Protein AF-A0A497PRN7-F1 (afdb_monomer)

Structure (mmCIF, N/CA/C/O backbone):
data_AF-A0A497PRN7-F1
#
_entry.id   AF-A0A497PRN7-F1
#
loop_
_atom_site.group_PDB
_atom_site.id
_atom_site.type_symbol
_atom_site.label_atom_id
_atom_site.label_alt_id
_atom_site.label_comp_id
_atom_site.label_asym_id
_atom_site.label_entity_id
_atom_site.label_seq_id
_atom_site.pdbx_PDB_ins_code
_atom_site.Cartn_x
_atom_site.Cartn_y
_atom_site.Cartn_z
_atom_site.occupancy
_atom_site.B_iso_or_equiv
_atom_site.auth_seq_id
_atom_site.auth_comp_id
_atom_site.auth_asym_id
_atom_site.auth_atom_id
_atom_site.pdbx_PDB_model_num
ATOM 1 N N . MET A 1 1 ? 11.409 3.702 -20.706 1.00 66.12 1 MET A N 1
ATOM 2 C CA . MET A 1 1 ? 11.401 3.560 -19.246 1.00 66.12 1 MET A CA 1
ATOM 3 C C . MET A 1 1 ? 10.081 2.932 -18.835 1.00 66.12 1 MET A C 1
ATOM 5 O O . MET A 1 1 ? 9.056 3.374 -19.342 1.00 66.12 1 MET A O 1
ATOM 9 N N . GLU A 1 2 ? 10.091 1.896 -18.004 1.00 70.25 2 GLU A N 1
ATOM 10 C CA . GLU A 1 2 ? 8.896 1.136 -17.590 1.00 70.25 2 GLU A CA 1
ATOM 11 C C . GLU A 1 2 ? 8.458 1.446 -16.143 1.00 70.25 2 GLU A C 1
ATOM 13 O O . GLU A 1 2 ? 9.199 2.059 -15.374 1.00 70.25 2 GLU A O 1
ATOM 18 N N . ILE A 1 3 ? 7.242 1.024 -15.744 1.00 69.50 3 ILE A N 1
ATOM 19 C CA . ILE A 1 3 ? 6.656 1.331 -14.411 1.00 69.50 3 ILE A CA 1
ATOM 20 C C . ILE A 1 3 ? 7.559 0.814 -13.298 1.00 69.50 3 ILE A C 1
ATOM 22 O O . ILE A 1 3 ? 7.756 1.498 -12.292 1.00 69.50 3 ILE A O 1
ATOM 26 N N . TYR A 1 4 ? 8.140 -0.367 -13.500 1.00 70.12 4 TYR A N 1
ATOM 27 C CA . TYR A 1 4 ? 9.040 -0.979 -12.535 1.00 70.12 4 TYR A CA 1
ATOM 28 C C . TYR A 1 4 ? 10.311 -0.140 -12.316 1.00 70.12 4 TYR A C 1
ATOM 30 O O . TYR A 1 4 ? 10.825 -0.102 -11.203 1.00 70.12 4 TYR A O 1
ATOM 38 N N . GLU A 1 5 ? 10.794 0.577 -13.334 1.00 75.50 5 GLU A N 1
ATOM 39 C CA . GLU A 1 5 ? 12.035 1.358 -13.267 1.00 75.50 5 GLU A CA 1
ATOM 40 C C . GLU A 1 5 ? 11.844 2.597 -12.402 1.00 75.50 5 GLU A C 1
ATOM 42 O O . GLU A 1 5 ? 12.655 2.883 -11.526 1.00 75.50 5 GLU A O 1
ATOM 47 N N . ILE A 1 6 ? 10.714 3.285 -12.569 1.00 77.44 6 ILE A N 1
ATOM 48 C CA . ILE A 1 6 ? 10.357 4.436 -11.733 1.00 77.44 6 ILE A CA 1
ATOM 49 C C . ILE A 1 6 ? 10.020 3.987 -10.314 1.00 77.44 6 ILE A C 1
ATOM 51 O O . ILE A 1 6 ? 10.379 4.658 -9.343 1.00 77.44 6 ILE A O 1
ATOM 55 N N . ALA A 1 7 ? 9.389 2.819 -10.172 1.00 78.19 7 ALA A N 1
ATOM 56 C CA . ALA A 1 7 ? 9.110 2.241 -8.868 1.00 78.19 7 ALA A CA 1
ATOM 57 C C . ALA A 1 7 ? 10.390 2.014 -8.045 1.00 78.19 7 ALA A C 1
ATOM 59 O O . ALA A 1 7 ? 10.318 2.159 -6.827 1.00 78.19 7 ALA A O 1
ATOM 60 N N . GLN A 1 8 ? 11.557 1.762 -8.660 1.00 83.12 8 GLN A N 1
ATOM 61 C CA . GLN A 1 8 ? 12.834 1.640 -7.935 1.00 83.12 8 GLN A CA 1
ATOM 62 C C . GLN A 1 8 ? 13.155 2.901 -7.115 1.00 83.12 8 GLN A C 1
ATOM 64 O O . GLN A 1 8 ? 13.509 2.803 -5.943 1.00 83.12 8 GLN A O 1
ATOM 69 N N . PHE A 1 9 ? 12.918 4.107 -7.645 1.00 88.19 9 PHE A N 1
ATOM 70 C CA . PHE A 1 9 ? 13.129 5.337 -6.869 1.00 88.19 9 PHE A CA 1
ATOM 71 C C . PHE A 1 9 ? 12.308 5.355 -5.571 1.00 88.19 9 PHE A C 1
ATOM 73 O O . PHE A 1 9 ? 12.808 5.706 -4.496 1.00 88.19 9 PHE A O 1
ATOM 80 N N . PHE A 1 10 ? 11.039 4.954 -5.659 1.00 88.31 10 PHE A N 1
ATOM 81 C CA . PHE A 1 10 ? 10.112 4.953 -4.531 1.00 88.31 10 PHE A CA 1
ATOM 82 C C . PHE A 1 10 ? 10.339 3.779 -3.576 1.00 88.31 10 PHE A C 1
ATOM 84 O O . PHE A 1 10 ? 10.230 3.964 -2.363 1.00 88.31 10 PHE A O 1
ATOM 91 N N . ILE A 1 11 ? 10.693 2.599 -4.092 1.00 89.31 11 ILE A N 1
ATOM 92 C CA . ILE A 1 11 ? 11.119 1.440 -3.297 1.00 89.31 11 ILE A CA 1
ATOM 93 C C . ILE A 1 11 ? 12.365 1.814 -2.496 1.00 89.31 11 ILE A C 1
ATOM 95 O O . ILE A 1 11 ? 12.399 1.593 -1.283 1.00 89.31 11 ILE A O 1
ATOM 99 N N . GLY A 1 12 ? 13.354 2.435 -3.139 1.00 90.56 12 GLY A N 1
ATOM 100 C CA . GLY A 1 12 ? 14.595 2.839 -2.497 1.00 90.56 12 GLY A CA 1
ATOM 101 C C . GLY A 1 12 ? 14.390 3.926 -1.444 1.00 90.56 12 GLY A C 1
ATOM 102 O O . GLY A 1 12 ? 14.762 3.752 -0.281 1.00 90.56 12 GLY A O 1
ATOM 103 N N . SER A 1 13 ? 13.689 5.002 -1.808 1.00 92.19 13 SER A N 1
ATOM 104 C CA . SER A 1 13 ? 13.347 6.096 -0.887 1.00 92.19 13 SER A CA 1
ATOM 105 C C . SER A 1 13 ? 12.505 5.606 0.296 1.00 92.19 13 SER A C 1
ATOM 107 O O . SER A 1 13 ? 12.788 5.928 1.452 1.00 92.19 13 SER A O 1
ATOM 109 N N . GLY A 1 14 ? 11.495 4.774 0.028 1.00 91.62 14 GLY A N 1
ATOM 110 C CA . GLY A 1 14 ? 10.657 4.164 1.055 1.00 91.62 14 GLY A CA 1
ATOM 111 C C . GLY A 1 14 ? 11.455 3.259 1.990 1.00 91.62 14 GLY A C 1
ATOM 112 O O . GLY A 1 14 ? 11.243 3.299 3.202 1.00 91.62 14 GLY A O 1
ATOM 113 N N . SER A 1 15 ? 12.399 2.477 1.456 1.00 93.38 15 SER A N 1
ATOM 114 C CA . SER A 1 15 ? 13.261 1.583 2.243 1.00 93.38 15 SER A CA 1
ATOM 115 C C . SER A 1 15 ? 14.167 2.361 3.195 1.00 93.38 15 SER A C 1
ATOM 117 O O . SER A 1 15 ? 14.303 1.976 4.354 1.00 93.38 15 SER A O 1
ATOM 119 N N . ILE A 1 16 ? 14.699 3.512 2.771 1.00 94.56 16 ILE A N 1
ATOM 120 C CA . ILE A 1 16 ? 15.481 4.405 3.642 1.00 94.56 16 ILE A CA 1
ATOM 121 C C . ILE A 1 16 ? 14.610 4.968 4.777 1.00 94.56 16 ILE A C 1
ATOM 123 O O . ILE A 1 16 ? 15.021 4.974 5.941 1.00 94.56 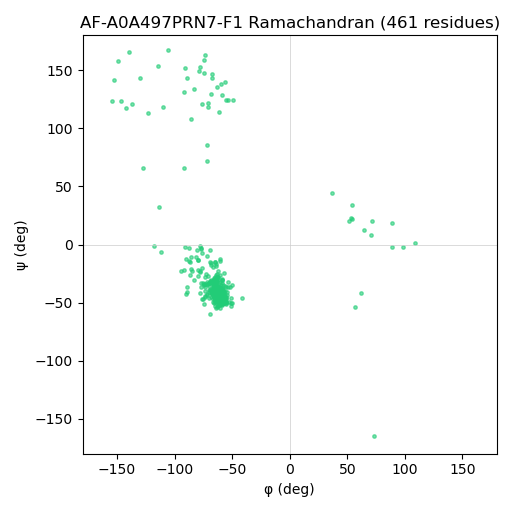16 ILE A O 1
ATOM 127 N N . VAL A 1 17 ? 13.377 5.397 4.481 1.00 93.62 17 VAL A N 1
ATOM 128 C CA . VAL A 1 17 ? 12.432 5.864 5.514 1.00 93.62 17 VAL A CA 1
ATOM 129 C C . VAL A 1 17 ? 12.082 4.735 6.492 1.00 93.62 17 VAL A C 1
ATOM 131 O O . VAL A 1 17 ? 12.090 4.940 7.710 1.00 93.62 17 VAL A O 1
ATOM 134 N N . ALA A 1 18 ? 11.824 3.530 5.982 1.00 93.56 18 ALA A N 1
ATOM 135 C CA . ALA A 1 18 ? 11.559 2.343 6.786 1.00 93.56 18 ALA A CA 1
ATOM 136 C C . ALA A 1 18 ? 12.753 1.976 7.682 1.00 93.56 18 ALA A C 1
ATOM 138 O O . ALA A 1 18 ? 12.570 1.724 8.875 1.00 93.56 18 ALA A O 1
ATOM 139 N N . ALA A 1 19 ? 13.979 2.039 7.156 1.00 94.81 19 ALA A N 1
ATOM 140 C CA . ALA A 1 19 ? 15.208 1.858 7.922 1.00 94.81 19 ALA A CA 1
ATOM 141 C C . ALA A 1 19 ? 15.319 2.885 9.059 1.00 94.81 19 ALA A C 1
ATOM 143 O O . ALA A 1 19 ? 15.624 2.524 10.199 1.00 94.81 19 ALA A O 1
ATOM 144 N N . GLY A 1 20 ? 14.982 4.149 8.787 1.00 94.06 20 GLY A N 1
ATOM 145 C CA . GLY A 1 20 ? 14.893 5.202 9.798 1.00 94.06 20 GLY A CA 1
ATOM 146 C C . GLY A 1 20 ? 13.906 4.867 10.922 1.00 94.06 20 GLY A C 1
ATOM 147 O O . GLY A 1 20 ? 14.239 5.026 12.099 1.00 94.06 20 GLY A O 1
ATOM 148 N N . ALA A 1 21 ? 12.724 4.339 10.588 1.00 93.38 21 ALA A N 1
ATOM 149 C CA . ALA A 1 21 ? 11.728 3.909 11.572 1.00 93.38 21 ALA A CA 1
ATOM 150 C C . ALA A 1 21 ? 12.233 2.740 12.442 1.00 93.38 21 ALA A C 1
ATOM 152 O O . ALA A 1 21 ? 12.117 2.791 13.672 1.00 93.38 21 ALA A O 1
ATOM 153 N N . VAL A 1 22 ? 12.861 1.727 11.831 1.00 92.88 22 VAL A N 1
ATOM 154 C CA . VAL A 1 22 ? 13.469 0.585 12.540 1.00 92.88 22 VAL A CA 1
ATOM 155 C C . VAL A 1 22 ? 14.599 1.045 13.466 1.00 92.88 22 VAL A C 1
ATOM 157 O O . VAL A 1 22 ? 14.653 0.642 14.633 1.00 92.88 22 VAL A O 1
ATOM 160 N N . ALA A 1 23 ? 15.486 1.920 12.985 1.00 92.25 23 ALA A N 1
ATOM 161 C CA . ALA A 1 23 ? 16.598 2.455 13.763 1.00 92.25 23 ALA A CA 1
ATOM 162 C C . ALA A 1 23 ? 16.109 3.324 14.931 1.00 92.25 23 ALA A C 1
ATOM 164 O O . ALA A 1 23 ? 16.588 3.172 16.058 1.00 92.25 23 ALA A O 1
ATOM 165 N N . ALA A 1 24 ? 15.128 4.201 14.696 1.00 91.69 24 ALA A N 1
ATOM 166 C CA . AL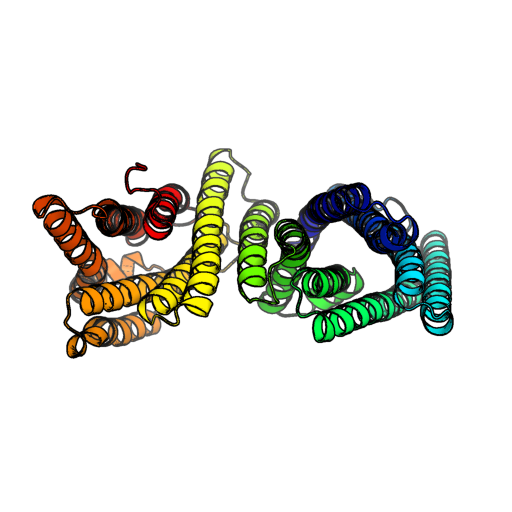A A 1 24 ? 14.541 5.048 15.730 1.00 91.69 24 ALA A CA 1
ATOM 167 C C . ALA A 1 24 ? 13.861 4.214 16.824 1.00 91.69 24 ALA A C 1
ATOM 169 O O . ALA A 1 24 ? 14.088 4.459 18.012 1.00 91.69 24 ALA A O 1
ATOM 170 N N . TYR A 1 25 ? 13.079 3.200 16.441 1.00 90.75 25 TYR A N 1
ATOM 171 C CA . TYR A 1 25 ? 12.475 2.256 17.381 1.00 90.75 25 TYR A CA 1
ATOM 172 C C . TYR A 1 25 ? 13.541 1.528 18.210 1.00 90.75 25 TYR A C 1
ATOM 174 O O . TYR A 1 25 ? 13.484 1.538 19.443 1.00 90.75 25 TYR A O 1
ATOM 182 N N . SER A 1 26 ? 14.542 0.953 17.538 1.00 89.31 26 SER A N 1
ATOM 183 C CA . SER A 1 26 ? 15.612 0.180 18.174 1.00 89.31 26 SER A CA 1
ATOM 184 C C . SER A 1 26 ? 16.419 1.024 19.159 1.00 89.31 26 SER A C 1
ATOM 186 O O . SER A 1 26 ? 16.645 0.592 20.286 1.00 89.31 26 SER A O 1
ATOM 188 N N . ARG A 1 27 ? 16.792 2.258 18.791 1.00 87.62 27 ARG A N 1
ATOM 189 C CA . ARG A 1 27 ? 17.525 3.183 19.675 1.00 87.62 27 ARG A CA 1
ATOM 190 C C . ARG A 1 27 ? 16.698 3.589 20.891 1.00 87.62 27 ARG A C 1
ATOM 192 O O . ARG A 1 27 ? 17.206 3.542 22.008 1.00 87.62 27 ARG A O 1
ATOM 199 N N . ARG A 1 28 ? 15.422 3.945 20.695 1.00 87.88 28 ARG A N 1
ATOM 200 C CA . ARG A 1 28 ? 14.522 4.331 21.797 1.00 87.88 28 ARG A CA 1
ATOM 201 C C . ARG A 1 28 ? 14.326 3.187 22.789 1.00 87.88 28 ARG A C 1
ATOM 203 O O . ARG A 1 28 ? 14.408 3.406 23.993 1.00 87.88 28 ARG A O 1
ATOM 210 N N . ARG A 1 29 ? 14.098 1.965 22.297 1.00 83.44 29 ARG A N 1
ATOM 211 C CA . ARG A 1 29 ? 13.945 0.786 23.159 1.00 83.44 29 ARG A CA 1
ATOM 212 C C . ARG A 1 29 ? 15.247 0.401 23.853 1.00 83.44 29 ARG A C 1
ATOM 214 O O . ARG A 1 29 ? 15.212 0.138 25.047 1.00 83.44 29 ARG A O 1
ATOM 221 N N . ALA A 1 30 ? 16.378 0.445 23.155 1.00 81.31 30 ALA A N 1
ATOM 222 C CA . ALA A 1 30 ? 17.687 0.172 23.742 1.00 81.31 30 ALA A CA 1
ATOM 223 C C . ALA A 1 30 ? 18.052 1.160 24.866 1.00 81.31 30 ALA A C 1
ATOM 225 O O . ALA A 1 30 ? 18.600 0.745 25.886 1.00 81.31 30 ALA A O 1
ATOM 226 N N . ALA A 1 31 ? 17.728 2.448 24.704 1.00 81.62 31 ALA A N 1
ATOM 227 C CA . ALA A 1 31 ? 17.963 3.472 25.724 1.00 81.62 31 ALA A CA 1
ATOM 228 C C . ALA A 1 31 ? 17.098 3.273 26.981 1.00 81.62 31 ALA A C 1
ATOM 230 O O . ALA A 1 31 ? 17.547 3.561 28.084 1.00 81.62 31 ALA A O 1
ATOM 231 N N . GLY A 1 32 ? 15.880 2.744 26.821 1.00 79.69 32 GLY A N 1
ATOM 232 C CA . GLY A 1 32 ? 14.963 2.458 27.930 1.00 79.69 32 GLY A CA 1
ATOM 233 C C . GLY A 1 32 ? 15.276 1.183 28.721 1.00 79.69 32 GLY A C 1
ATOM 234 O O . GLY A 1 32 ? 14.556 0.874 29.665 1.00 79.69 32 GLY A O 1
ATOM 235 N N . VAL A 1 33 ? 16.311 0.426 28.343 1.00 82.75 33 VAL A N 1
ATOM 236 C CA . VAL A 1 33 ? 16.701 -0.830 28.997 1.00 82.75 33 VAL A CA 1
ATOM 237 C C . VAL A 1 33 ? 18.017 -0.626 29.746 1.00 82.75 33 VAL A C 1
ATOM 239 O O . VAL A 1 33 ? 19.037 -0.299 29.135 1.00 82.75 33 VAL A O 1
ATOM 242 N N . ALA A 1 34 ? 17.992 -0.812 31.070 1.00 76.81 34 ALA A N 1
ATOM 243 C CA . ALA A 1 34 ? 19.158 -0.642 31.942 1.00 76.81 34 ALA A CA 1
ATOM 244 C C . ALA A 1 34 ? 20.181 -1.781 31.794 1.00 76.81 34 ALA A C 1
ATOM 246 O O . ALA A 1 34 ? 21.382 -1.524 31.810 1.00 76.81 34 ALA A O 1
ATOM 247 N N . ASP A 1 35 ? 19.705 -3.011 31.587 1.00 81.75 35 ASP A N 1
ATOM 248 C CA . ASP A 1 35 ? 20.542 -4.200 31.436 1.00 81.75 35 ASP A CA 1
ATOM 249 C C . ASP A 1 35 ? 21.300 -4.197 30.085 1.00 81.75 35 ASP A C 1
ATOM 251 O O . ASP A 1 35 ? 20.673 -4.217 29.013 1.00 81.75 35 ASP A O 1
ATOM 255 N N . PRO A 1 36 ? 22.648 -4.187 30.098 1.00 77.56 36 PRO A N 1
ATOM 256 C CA . PRO A 1 36 ? 23.466 -4.239 28.891 1.00 77.56 36 PRO A CA 1
ATOM 257 C C . PRO A 1 36 ? 23.226 -5.478 28.020 1.00 77.56 36 PRO A C 1
ATOM 259 O O . PRO A 1 36 ? 23.384 -5.389 26.801 1.00 77.56 36 PRO A O 1
ATOM 262 N N . GLU A 1 37 ? 22.858 -6.623 28.596 1.00 75.00 37 GLU A N 1
ATOM 263 C CA . GLU A 1 37 ? 22.603 -7.852 27.840 1.00 75.00 37 GLU A CA 1
ATOM 264 C C . GLU A 1 37 ? 21.290 -7.773 27.070 1.00 75.00 37 GLU A C 1
ATOM 266 O O . GLU A 1 37 ? 21.256 -8.039 25.866 1.00 75.00 37 GLU A O 1
ATOM 271 N N . LEU A 1 38 ? 20.231 -7.281 27.712 1.00 70.75 38 LEU A N 1
ATOM 272 C CA . LEU A 1 38 ? 18.954 -7.019 27.048 1.00 70.75 38 LEU A CA 1
ATOM 273 C C . LEU A 1 38 ? 19.078 -5.904 26.000 1.00 70.75 38 LEU A C 1
ATOM 275 O O . LEU A 1 38 ? 18.422 -5.946 24.958 1.00 70.75 38 LEU A O 1
ATOM 279 N N . ARG A 1 39 ? 19.982 -4.938 26.204 1.00 77.44 39 ARG A N 1
ATOM 280 C CA . ARG A 1 39 ? 20.285 -3.902 25.207 1.00 77.44 39 ARG A CA 1
ATOM 281 C C . ARG A 1 39 ? 20.939 -4.477 23.942 1.00 77.44 39 ARG A C 1
ATOM 283 O O . ARG A 1 39 ? 20.691 -3.969 22.845 1.00 77.44 39 ARG A O 1
ATOM 290 N N . LYS A 1 40 ? 21.742 -5.546 24.054 1.00 80.00 40 LYS A N 1
ATOM 291 C CA . LYS A 1 40 ? 22.360 -6.222 22.893 1.00 80.00 40 LYS A CA 1
ATOM 292 C C . LYS A 1 40 ? 21.315 -6.833 21.952 1.00 80.00 40 LYS A C 1
ATOM 294 O O . LYS A 1 40 ? 21.587 -6.910 20.755 1.00 80.00 40 LYS A O 1
ATOM 299 N N . ALA A 1 41 ? 20.119 -7.169 22.442 1.00 79.44 41 ALA A N 1
ATOM 300 C CA . ALA A 1 41 ? 19.035 -7.739 21.638 1.00 79.44 41 ALA A CA 1
ATOM 301 C C . ALA A 1 41 ? 18.502 -6.799 20.535 1.00 79.44 41 ALA A C 1
ATOM 303 O O . ALA A 1 41 ? 17.872 -7.265 19.591 1.00 79.44 41 ALA A O 1
ATOM 304 N N . PHE A 1 42 ? 18.782 -5.489 20.601 1.00 84.81 42 PHE A N 1
ATOM 305 C CA . PHE A 1 42 ? 18.385 -4.523 19.562 1.00 84.81 42 PHE A CA 1
ATOM 306 C C . PHE A 1 42 ? 19.430 -4.336 18.454 1.00 84.81 42 PHE A C 1
ATOM 308 O O . PHE A 1 42 ? 19.123 -3.754 17.415 1.00 84.81 42 PHE A O 1
ATOM 315 N N . ARG A 1 43 ? 20.662 -4.828 18.642 1.00 86.25 43 ARG A N 1
ATOM 316 C CA . ARG A 1 43 ? 21.736 -4.713 17.640 1.00 86.25 43 ARG A CA 1
ATOM 317 C C . ARG A 1 43 ? 21.390 -5.364 16.289 1.00 86.25 43 ARG A C 1
ATOM 319 O O . ARG A 1 43 ? 21.670 -4.719 15.281 1.00 86.25 43 ARG A O 1
ATOM 326 N N . PRO A 1 44 ? 20.740 -6.548 16.228 1.00 89.06 44 PRO A N 1
ATOM 327 C CA . PRO A 1 44 ? 20.344 -7.148 14.953 1.00 89.06 44 PRO A CA 1
ATOM 328 C C . PRO A 1 44 ? 19.384 -6.257 14.158 1.00 89.06 44 PRO A C 1
ATOM 330 O O . PRO A 1 44 ? 19.523 -6.140 12.949 1.00 89.06 44 PRO A O 1
ATOM 333 N N . LEU A 1 45 ? 18.457 -5.564 14.830 1.00 90.50 45 LEU A N 1
ATOM 334 C CA . LEU A 1 45 ? 17.522 -4.643 14.174 1.00 90.50 45 LEU A CA 1
ATOM 335 C C . LEU A 1 45 ? 18.213 -3.380 13.643 1.00 90.50 45 LEU A C 1
ATOM 337 O O . LEU A 1 45 ? 17.815 -2.850 12.610 1.00 90.50 45 LEU A O 1
ATOM 341 N N . ILE A 1 46 ? 19.260 -2.901 14.322 1.00 92.44 46 ILE A N 1
ATOM 342 C CA . ILE A 1 46 ? 20.066 -1.776 13.827 1.00 92.44 46 ILE A CA 1
ATOM 343 C C . ILE A 1 46 ? 20.851 -2.194 12.582 1.00 92.44 46 ILE A C 1
ATOM 345 O O . ILE A 1 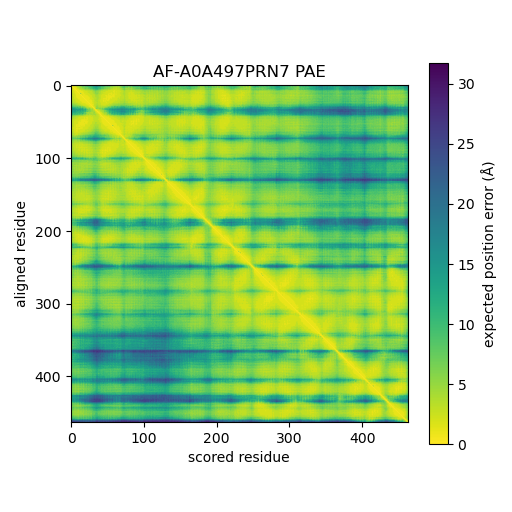46 ? 20.846 -1.462 11.600 1.00 92.44 46 ILE A O 1
ATOM 349 N N . LEU A 1 47 ? 21.486 -3.369 12.595 1.00 93.06 47 LEU A N 1
ATOM 350 C CA . LEU A 1 47 ? 22.180 -3.897 11.416 1.00 93.06 47 LEU A CA 1
ATOM 351 C C . LEU A 1 47 ? 21.211 -4.188 10.264 1.00 93.06 47 LEU A C 1
ATOM 353 O O . LEU A 1 47 ? 21.534 -3.890 9.121 1.00 93.06 47 LEU A O 1
ATOM 357 N N . PHE A 1 48 ? 20.000 -4.663 10.561 1.00 93.50 48 PHE A N 1
ATOM 358 C CA . PHE A 1 48 ? 18.940 -4.793 9.563 1.00 93.50 48 PHE A CA 1
ATOM 359 C C . PHE A 1 48 ? 18.569 -3.435 8.944 1.00 93.50 48 PHE A C 1
ATOM 361 O O . PHE A 1 48 ? 18.419 -3.330 7.733 1.00 93.50 48 PHE A O 1
ATOM 368 N N . ALA A 1 49 ? 18.464 -2.369 9.745 1.00 94.31 49 ALA A N 1
ATOM 369 C CA . ALA A 1 49 ? 18.219 -1.027 9.214 1.00 94.31 49 ALA A CA 1
ATOM 370 C C . ALA A 1 49 ? 19.365 -0.540 8.306 1.00 94.31 49 ALA A C 1
ATOM 372 O O . ALA A 1 49 ? 19.114 0.140 7.312 1.00 94.31 49 ALA A O 1
ATOM 373 N N . VAL A 1 50 ? 20.616 -0.904 8.612 1.00 95.62 50 VAL A N 1
ATOM 374 C CA . VAL A 1 50 ? 21.762 -0.630 7.728 1.00 95.62 50 VAL A CA 1
ATOM 375 C C . VAL A 1 50 ? 21.627 -1.406 6.417 1.00 95.62 50 VAL A C 1
ATOM 377 O O . VAL A 1 50 ? 21.696 -0.782 5.366 1.00 95.62 50 VAL A O 1
ATOM 380 N N . ALA A 1 51 ? 21.359 -2.715 6.468 1.00 94.12 51 ALA A N 1
ATOM 381 C CA . ALA A 1 51 ? 21.077 -3.546 5.291 1.00 94.12 51 ALA A CA 1
ATOM 382 C C . ALA A 1 51 ? 19.985 -2.927 4.396 1.00 94.12 51 ALA A C 1
ATOM 384 O O . ALA A 1 51 ? 20.221 -2.671 3.219 1.00 94.12 51 ALA A O 1
ATOM 385 N N . LEU A 1 52 ? 18.851 -2.538 4.984 1.00 94.19 52 LEU A N 1
ATOM 386 C CA . LEU A 1 52 ? 17.745 -1.912 4.255 1.00 94.19 52 LEU A CA 1
ATOM 387 C C . LEU A 1 52 ? 18.110 -0.534 3.662 1.00 94.19 52 LEU A C 1
ATOM 389 O O . LEU A 1 52 ? 17.563 -0.126 2.639 1.00 94.19 52 LEU A O 1
ATOM 393 N N . THR A 1 53 ? 19.048 0.189 4.283 1.00 95.75 53 THR A N 1
ATOM 394 C CA . THR A 1 53 ? 19.593 1.441 3.727 1.00 95.75 53 THR A CA 1
ATOM 395 C C . THR A 1 53 ? 20.4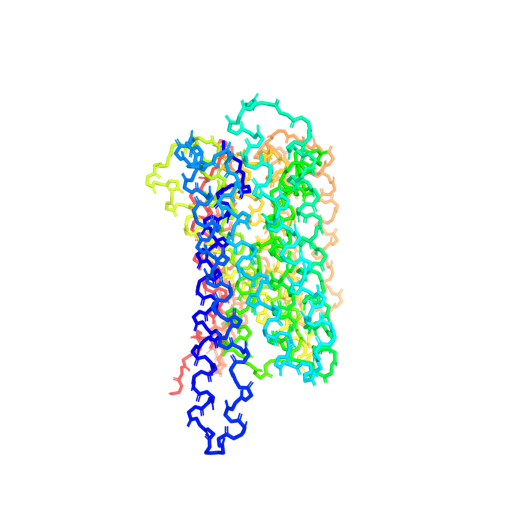89 1.159 2.523 1.00 95.75 53 THR A C 1
ATOM 397 O O . THR A 1 53 ? 20.379 1.857 1.521 1.00 95.75 53 THR A O 1
ATOM 400 N N . VAL A 1 54 ? 21.344 0.132 2.600 1.00 95.12 54 VAL A N 1
ATOM 401 C CA . VAL A 1 54 ? 22.206 -0.315 1.492 1.00 95.12 54 VAL A CA 1
ATOM 402 C C . VAL A 1 54 ? 21.344 -0.707 0.289 1.00 95.12 54 VAL A C 1
ATOM 404 O O . VAL A 1 54 ? 21.572 -0.192 -0.805 1.00 95.12 54 VAL A O 1
ATOM 407 N N . PHE A 1 55 ? 20.291 -1.499 0.507 1.00 93.19 55 PHE A N 1
ATOM 408 C CA . PHE A 1 55 ? 19.280 -1.798 -0.511 1.00 93.19 55 PHE A CA 1
ATOM 409 C C . PHE A 1 55 ? 18.649 -0.537 -1.101 1.00 93.19 55 PHE A C 1
ATOM 411 O O . PHE A 1 55 ? 18.569 -0.377 -2.319 1.00 93.19 55 PHE A O 1
ATOM 418 N N . GLY A 1 56 ? 18.206 0.376 -0.231 1.00 92.62 56 GLY A N 1
ATOM 419 C CA . GLY A 1 56 ? 17.513 1.583 -0.655 1.00 92.62 56 GLY A CA 1
ATOM 420 C C . GLY A 1 56 ? 18.376 2.493 -1.527 1.00 92.62 56 GLY A C 1
ATOM 421 O O . GLY A 1 56 ? 17.903 3.004 -2.541 1.00 92.62 56 GLY A O 1
ATOM 422 N N . VAL A 1 57 ? 19.656 2.642 -1.175 1.00 93.31 57 VAL A N 1
ATOM 423 C CA . VAL A 1 57 ? 20.641 3.364 -1.991 1.00 93.31 57 VAL A CA 1
ATOM 424 C C . VAL A 1 57 ? 20.862 2.652 -3.322 1.00 93.31 57 VAL A C 1
ATOM 426 O O . VAL A 1 57 ? 20.809 3.314 -4.354 1.00 93.31 57 VAL A O 1
ATOM 429 N N . GLY A 1 58 ? 21.037 1.327 -3.320 1.00 90.88 58 GLY A N 1
ATOM 430 C CA . GLY A 1 58 ? 21.183 0.544 -4.548 1.00 90.88 58 GLY A CA 1
ATOM 431 C C . GLY A 1 58 ? 20.017 0.745 -5.514 1.00 90.88 58 GLY A C 1
ATOM 432 O O . GLY A 1 58 ? 20.234 1.045 -6.681 1.00 90.88 58 GLY A O 1
ATOM 433 N N . SER A 1 59 ? 18.782 0.682 -5.015 1.00 89.75 59 SER A N 1
ATOM 434 C CA . SER A 1 59 ? 17.561 0.880 -5.805 1.00 89.75 59 SER A CA 1
ATOM 435 C C . SER A 1 59 ? 17.456 2.299 -6.398 1.00 89.75 59 SER A C 1
ATOM 437 O O . SER A 1 59 ? 17.123 2.459 -7.573 1.00 89.75 59 SER A O 1
ATOM 439 N N . ILE A 1 60 ? 17.829 3.340 -5.638 1.00 91.19 60 ILE A N 1
ATOM 440 C CA . ILE A 1 60 ? 17.899 4.721 -6.157 1.00 91.19 60 ILE A CA 1
ATOM 441 C C . ILE A 1 60 ? 18.989 4.855 -7.225 1.00 91.19 60 ILE A C 1
ATOM 443 O O . ILE A 1 60 ? 18.767 5.505 -8.243 1.00 91.19 60 ILE A O 1
ATOM 447 N N . VAL A 1 61 ? 20.158 4.248 -7.010 1.00 89.56 61 VAL A N 1
ATOM 448 C CA . VAL A 1 61 ? 21.259 4.263 -7.981 1.00 89.56 61 VAL A CA 1
ATOM 449 C C . VAL A 1 61 ? 20.828 3.621 -9.297 1.00 89.56 61 VAL A C 1
ATOM 451 O O . VAL A 1 61 ? 21.002 4.232 -10.346 1.00 89.56 61 VAL A O 1
ATOM 454 N N . THR A 1 62 ? 20.169 2.464 -9.250 1.00 86.62 62 THR A N 1
ATOM 455 C CA . THR A 1 62 ? 19.631 1.797 -10.445 1.00 86.62 62 THR A CA 1
ATOM 456 C C . THR A 1 62 ? 18.616 2.658 -11.176 1.00 86.62 62 THR A C 1
ATOM 458 O O . THR A 1 62 ? 18.661 2.759 -12.399 1.00 86.62 62 THR A O 1
ATOM 461 N N . PHE A 1 63 ? 17.726 3.336 -10.448 1.00 86.56 63 PHE A N 1
ATOM 462 C CA . PHE A 1 63 ? 16.824 4.304 -11.065 1.00 86.56 63 PHE A CA 1
ATOM 463 C C . PHE A 1 63 ? 17.589 5.420 -11.799 1.00 86.56 63 PHE A C 1
ATOM 465 O O . PHE A 1 63 ? 17.212 5.777 -12.912 1.00 86.56 63 PHE A O 1
ATOM 472 N N . LEU A 1 64 ? 18.670 5.954 -11.220 1.00 88.06 64 LEU A N 1
ATOM 473 C CA . LEU A 1 64 ? 19.486 6.994 -11.860 1.00 88.06 64 LEU A CA 1
ATOM 474 C C . LEU A 1 64 ? 20.233 6.482 -13.102 1.00 88.06 64 LEU A C 1
ATOM 476 O O . LEU A 1 64 ? 20.301 7.203 -14.099 1.00 88.06 64 LEU A O 1
ATOM 480 N N . GLU A 1 65 ? 20.761 5.256 -13.080 1.00 86.06 65 GLU A N 1
ATOM 481 C CA . GLU A 1 65 ? 21.378 4.613 -14.253 1.00 86.06 65 GLU A CA 1
ATOM 482 C C . GLU A 1 65 ? 20.362 4.465 -15.394 1.00 86.06 65 GLU A C 1
ATOM 484 O O . GLU A 1 65 ? 20.617 4.895 -16.522 1.00 86.06 65 GLU A O 1
ATOM 489 N N . LEU A 1 66 ? 19.171 3.944 -15.084 1.00 83.56 66 LEU A N 1
ATOM 490 C CA . LEU A 1 66 ? 18.084 3.767 -16.050 1.00 83.56 66 LEU A CA 1
ATOM 491 C C . LEU A 1 66 ? 17.539 5.105 -16.566 1.00 83.56 66 LEU A C 1
ATOM 493 O O . LEU A 1 66 ? 17.232 5.233 -17.750 1.00 83.56 66 LEU A O 1
ATOM 497 N N . TRP A 1 67 ? 17.458 6.130 -15.713 1.00 82.69 67 TRP A N 1
ATOM 498 C CA . TRP A 1 67 ? 17.009 7.463 -16.117 1.00 82.69 67 TRP A CA 1
ATOM 499 C C . TRP A 1 67 ? 18.016 8.179 -17.004 1.00 82.69 67 TRP A C 1
ATOM 501 O O . TRP A 1 67 ? 17.653 8.712 -18.052 1.00 82.69 67 TRP A O 1
ATOM 511 N N . THR A 1 68 ? 19.292 8.160 -16.637 1.00 85.25 68 THR A N 1
ATOM 512 C CA . THR A 1 68 ? 20.331 8.749 -17.488 1.00 85.25 68 THR A CA 1
ATOM 513 C C . THR A 1 68 ? 20.562 7.946 -18.766 1.00 85.25 68 THR A C 1
ATOM 515 O O . THR A 1 68 ? 21.152 8.474 -19.706 1.00 85.25 68 THR A O 1
ATOM 518 N N . ASN A 1 69 ? 20.069 6.702 -18.823 1.00 84.19 69 ASN A N 1
ATOM 519 C CA . ASN A 1 69 ? 20.345 5.738 -19.883 1.00 84.19 69 ASN A CA 1
ATOM 520 C C . ASN A 1 69 ? 21.860 5.531 -20.081 1.00 84.19 69 ASN A C 1
ATOM 522 O O . ASN A 1 69 ? 22.343 5.326 -21.196 1.00 84.19 69 ASN A O 1
ATOM 526 N N . VAL A 1 70 ? 22.615 5.616 -18.981 1.00 84.00 70 VAL A N 1
ATOM 527 C CA . VAL A 1 70 ? 24.060 5.398 -18.943 1.00 84.00 70 VAL A CA 1
ATOM 528 C C . VAL A 1 70 ? 24.343 4.284 -17.936 1.00 84.00 70 VAL A C 1
ATOM 530 O O . VAL A 1 70 ? 24.156 4.507 -16.739 1.00 84.00 70 VAL A O 1
ATOM 533 N N . PRO A 1 71 ? 24.822 3.107 -18.375 1.00 81.88 71 PRO A N 1
ATOM 534 C CA . PRO A 1 71 ? 25.271 2.080 -17.446 1.00 81.88 71 PRO A CA 1
ATOM 535 C C . PRO A 1 71 ? 26.573 2.558 -16.801 1.00 81.88 71 PRO A C 1
ATOM 537 O O . PRO A 1 71 ? 27.545 2.843 -17.507 1.00 81.88 71 PRO A O 1
ATOM 540 N N . TRP A 1 72 ? 26.620 2.676 -15.472 1.00 80.94 72 TRP A N 1
ATOM 541 C CA . TRP A 1 72 ? 27.823 3.198 -14.815 1.00 80.94 72 TRP A CA 1
ATOM 542 C C . TRP A 1 72 ? 28.931 2.150 -14.732 1.00 80.94 72 TRP A C 1
ATOM 544 O O . TRP A 1 72 ? 30.107 2.513 -14.666 1.00 80.94 72 TRP A O 1
ATOM 554 N N . PHE A 1 73 ? 28.594 0.856 -14.786 1.00 77.88 73 PHE A N 1
ATOM 555 C CA . PHE A 1 73 ? 29.594 -0.205 -14.858 1.00 77.88 73 PHE A CA 1
ATOM 556 C C . PHE A 1 73 ? 29.073 -1.483 -15.506 1.00 77.88 73 PHE A C 1
ATOM 558 O O . PHE A 1 73 ? 28.168 -2.091 -14.960 1.00 77.88 73 PHE A O 1
ATOM 565 N N . ALA A 1 74 ? 29.729 -1.953 -16.574 1.00 73.00 74 ALA A N 1
ATOM 566 C CA . ALA A 1 74 ? 29.468 -3.206 -17.302 1.00 73.00 74 ALA A CA 1
ATOM 567 C C . ALA A 1 74 ? 28.032 -3.388 -17.853 1.00 73.00 74 ALA A C 1
ATOM 569 O O . ALA A 1 74 ? 27.889 -3.617 -19.048 1.00 73.00 74 ALA A O 1
ATOM 570 N N . ASP A 1 75 ? 26.994 -3.270 -17.024 1.00 77.25 75 ASP A N 1
ATOM 571 C CA . ASP A 1 75 ? 25.571 -3.386 -17.338 1.00 77.25 75 ASP A CA 1
ATOM 572 C C . ASP A 1 75 ? 24.724 -2.491 -16.396 1.00 77.25 75 ASP A C 1
ATOM 574 O O . ASP A 1 75 ? 25.155 -2.174 -15.288 1.00 77.25 75 ASP A O 1
ATOM 578 N N . PHE A 1 76 ? 23.501 -2.128 -16.799 1.00 73.06 76 PHE A N 1
ATOM 579 C CA . PHE A 1 76 ? 22.570 -1.235 -16.075 1.00 73.06 76 PHE A CA 1
ATOM 580 C C . PHE A 1 76 ? 22.147 -1.719 -14.682 1.00 73.06 76 PHE A C 1
ATOM 582 O O . PHE A 1 76 ? 21.562 -0.968 -13.908 1.00 73.06 76 PHE A O 1
ATOM 589 N N . TYR A 1 77 ? 22.406 -2.985 -14.368 1.00 76.50 77 TYR A N 1
ATOM 590 C CA . TYR A 1 77 ? 22.023 -3.602 -13.104 1.00 76.50 77 TYR A CA 1
ATOM 591 C C . TYR A 1 77 ? 23.223 -4.080 -12.287 1.00 76.50 77 TYR A C 1
ATOM 593 O O . TYR A 1 77 ? 23.050 -4.587 -11.181 1.00 76.50 77 TYR A O 1
ATOM 601 N N . TYR A 1 78 ? 24.450 -3.919 -12.790 1.00 81.44 78 TYR A N 1
ATOM 602 C CA . TYR A 1 78 ? 25.638 -4.410 -12.096 1.00 81.44 78 TYR A CA 1
ATOM 603 C C . TYR A 1 78 ? 25.800 -3.757 -10.719 1.00 81.44 78 TYR A C 1
ATOM 605 O O . TYR A 1 78 ? 26.023 -4.442 -9.719 1.00 81.44 78 TYR A O 1
ATOM 613 N N . VAL A 1 79 ? 25.650 -2.430 -10.654 1.00 82.88 79 VAL A N 1
ATOM 614 C CA . VAL A 1 79 ? 25.779 -1.675 -9.402 1.00 82.88 79 VAL A CA 1
ATOM 615 C C . VAL A 1 79 ? 24.686 -2.088 -8.415 1.00 82.88 79 VAL A C 1
ATOM 617 O O . VAL A 1 79 ? 24.978 -2.290 -7.237 1.00 82.88 79 VAL A O 1
ATOM 620 N N . TYR A 1 80 ? 23.462 -2.320 -8.897 1.00 84.44 80 TYR A N 1
ATOM 621 C CA . TYR A 1 80 ? 22.363 -2.851 -8.086 1.00 84.44 80 TYR A CA 1
ATOM 622 C C . TYR A 1 80 ? 22.728 -4.168 -7.394 1.00 84.44 80 TYR A C 1
ATOM 624 O O . TYR A 1 80 ? 22.579 -4.296 -6.178 1.00 84.44 80 TYR A O 1
ATOM 632 N N . TYR A 1 81 ? 23.259 -5.134 -8.153 1.00 84.50 81 TYR A N 1
ATOM 633 C CA . TYR A 1 81 ? 23.649 -6.433 -7.607 1.00 84.50 81 TYR A CA 1
ATOM 634 C C . TYR A 1 81 ? 24.759 -6.311 -6.560 1.00 84.50 81 TYR A C 1
ATOM 636 O O . TYR A 1 81 ? 24.708 -7.000 -5.545 1.00 84.50 81 TYR A O 1
ATOM 644 N N . MET A 1 82 ? 25.717 -5.396 -6.740 1.00 87.94 82 MET A N 1
ATOM 645 C CA . MET A 1 82 ? 26.745 -5.131 -5.724 1.00 87.94 82 MET A CA 1
ATOM 646 C C . MET A 1 82 ? 26.134 -4.647 -4.401 1.00 87.94 82 MET A C 1
ATOM 648 O O . MET A 1 82 ? 26.568 -5.079 -3.331 1.00 87.94 82 MET A O 1
ATOM 652 N N . PHE A 1 83 ? 25.115 -3.781 -4.457 1.00 91.38 83 PHE A N 1
ATOM 653 C CA . PHE A 1 83 ? 24.388 -3.336 -3.265 1.00 91.38 83 PHE A CA 1
ATOM 654 C C . PHE A 1 83 ? 23.585 -4.470 -2.617 1.00 91.38 83 PHE A C 1
ATOM 656 O O . PHE A 1 83 ? 23.625 -4.593 -1.394 1.00 91.38 83 PHE A O 1
ATOM 663 N N . ILE A 1 84 ? 22.918 -5.323 -3.402 1.00 88.31 84 ILE A N 1
ATOM 664 C CA . ILE A 1 84 ? 22.199 -6.490 -2.861 1.00 88.31 84 ILE A CA 1
ATOM 665 C C . ILE A 1 84 ? 23.157 -7.454 -2.174 1.00 88.31 84 ILE A C 1
ATOM 667 O O . ILE A 1 84 ? 22.882 -7.889 -1.066 1.00 88.31 84 ILE A O 1
ATOM 671 N N . ILE A 1 85 ? 24.306 -7.754 -2.777 1.00 89.56 85 ILE A N 1
ATOM 672 C CA . ILE A 1 85 ? 25.293 -8.653 -2.168 1.00 89.56 85 ILE A CA 1
ATOM 673 C C . ILE A 1 85 ? 25.816 -8.056 -0.860 1.00 89.56 85 ILE A C 1
ATOM 675 O O . ILE A 1 85 ? 25.911 -8.743 0.155 1.00 89.56 85 ILE A O 1
ATOM 679 N N . ALA A 1 86 ? 26.128 -6.757 -0.845 1.00 92.44 86 ALA A N 1
ATOM 680 C CA . ALA A 1 86 ? 26.525 -6.078 0.385 1.00 92.44 86 ALA A CA 1
ATOM 681 C C . ALA A 1 86 ? 25.424 -6.163 1.458 1.00 92.44 86 ALA A C 1
ATOM 683 O O . ALA A 1 86 ? 25.717 -6.431 2.626 1.00 92.44 86 ALA A O 1
ATOM 684 N N . GLU A 1 87 ? 24.160 -5.987 1.071 1.00 93.00 87 GLU A N 1
ATOM 685 C CA . GLU A 1 87 ? 23.014 -6.193 1.950 1.00 93.00 87 GLU A CA 1
ATOM 686 C C . GLU A 1 87 ? 22.933 -7.637 2.465 1.00 93.00 87 GLU A C 1
ATOM 688 O O . GLU A 1 87 ? 22.827 -7.833 3.677 1.00 93.00 87 GLU A O 1
ATOM 693 N N . THR A 1 88 ? 22.988 -8.653 1.602 1.00 89.69 88 THR A N 1
ATOM 694 C CA . THR A 1 88 ? 22.806 -10.053 2.005 1.00 89.69 88 THR A CA 1
ATOM 695 C C . THR A 1 88 ? 23.938 -10.542 2.896 1.00 89.69 88 THR A C 1
ATOM 697 O O . THR A 1 88 ? 23.690 -11.277 3.859 1.00 89.69 88 THR A O 1
ATOM 700 N N . LEU A 1 89 ? 25.159 -10.039 2.697 1.00 91.88 89 LEU A N 1
ATOM 701 C CA . LEU A 1 89 ? 26.263 -10.231 3.636 1.00 91.88 89 LEU A CA 1
ATOM 702 C C . LEU A 1 89 ? 25.952 -9.615 5.010 1.00 91.88 89 LEU A C 1
ATOM 704 O O . LEU A 1 89 ? 26.159 -10.278 6.028 1.00 91.88 89 LEU A O 1
ATOM 708 N N . ILE A 1 90 ? 25.388 -8.404 5.082 1.00 93.38 90 ILE A N 1
ATOM 709 C CA . ILE A 1 90 ? 24.948 -7.805 6.358 1.00 93.38 90 ILE A CA 1
ATOM 710 C C . ILE A 1 90 ? 23.805 -8.624 6.983 1.00 93.38 90 ILE A C 1
ATOM 712 O O . ILE A 1 90 ? 23.828 -8.893 8.187 1.00 93.38 90 ILE A O 1
ATOM 716 N N . LEU A 1 91 ? 22.827 -9.071 6.190 1.00 91.81 91 LEU A N 1
ATOM 717 C CA . LEU A 1 91 ? 21.708 -9.895 6.657 1.00 91.81 91 LEU A CA 1
ATOM 718 C C . LEU A 1 91 ? 22.170 -11.262 7.177 1.00 91.81 91 LEU A C 1
ATOM 720 O O . LEU A 1 91 ? 21.589 -11.764 8.139 1.00 91.81 91 LEU A O 1
ATOM 724 N N . SER A 1 92 ? 23.244 -11.836 6.628 1.00 89.38 92 SER A N 1
ATOM 725 C CA . SER A 1 92 ? 23.856 -13.052 7.177 1.00 89.38 92 SER A CA 1
ATOM 726 C C . SER A 1 92 ? 24.375 -12.822 8.606 1.00 89.38 92 SER A C 1
ATOM 728 O O . SER A 1 92 ? 24.112 -13.621 9.509 1.00 89.38 92 SER A O 1
ATOM 730 N N . VAL A 1 93 ? 25.003 -11.668 8.871 1.00 89.88 93 VAL A N 1
ATOM 731 C CA . VAL A 1 93 ? 25.436 -11.281 10.222 1.00 89.88 93 VAL A CA 1
ATOM 732 C C . VAL A 1 93 ? 24.223 -11.096 11.130 1.00 89.88 93 VAL A C 1
ATOM 734 O O . VAL A 1 93 ? 24.211 -11.622 12.242 1.00 89.88 93 VAL A O 1
ATOM 737 N N . VAL A 1 94 ? 23.169 -10.426 10.656 1.00 89.94 94 VAL A N 1
ATOM 738 C CA . VAL A 1 94 ? 21.906 -10.274 11.401 1.00 89.94 94 VAL A CA 1
ATOM 739 C C . VAL A 1 94 ? 21.321 -11.639 11.778 1.00 89.94 94 VAL A C 1
ATOM 741 O O . VAL A 1 94 ? 20.997 -11.858 12.948 1.00 89.94 94 VAL A O 1
ATOM 744 N N . ALA A 1 95 ? 21.238 -12.573 10.828 1.00 86.31 95 ALA A N 1
ATOM 745 C CA . ALA A 1 95 ? 20.723 -13.921 11.052 1.00 86.31 95 ALA A CA 1
ATOM 746 C C . ALA A 1 95 ? 21.536 -14.666 12.123 1.00 86.31 95 ALA A C 1
ATOM 748 O O . ALA A 1 95 ? 20.947 -15.276 13.017 1.00 86.31 95 ALA A O 1
ATOM 749 N N . SER A 1 96 ? 22.871 -14.540 12.111 1.00 86.81 96 SER A N 1
ATOM 750 C CA . SER A 1 96 ? 23.736 -15.139 13.142 1.00 86.81 96 SER A CA 1
ATOM 751 C C . SER A 1 96 ? 23.427 -14.646 14.549 1.00 86.81 96 SER A C 1
ATOM 753 O O . SER A 1 96 ? 23.353 -15.437 15.492 1.00 86.81 96 SER A O 1
ATOM 755 N N . MET A 1 97 ? 23.166 -13.347 14.686 1.00 87.25 97 MET A N 1
ATOM 756 C CA . MET A 1 97 ? 22.880 -12.743 15.980 1.00 87.25 97 MET A CA 1
ATOM 757 C C . MET A 1 97 ? 21.499 -13.145 16.502 1.00 87.25 97 MET A C 1
ATOM 759 O O . MET A 1 97 ? 21.315 -13.259 17.713 1.00 87.25 97 MET A O 1
ATOM 763 N N . ILE A 1 98 ? 20.536 -13.353 15.600 1.00 86.06 98 ILE A N 1
ATOM 764 C CA . ILE A 1 98 ? 19.175 -13.777 15.938 1.00 86.06 98 ILE A CA 1
ATOM 765 C C . ILE A 1 98 ? 19.147 -15.261 16.319 1.00 86.06 98 ILE A C 1
ATOM 767 O O . ILE A 1 98 ? 18.621 -15.610 17.373 1.00 86.06 98 ILE A O 1
ATOM 771 N N . MET A 1 99 ? 19.718 -16.131 15.482 1.00 83.75 99 MET A N 1
ATOM 772 C CA . MET A 1 99 ? 19.627 -17.585 15.655 1.00 83.75 99 MET A CA 1
ATOM 773 C C . MET A 1 99 ? 20.544 -18.131 16.751 1.00 83.75 99 MET A C 1
ATOM 775 O O . MET A 1 99 ? 20.316 -19.241 17.225 1.00 83.75 99 MET A O 1
ATOM 779 N N . LYS A 1 100 ? 21.589 -17.385 17.145 1.00 83.25 100 LYS A N 1
ATOM 780 C CA . LYS A 1 100 ? 22.634 -17.842 18.085 1.00 83.25 100 LYS A CA 1
ATOM 781 C C . LYS A 1 100 ? 23.307 -19.161 17.659 1.00 83.25 100 LYS A C 1
ATOM 783 O O . LYS A 1 100 ? 23.882 -19.865 18.484 1.00 83.25 100 LYS A O 1
ATOM 788 N N . GLN A 1 101 ? 23.237 -19.487 16.371 1.00 82.12 101 GLN A N 1
ATOM 789 C CA . GLN A 1 101 ? 23.861 -20.642 15.736 1.00 82.12 101 GLN A CA 1
ATOM 790 C C . GLN A 1 101 ? 24.615 -20.161 14.501 1.00 82.12 101 GLN A C 1
ATOM 792 O O . GLN A 1 101 ? 24.149 -19.264 13.802 1.00 82.12 101 GLN A O 1
ATOM 797 N N . TYR A 1 102 ? 25.770 -20.766 14.228 1.00 79.75 102 TYR A N 1
ATOM 798 C CA . TYR A 1 102 ? 26.663 -20.302 13.165 1.00 79.75 102 TYR A CA 1
ATOM 799 C C . TYR A 1 102 ? 26.462 -21.022 11.826 1.00 79.75 102 TYR A C 1
ATOM 801 O O . TYR A 1 102 ? 26.790 -20.454 10.794 1.00 79.75 102 TYR A O 1
ATOM 809 N N . SER A 1 103 ? 25.896 -22.233 11.809 1.00 83.50 103 SER A N 1
ATOM 810 C CA . SER A 1 103 ? 25.811 -23.069 10.599 1.00 83.50 103 SER A CA 1
ATOM 811 C C . SER A 1 103 ? 25.020 -22.410 9.465 1.00 83.50 103 SER A C 1
ATOM 813 O O . SER A 1 103 ? 25.545 -22.239 8.369 1.00 83.50 103 SER A O 1
ATOM 815 N N . PHE A 1 104 ? 23.784 -21.989 9.728 1.00 83.19 104 PHE A N 1
ATOM 816 C CA . PHE A 1 104 ? 22.926 -21.352 8.724 1.00 83.19 104 PHE A CA 1
ATOM 817 C C . PHE A 1 104 ? 23.474 -19.994 8.222 1.00 83.19 104 PHE A C 1
ATOM 819 O O . PHE A 1 104 ? 23.601 -19.822 7.009 1.00 83.19 104 PHE A O 1
ATOM 826 N N . PRO A 1 105 ? 23.899 -19.058 9.094 1.00 84.44 105 PRO A N 1
ATOM 827 C CA . PRO A 1 105 ? 24.527 -17.807 8.660 1.00 84.44 105 PRO A CA 1
ATOM 828 C C . PRO A 1 105 ? 25.831 -17.981 7.881 1.00 84.44 105 PRO A C 1
ATOM 830 O O . PRO A 1 105 ? 26.076 -17.220 6.952 1.00 84.44 105 PRO A O 1
ATOM 833 N N . ILE A 1 106 ? 26.668 -18.966 8.236 1.00 87.75 106 ILE A N 1
ATOM 834 C CA . ILE A 1 106 ? 27.901 -19.258 7.489 1.00 87.75 106 ILE A CA 1
ATOM 835 C C . ILE A 1 106 ? 27.554 -19.701 6.068 1.00 87.75 106 ILE A C 1
ATOM 837 O O . ILE A 1 106 ? 28.167 -19.217 5.120 1.00 87.75 106 ILE A O 1
ATOM 841 N N . VAL A 1 107 ? 26.555 -20.574 5.902 1.00 88.56 107 VAL A N 1
ATOM 842 C CA . VAL A 1 107 ? 26.087 -20.990 4.571 1.00 88.56 107 VAL A CA 1
ATOM 843 C C . VAL A 1 107 ? 25.586 -19.784 3.778 1.00 88.56 107 VAL A C 1
ATOM 845 O O . VAL A 1 107 ? 25.999 -19.604 2.635 1.00 88.56 107 VAL A O 1
ATOM 848 N N . MET A 1 108 ? 24.777 -18.915 4.391 1.00 89.19 108 MET A N 1
ATOM 849 C CA . MET A 1 108 ? 24.322 -17.682 3.743 1.00 89.19 108 MET A CA 1
ATOM 850 C C . MET A 1 108 ? 25.482 -16.773 3.319 1.00 89.19 108 MET A C 1
ATOM 852 O O . MET A 1 108 ? 25.491 -16.261 2.204 1.00 89.19 108 MET A O 1
ATOM 856 N N . PHE A 1 109 ? 26.471 -16.590 4.194 1.00 89.38 109 PHE A N 1
ATOM 857 C CA . PHE A 1 109 ? 27.651 -15.775 3.919 1.00 89.38 109 PHE A CA 1
ATOM 858 C C . PHE A 1 109 ? 28.469 -16.342 2.751 1.00 89.38 109 PHE A C 1
ATOM 860 O O . PHE A 1 109 ? 28.832 -15.606 1.836 1.00 89.38 109 PHE A O 1
ATOM 867 N N . LEU A 1 110 ? 28.710 -17.658 2.736 1.00 91.50 110 LEU A N 1
ATOM 868 C CA . LEU A 1 110 ? 29.407 -18.337 1.640 1.00 91.50 110 LEU A CA 1
ATOM 869 C C . LEU A 1 110 ? 28.642 -18.221 0.319 1.00 91.50 110 LEU A C 1
ATOM 871 O O . LEU A 1 110 ? 29.249 -17.951 -0.712 1.00 91.50 110 LEU A O 1
ATOM 875 N N . MET A 1 111 ? 27.319 -18.377 0.344 1.00 91.56 111 MET A N 1
ATOM 876 C CA . MET A 1 111 ? 26.473 -18.179 -0.834 1.00 91.56 111 MET A CA 1
ATOM 877 C C . MET A 1 111 ? 26.540 -16.735 -1.349 1.00 91.56 111 MET A C 1
ATOM 879 O O . MET A 1 111 ? 26.675 -16.541 -2.554 1.00 91.56 111 MET A O 1
ATOM 883 N N . GLY A 1 112 ? 26.539 -15.734 -0.461 1.00 89.94 112 GLY A N 1
ATOM 884 C CA . GLY A 1 112 ? 26.737 -14.328 -0.837 1.00 89.94 112 GLY A CA 1
ATOM 885 C C . GLY A 1 112 ? 28.104 -14.080 -1.486 1.00 89.94 112 GLY A C 1
ATOM 886 O O . GLY A 1 112 ? 28.197 -13.390 -2.500 1.00 89.94 112 GLY A O 1
ATOM 887 N N . LEU A 1 113 ? 29.170 -14.713 -0.981 1.00 91.88 113 LEU A N 1
ATOM 888 C CA . LEU A 1 113 ? 30.496 -14.655 -1.613 1.00 91.88 113 LEU A CA 1
ATOM 889 C C . LEU A 1 113 ? 30.527 -15.331 -2.989 1.00 91.88 113 LEU A C 1
ATOM 891 O O . LEU A 1 113 ? 31.146 -14.800 -3.909 1.00 91.88 113 LEU A O 1
ATOM 895 N N . VAL A 1 114 ? 29.861 -16.479 -3.148 1.00 91.75 114 VAL A N 1
ATOM 896 C CA . VAL A 1 114 ? 29.731 -17.158 -4.448 1.00 91.75 114 VAL A CA 1
ATOM 897 C C . VAL A 1 114 ? 28.977 -16.272 -5.438 1.00 91.75 114 VAL A C 1
ATOM 899 O O . VAL A 1 114 ? 29.434 -16.106 -6.566 1.00 91.75 114 VAL A O 1
ATOM 902 N N . SER A 1 115 ? 27.872 -15.656 -5.012 1.00 90.12 115 SER A N 1
ATOM 903 C CA . SER A 1 115 ? 27.113 -14.692 -5.817 1.00 90.12 115 SER A CA 1
ATOM 904 C C . SER A 1 115 ? 27.994 -13.520 -6.264 1.00 90.12 115 SER A C 1
ATOM 906 O O . SER A 1 115 ? 28.079 -13.232 -7.457 1.00 90.12 115 SER A O 1
ATOM 908 N N . GLY A 1 116 ? 28.757 -12.925 -5.338 1.00 89.44 116 GLY A N 1
ATOM 909 C CA . GLY A 1 116 ? 29.719 -11.863 -5.647 1.00 89.44 116 GLY A CA 1
ATOM 910 C C . GLY A 1 116 ? 30.829 -12.283 -6.597 1.00 89.44 116 GLY A C 1
ATOM 911 O O . GLY A 1 116 ? 31.150 -11.542 -7.524 1.00 89.44 116 GLY A O 1
ATOM 912 N N . TYR A 1 117 ? 31.381 -13.483 -6.432 1.00 91.38 117 TYR A N 1
ATOM 913 C CA . TYR A 1 117 ? 32.365 -14.012 -7.370 1.00 91.38 117 TYR A CA 1
ATOM 914 C C . TYR A 1 117 ? 31.780 -14.138 -8.783 1.00 91.38 117 TYR A C 1
ATOM 916 O O . TYR A 1 117 ? 32.393 -13.665 -9.740 1.00 91.38 117 TYR A O 1
ATOM 924 N N . LEU A 1 118 ? 30.585 -14.720 -8.919 1.00 88.75 118 LEU A N 1
ATOM 925 C CA . LEU A 1 118 ? 29.913 -14.876 -10.211 1.00 88.75 118 LEU A CA 1
ATOM 926 C C . LEU A 1 118 ? 29.605 -13.527 -10.863 1.00 88.75 118 LEU A C 1
ATOM 928 O O . LEU A 1 118 ? 29.855 -13.364 -12.057 1.00 88.75 118 LEU A O 1
ATOM 932 N N . LEU A 1 119 ? 29.137 -12.549 -10.084 1.00 87.25 119 LEU A N 1
ATOM 933 C CA . LEU A 1 119 ? 28.860 -11.200 -10.569 1.00 87.25 119 LEU A CA 1
ATOM 934 C C . LEU A 1 119 ? 30.125 -10.518 -11.102 1.00 87.25 119 LEU A C 1
ATOM 936 O O . LEU A 1 119 ? 30.122 -9.978 -12.207 1.00 87.25 119 LEU A O 1
ATOM 940 N N . VAL A 1 120 ? 31.229 -10.585 -10.353 1.00 87.56 120 VAL A N 1
ATOM 941 C CA . VAL A 1 120 ? 32.515 -10.014 -10.776 1.00 87.56 120 VAL A CA 1
ATOM 942 C C . VAL A 1 120 ? 33.010 -10.680 -12.063 1.00 87.56 120 VAL A C 1
ATOM 944 O O . VAL A 1 120 ? 33.438 -9.987 -12.988 1.00 87.56 120 VAL A O 1
ATOM 947 N N . GLN A 1 121 ? 32.904 -12.010 -12.170 1.00 87.25 121 GLN A N 1
ATOM 948 C CA . GLN A 1 121 ? 33.242 -12.726 -13.407 1.00 87.25 121 GLN A CA 1
ATOM 949 C C . GLN A 1 121 ? 32.351 -12.294 -14.579 1.00 87.25 121 GLN A C 1
ATOM 951 O O . GLN A 1 121 ? 32.857 -12.073 -15.680 1.00 87.25 121 GLN A O 1
ATOM 956 N N . ALA A 1 122 ? 31.046 -12.121 -14.351 1.00 84.38 122 ALA A N 1
ATOM 957 C CA . ALA A 1 122 ? 30.120 -11.616 -15.360 1.00 84.38 122 ALA A CA 1
ATOM 958 C C . ALA A 1 122 ? 30.540 -10.222 -15.852 1.00 84.38 122 ALA A C 1
ATOM 960 O O . ALA A 1 122 ? 30.656 -10.009 -17.058 1.00 84.38 122 ALA A O 1
ATOM 961 N N . GLY A 1 123 ? 30.865 -9.307 -14.933 1.00 83.06 123 GLY A N 1
ATOM 962 C CA . GLY A 1 123 ? 31.332 -7.956 -15.252 1.00 83.06 123 GLY A CA 1
ATOM 963 C C . GLY A 1 123 ? 32.594 -7.948 -16.117 1.00 83.06 123 GLY A C 1
ATOM 964 O O . GLY A 1 123 ? 32.629 -7.280 -17.152 1.00 83.06 123 GLY A O 1
ATOM 965 N N . PHE A 1 124 ? 33.608 -8.747 -15.763 1.00 85.50 124 PHE A N 1
ATOM 966 C CA . PHE A 1 124 ? 34.819 -8.881 -16.581 1.00 85.50 124 PHE A CA 1
ATOM 967 C C . PHE A 1 124 ? 34.526 -9.413 -17.987 1.00 85.50 124 PHE A C 1
ATOM 969 O O . PHE A 1 124 ? 35.095 -8.917 -18.963 1.00 85.50 124 PHE A O 1
ATOM 976 N N . LEU A 1 125 ? 33.641 -10.407 -18.107 1.00 84.12 125 LEU A N 1
ATOM 977 C CA . LEU A 1 125 ? 33.247 -10.957 -19.402 1.00 84.12 125 LEU A CA 1
ATOM 978 C C . LEU A 1 125 ? 32.508 -9.925 -20.260 1.00 84.12 125 LEU A C 1
ATOM 980 O O . LEU A 1 125 ? 32.787 -9.844 -21.455 1.00 84.12 125 LEU A O 1
ATOM 984 N N . VAL A 1 126 ? 31.624 -9.112 -19.676 1.00 83.75 126 VAL A N 1
ATOM 985 C CA . VAL A 1 126 ? 30.935 -8.034 -20.405 1.00 83.75 126 VAL A CA 1
ATOM 986 C C . VAL A 1 126 ? 31.920 -6.964 -20.867 1.00 83.75 126 VAL A C 1
ATOM 988 O O . VAL A 1 126 ? 31.911 -6.603 -22.041 1.00 83.75 126 VAL A O 1
ATOM 991 N N . ILE A 1 127 ? 32.830 -6.511 -20.001 1.00 82.75 127 ILE A N 1
ATOM 992 C CA . ILE A 1 127 ? 33.845 -5.509 -20.372 1.00 82.75 127 ILE A CA 1
ATOM 993 C C . ILE A 1 127 ? 34.732 -6.027 -21.512 1.00 82.75 127 ILE A C 1
ATOM 995 O O . ILE A 1 127 ? 35.044 -5.288 -22.447 1.00 82.75 127 ILE A O 1
ATOM 999 N N . ARG A 1 128 ? 35.132 -7.304 -21.457 1.00 83.00 128 ARG A N 1
ATOM 1000 C CA . ARG A 1 128 ? 36.057 -7.900 -22.429 1.00 83.00 128 ARG A CA 1
ATOM 1001 C C . ARG A 1 128 ? 35.397 -8.266 -23.757 1.00 83.00 128 ARG A C 1
ATOM 1003 O O . ARG A 1 128 ? 36.008 -8.058 -24.801 1.00 83.00 128 ARG A O 1
ATOM 1010 N N . TYR A 1 129 ? 34.196 -8.838 -23.726 1.00 78.69 129 TYR A N 1
ATOM 1011 C CA . TYR A 1 129 ? 33.562 -9.438 -24.906 1.00 78.69 129 TYR A CA 1
ATOM 1012 C C . TYR A 1 129 ? 32.327 -8.682 -25.403 1.00 78.69 129 TYR A C 1
ATOM 1014 O O . TYR A 1 129 ? 31.827 -9.004 -26.476 1.00 78.69 129 TYR A O 1
ATOM 1022 N N . ARG A 1 130 ? 31.858 -7.661 -24.671 1.00 66.56 130 ARG A N 1
ATOM 1023 C CA . ARG A 1 130 ? 30.654 -6.839 -24.920 1.00 66.56 130 ARG A CA 1
ATOM 1024 C C . ARG A 1 130 ? 29.325 -7.603 -24.905 1.00 66.56 130 ARG A C 1
ATOM 1026 O O . ARG A 1 130 ? 28.371 -7.114 -24.317 1.00 66.56 130 ARG A O 1
ATOM 1033 N N . VAL A 1 131 ? 29.256 -8.800 -25.490 1.00 67.56 131 VAL A N 1
ATOM 1034 C CA . VAL A 1 131 ? 28.099 -9.704 -25.461 1.00 67.56 131 VAL A CA 1
ATOM 1035 C C . VAL A 1 131 ? 28.598 -11.130 -25.227 1.00 67.56 131 VAL A C 1
ATOM 1037 O O . VAL A 1 131 ? 29.400 -11.653 -25.995 1.00 67.56 131 VAL A O 1
ATOM 1040 N N . SER A 1 132 ? 28.139 -11.768 -24.148 1.00 74.94 132 SER A N 1
ATOM 1041 C CA . SER A 1 132 ? 28.517 -13.139 -23.797 1.00 74.94 132 SER A CA 1
ATOM 1042 C C . SER A 1 132 ? 27.348 -13.858 -23.129 1.00 74.94 132 SER A C 1
ATOM 1044 O O . SER A 1 132 ? 26.855 -13.418 -22.090 1.00 74.94 132 SER A O 1
ATOM 1046 N N . SER A 1 133 ? 26.936 -14.994 -23.697 1.00 79.69 133 SER A N 1
ATOM 1047 C CA . SER A 1 133 ? 25.944 -15.891 -23.088 1.00 79.69 133 SER A CA 1
ATOM 1048 C C . SER A 1 133 ? 26.412 -16.416 -21.727 1.00 79.69 133 SER A C 1
ATOM 1050 O O . SER A 1 133 ? 25.610 -16.572 -20.810 1.00 79.69 133 SER A O 1
ATOM 1052 N N . THR A 1 134 ? 27.722 -16.606 -21.555 1.00 82.94 134 THR A N 1
ATOM 1053 C CA . THR A 1 134 ? 28.334 -16.976 -20.273 1.00 82.94 134 THR A CA 1
ATOM 1054 C C . THR A 1 134 ? 28.172 -15.877 -19.223 1.00 82.94 134 THR A C 1
ATOM 1056 O O . THR A 1 134 ? 27.863 -16.174 -18.073 1.00 82.94 134 THR A O 1
ATOM 1059 N N . ALA A 1 135 ? 28.333 -14.604 -19.603 1.00 80.56 135 ALA A N 1
ATOM 1060 C CA . ALA A 1 135 ? 28.118 -13.490 -18.679 1.00 80.56 135 ALA A CA 1
ATOM 1061 C C . ALA A 1 135 ? 26.651 -13.398 -18.235 1.00 80.56 135 ALA A C 1
ATOM 1063 O O . ALA A 1 135 ? 26.378 -13.266 -17.044 1.00 80.56 135 ALA A O 1
ATOM 1064 N N . GLN A 1 136 ? 25.707 -13.545 -19.172 1.00 80.81 136 GLN A N 1
ATOM 1065 C CA . GLN A 1 136 ? 24.272 -13.587 -18.865 1.00 80.81 136 GLN A CA 1
ATOM 1066 C C . GLN A 1 136 ? 23.922 -14.748 -17.926 1.00 80.81 136 GLN A C 1
ATOM 1068 O O . GLN A 1 136 ? 23.178 -14.557 -16.966 1.00 80.81 136 GLN A O 1
ATOM 1073 N N . PHE A 1 137 ? 24.503 -15.930 -18.153 1.00 84.50 137 PHE A N 1
ATOM 1074 C CA . PHE A 1 137 ? 24.343 -17.073 -17.257 1.00 84.50 137 PHE A CA 1
ATOM 1075 C C . PHE A 1 137 ? 24.831 -16.759 -15.834 1.00 84.50 137 PHE A C 1
ATOM 1077 O O . PHE A 1 137 ? 24.127 -17.058 -14.872 1.00 84.50 137 PHE A O 1
ATOM 1084 N N . TYR A 1 138 ? 25.991 -16.112 -15.679 1.00 86.00 138 TYR A N 1
ATOM 1085 C CA . TYR A 1 138 ? 26.506 -15.731 -14.360 1.00 86.00 138 TYR A CA 1
ATOM 1086 C C . TYR A 1 138 ? 25.637 -14.685 -13.650 1.00 86.00 138 TYR A C 1
ATOM 1088 O O . TYR A 1 138 ? 25.387 -14.840 -12.454 1.00 86.00 138 TYR A O 1
ATOM 1096 N N . PHE A 1 139 ? 25.107 -13.683 -14.362 1.00 81.62 139 PHE A N 1
ATOM 1097 C CA . PHE A 1 139 ? 24.133 -12.741 -13.790 1.00 81.62 139 PHE A CA 1
ATOM 1098 C C . PHE A 1 139 ? 22.848 -13.444 -13.333 1.00 81.62 139 PHE A C 1
ATOM 1100 O O . PHE A 1 139 ? 22.373 -13.216 -12.217 1.00 81.62 139 PHE A O 1
ATOM 1107 N N . ALA A 1 140 ? 22.295 -14.329 -14.166 1.00 81.88 140 ALA A N 1
ATOM 1108 C CA . ALA A 1 140 ? 21.080 -15.069 -13.839 1.00 81.88 140 ALA A CA 1
ATOM 1109 C C . ALA A 1 140 ? 21.292 -16.011 -12.644 1.00 81.88 140 ALA A C 1
ATOM 1111 O O . ALA A 1 140 ? 20.463 -16.061 -11.736 1.00 81.88 140 ALA A O 1
ATOM 1112 N N . PHE A 1 141 ? 22.425 -16.715 -12.601 1.00 85.62 141 PHE A N 1
ATOM 1113 C CA . PHE A 1 141 ? 22.749 -17.608 -11.494 1.00 85.62 141 PHE A CA 1
ATOM 1114 C C . PHE A 1 141 ? 22.962 -16.839 -10.185 1.00 85.62 141 PHE A C 1
ATOM 1116 O O . PHE A 1 141 ? 22.408 -17.231 -9.162 1.00 85.62 141 PHE A O 1
ATOM 1123 N N . SER A 1 142 ? 23.696 -15.720 -10.211 1.00 84.94 142 SER A N 1
ATOM 1124 C CA . SER A 1 142 ? 23.843 -14.830 -9.047 1.00 84.94 142 SER A CA 1
ATOM 1125 C C . SER A 1 142 ? 22.476 -14.357 -8.535 1.00 84.94 142 SER A C 1
ATOM 1127 O O . SER A 1 142 ? 22.193 -14.470 -7.346 1.00 84.94 142 SER A O 1
ATOM 1129 N N . SER A 1 143 ? 21.567 -13.965 -9.431 1.00 83.69 143 SER A N 1
ATOM 1130 C CA . SER A 1 143 ? 20.202 -13.559 -9.064 1.00 83.69 143 SER A CA 1
ATOM 1131 C C . SER A 1 143 ? 19.394 -14.670 -8.386 1.00 83.69 143 SER A C 1
ATOM 1133 O O . SER A 1 143 ? 18.649 -14.405 -7.445 1.00 83.69 143 SER A O 1
ATOM 1135 N N . ILE A 1 144 ? 19.537 -15.921 -8.840 1.00 87.25 144 ILE A N 1
ATOM 1136 C CA . ILE A 1 144 ? 18.899 -17.085 -8.204 1.00 87.25 144 ILE A CA 1
ATOM 1137 C C . ILE A 1 144 ? 19.471 -17.308 -6.800 1.00 87.25 144 ILE A C 1
ATOM 1139 O O . ILE A 1 144 ? 18.715 -17.593 -5.870 1.00 87.25 144 ILE A O 1
ATOM 1143 N N . VAL A 1 145 ? 20.787 -17.153 -6.627 1.00 88.88 145 VAL A N 1
ATOM 1144 C CA . VAL A 1 145 ? 21.429 -17.242 -5.309 1.00 88.88 145 VAL A CA 1
ATOM 1145 C C . VAL A 1 145 ? 20.885 -16.160 -4.371 1.00 88.88 145 VAL A C 1
ATOM 1147 O O . VAL A 1 145 ? 20.480 -16.491 -3.257 1.00 88.88 145 VAL A O 1
ATOM 1150 N N . GLU A 1 146 ? 20.781 -14.905 -4.822 1.00 87.12 146 GLU A N 1
ATOM 1151 C CA . GLU A 1 146 ? 20.190 -13.819 -4.022 1.00 87.12 146 GLU A CA 1
ATOM 1152 C C . GLU A 1 146 ? 18.716 -14.075 -3.685 1.00 87.12 146 GLU A C 1
ATOM 1154 O O . GLU A 1 146 ? 18.298 -13.869 -2.546 1.00 87.12 146 GLU A O 1
ATOM 1159 N N . LEU A 1 147 ? 17.927 -14.597 -4.629 1.00 89.44 147 LEU A N 1
ATOM 1160 C CA . LEU A 1 147 ? 16.535 -14.982 -4.382 1.00 89.44 147 LEU A CA 1
ATOM 1161 C C . LEU A 1 147 ? 16.435 -16.020 -3.258 1.00 89.44 147 LEU A C 1
ATOM 1163 O O . LEU A 1 147 ? 15.592 -15.887 -2.369 1.00 89.44 147 LEU A O 1
ATOM 1167 N N . ILE A 1 148 ? 17.301 -17.038 -3.269 1.00 89.81 148 ILE A N 1
ATOM 1168 C CA . ILE A 1 148 ? 17.344 -18.062 -2.218 1.00 89.81 148 ILE A CA 1
ATOM 1169 C C . ILE A 1 148 ? 17.752 -17.439 -0.877 1.00 89.81 148 ILE A C 1
ATOM 1171 O O . ILE A 1 148 ? 17.143 -17.753 0.148 1.00 89.81 148 ILE A O 1
ATOM 1175 N N . LEU A 1 149 ? 18.746 -16.546 -0.864 1.00 89.44 149 LEU A N 1
ATOM 1176 C CA . LEU A 1 149 ? 19.215 -15.874 0.350 1.00 89.44 149 LEU A CA 1
ATOM 1177 C C . LEU A 1 149 ? 18.128 -14.998 0.977 1.00 89.44 149 LEU A C 1
ATOM 1179 O O . LEU A 1 149 ? 17.784 -15.189 2.145 1.00 89.44 149 LEU A O 1
ATOM 1183 N N . LEU A 1 150 ? 17.541 -14.089 0.198 1.00 90.38 150 LEU A N 1
ATOM 1184 C CA . LEU A 1 150 ? 16.451 -13.221 0.642 1.00 90.38 150 LEU A CA 1
ATOM 1185 C C . LEU A 1 150 ? 15.223 -14.040 1.058 1.00 90.38 150 LEU A C 1
ATOM 1187 O O . LEU A 1 150 ? 14.614 -13.758 2.090 1.00 90.38 150 LEU A O 1
ATOM 1191 N N . GLY A 1 151 ? 14.899 -15.106 0.320 1.00 90.56 151 GLY A N 1
ATOM 1192 C CA . GLY A 1 151 ? 13.821 -16.033 0.668 1.00 90.56 151 GLY A CA 1
ATOM 1193 C C . GLY A 1 151 ? 14.069 -16.739 2.001 1.00 90.56 151 GLY A C 1
ATOM 1194 O O . GLY A 1 151 ? 13.162 -16.863 2.823 1.00 90.56 151 GLY A O 1
ATOM 1195 N N . SER A 1 152 ? 15.314 -17.126 2.271 1.00 90.19 152 SER A N 1
ATOM 1196 C CA . SER A 1 152 ? 15.711 -17.746 3.538 1.00 90.19 152 SER A CA 1
ATOM 1197 C C . SER A 1 152 ? 15.585 -16.771 4.718 1.00 90.19 152 SER A C 1
ATOM 1199 O O . SER A 1 152 ? 15.092 -17.149 5.783 1.00 90.19 152 SER A O 1
ATOM 1201 N N . VAL A 1 153 ? 15.943 -15.494 4.529 1.00 90.44 153 VAL A N 1
ATOM 1202 C CA . VAL A 1 153 ? 15.724 -14.435 5.535 1.00 90.44 153 VAL A CA 1
ATOM 1203 C C . VAL A 1 153 ? 14.233 -14.165 5.740 1.00 90.44 153 VAL A C 1
ATOM 1205 O O . VAL A 1 153 ? 13.782 -14.006 6.877 1.00 90.44 153 VAL A O 1
ATOM 1208 N N . ALA A 1 154 ? 13.443 -14.162 4.662 1.00 91.50 154 ALA A N 1
ATOM 1209 C CA . ALA A 1 154 ? 11.993 -14.028 4.743 1.00 91.50 154 ALA A CA 1
ATOM 1210 C C . ALA A 1 154 ? 11.392 -15.146 5.608 1.00 91.50 154 ALA A C 1
ATOM 1212 O O . ALA A 1 154 ? 10.634 -14.862 6.536 1.00 91.50 154 ALA A O 1
ATOM 1213 N N . LEU A 1 155 ? 11.785 -16.402 5.366 1.00 91.44 155 LEU A N 1
ATOM 1214 C CA . LEU A 1 155 ? 11.347 -17.563 6.146 1.00 91.44 155 LEU A CA 1
ATOM 1215 C C . LEU A 1 155 ? 11.743 -17.457 7.622 1.00 91.44 155 LEU A C 1
ATOM 1217 O O . LEU A 1 155 ? 10.916 -17.749 8.486 1.00 91.44 155 LEU A O 1
ATOM 1221 N N . LEU A 1 156 ? 12.955 -16.978 7.928 1.00 90.12 156 LEU A N 1
ATOM 1222 C CA . LEU A 1 156 ? 13.382 -16.720 9.307 1.00 90.12 156 LEU A CA 1
ATOM 1223 C C . LEU A 1 156 ? 12.444 -15.721 10.004 1.00 90.12 156 LEU A C 1
ATOM 1225 O O . LEU A 1 156 ? 11.988 -15.966 11.121 1.00 90.12 156 LEU A O 1
ATOM 1229 N N . PHE A 1 157 ? 12.104 -14.608 9.351 1.00 91.19 157 PHE A N 1
ATOM 1230 C CA . PHE A 1 157 ? 11.185 -13.625 9.928 1.00 91.19 157 PHE A CA 1
ATOM 1231 C C . PHE A 1 157 ? 9.737 -14.118 10.004 1.00 91.19 157 PHE A C 1
ATOM 1233 O O . PHE A 1 157 ? 9.043 -13.776 10.963 1.00 91.19 157 PHE A O 1
ATOM 1240 N N . VAL A 1 158 ? 9.284 -14.949 9.058 1.00 91.62 158 VAL A N 1
ATOM 1241 C CA . VAL A 1 158 ? 7.980 -15.632 9.137 1.00 91.62 158 VAL A CA 1
ATOM 1242 C C . VAL A 1 158 ? 7.943 -16.577 10.333 1.00 91.62 158 VAL A C 1
ATOM 1244 O O . VAL A 1 158 ? 6.968 -16.558 11.082 1.00 91.62 158 VAL A O 1
ATOM 1247 N N . TYR A 1 159 ? 9.007 -17.346 10.562 1.00 90.75 159 TYR A N 1
ATOM 1248 C CA . TYR A 1 159 ? 9.133 -18.219 11.726 1.00 90.75 159 TYR A CA 1
ATOM 1249 C C . TYR A 1 159 ? 9.057 -17.414 13.034 1.00 90.75 159 TYR A C 1
ATOM 1251 O O . TYR A 1 159 ? 8.232 -17.698 13.900 1.00 90.75 159 TYR A O 1
ATOM 1259 N N . ILE A 1 160 ? 9.799 -16.306 13.139 1.00 87.62 160 ILE A N 1
ATOM 1260 C CA . ILE A 1 160 ? 9.709 -15.402 14.301 1.00 87.62 160 ILE A CA 1
ATOM 1261 C C . ILE A 1 160 ? 8.300 -14.801 14.429 1.00 87.62 160 ILE A C 1
ATOM 1263 O O . ILE A 1 160 ? 7.796 -14.607 15.538 1.00 87.62 160 ILE A O 1
ATOM 1267 N N . ALA A 1 161 ? 7.640 -14.467 13.319 1.00 88.00 161 ALA A N 1
ATOM 1268 C CA . ALA A 1 161 ? 6.278 -13.938 13.329 1.00 88.00 161 ALA A CA 1
ATOM 1269 C C . ALA A 1 161 ? 5.248 -14.986 13.780 1.00 88.00 161 ALA A C 1
ATOM 1271 O O . ALA A 1 161 ? 4.270 -14.622 14.436 1.00 88.00 161 ALA A O 1
ATOM 1272 N N . TYR A 1 162 ? 5.465 -16.265 13.465 1.00 89.12 162 TYR A N 1
ATOM 1273 C CA . TYR A 1 162 ? 4.631 -17.372 13.929 1.00 89.12 162 TYR A CA 1
ATOM 1274 C C . TYR A 1 162 ? 4.644 -17.473 15.460 1.00 89.12 162 TYR A C 1
ATOM 1276 O O . TYR A 1 162 ? 3.573 -17.545 16.071 1.00 89.12 162 TYR A O 1
ATOM 1284 N N . ASP A 1 163 ? 5.824 -17.353 16.073 1.00 86.75 163 ASP A N 1
ATOM 1285 C CA . ASP A 1 163 ? 5.985 -17.412 17.530 1.00 86.75 163 ASP A CA 1
ATOM 1286 C C . ASP A 1 163 ? 5.509 -16.127 18.223 1.00 86.75 163 ASP A C 1
ATOM 1288 O O . ASP A 1 163 ? 4.769 -16.156 19.205 1.00 86.75 163 ASP A O 1
ATOM 1292 N N . THR A 1 164 ? 5.907 -14.963 17.705 1.00 84.31 164 THR A N 1
ATOM 1293 C CA . THR A 1 164 ? 5.671 -13.674 18.380 1.00 84.31 164 THR A CA 1
ATOM 1294 C C . THR A 1 164 ? 4.308 -13.057 18.075 1.00 84.31 164 THR A C 1
ATOM 1296 O O . THR A 1 164 ? 3.847 -12.185 18.815 1.00 84.31 164 THR A O 1
ATOM 1299 N N . ARG A 1 165 ? 3.673 -13.456 16.965 1.00 85.94 165 ARG A N 1
ATOM 1300 C CA . ARG A 1 165 ? 2.428 -12.876 16.426 1.00 85.94 165 ARG A CA 1
ATOM 1301 C C . ARG A 1 165 ? 2.480 -11.353 16.227 1.00 85.94 165 ARG A C 1
ATOM 1303 O O . ARG A 1 165 ? 1.431 -10.704 16.166 1.00 85.94 165 ARG A O 1
ATOM 1310 N N . ARG A 1 166 ? 3.679 -10.770 16.087 1.00 86.56 166 ARG A N 1
ATOM 1311 C CA . ARG A 1 166 ? 3.893 -9.319 15.935 1.00 86.56 166 ARG A CA 1
ATOM 1312 C C . ARG A 1 166 ? 3.872 -8.863 14.479 1.00 86.56 166 ARG A C 1
ATOM 1314 O O . ARG A 1 166 ? 4.406 -9.533 13.596 1.00 86.56 166 ARG A O 1
ATOM 1321 N N . SER A 1 167 ? 3.305 -7.675 14.248 1.00 88.38 167 SER A N 1
ATOM 1322 C CA . SER A 1 167 ? 3.302 -7.008 12.939 1.00 88.38 167 SER A CA 1
ATOM 1323 C C . SER A 1 167 ? 4.714 -6.645 12.455 1.00 88.38 167 SER A C 1
ATOM 1325 O O . SER A 1 167 ? 4.970 -6.635 11.255 1.00 88.38 167 SER A O 1
ATOM 1327 N N . THR A 1 168 ? 5.646 -6.385 13.376 1.00 89.62 168 THR A N 1
ATOM 1328 C CA . THR A 1 168 ? 7.036 -6.041 13.053 1.00 89.62 168 THR A CA 1
ATOM 1329 C C . THR A 1 168 ? 7.727 -7.183 12.317 1.00 89.62 168 THR A C 1
ATOM 1331 O O . THR A 1 168 ? 8.201 -6.974 11.208 1.00 89.62 168 THR A O 1
ATOM 1334 N N . SER A 1 169 ? 7.706 -8.405 12.848 1.00 89.69 169 SER A N 1
ATOM 1335 C CA . SER A 1 169 ? 8.368 -9.552 12.210 1.00 89.69 169 SER A CA 1
ATOM 1336 C C . SER A 1 169 ? 7.764 -9.901 10.848 1.00 89.69 169 SER A C 1
ATOM 1338 O O . SER A 1 169 ? 8.507 -10.110 9.894 1.00 89.69 169 SER A O 1
ATOM 1340 N N . ILE A 1 170 ? 6.430 -9.876 10.709 1.00 91.12 170 ILE A N 1
ATOM 1341 C CA . ILE A 1 170 ? 5.797 -10.120 9.401 1.00 91.12 170 ILE A CA 1
ATOM 1342 C C . ILE A 1 170 ? 6.116 -9.005 8.394 1.00 91.12 170 ILE A C 1
ATOM 1344 O O . ILE A 1 170 ? 6.287 -9.289 7.214 1.00 91.12 170 ILE A O 1
ATOM 1348 N N . SER A 1 171 ? 6.252 -7.749 8.842 1.00 91.69 171 SER A N 1
ATOM 1349 C CA . SER A 1 171 ? 6.646 -6.643 7.960 1.00 91.69 171 SER A CA 1
ATOM 1350 C C . SER A 1 171 ? 8.081 -6.786 7.452 1.00 91.69 171 SER A C 1
ATOM 1352 O O . SER A 1 171 ? 8.336 -6.494 6.290 1.00 91.69 171 SER A O 1
ATOM 1354 N N . LEU A 1 172 ? 9.000 -7.293 8.286 1.00 92.62 172 LEU A N 1
ATOM 1355 C CA . LEU A 1 172 ? 10.382 -7.568 7.885 1.00 92.62 172 LEU A CA 1
ATOM 1356 C C . LEU A 1 172 ? 10.444 -8.711 6.867 1.00 92.62 172 LEU A C 1
ATOM 1358 O O . LEU A 1 172 ? 11.132 -8.585 5.858 1.00 92.62 172 LEU A O 1
ATOM 1362 N N . ALA A 1 173 ? 9.671 -9.783 7.084 1.00 91.88 173 ALA A N 1
ATOM 1363 C CA . ALA A 1 173 ? 9.529 -10.865 6.111 1.00 91.88 173 ALA A CA 1
ATOM 1364 C C . ALA A 1 173 ? 8.991 -10.356 4.767 1.00 91.88 173 ALA A C 1
ATOM 1366 O O . ALA A 1 173 ? 9.534 -10.683 3.715 1.00 91.88 173 ALA A O 1
ATOM 1367 N N . TYR A 1 174 ? 7.950 -9.521 4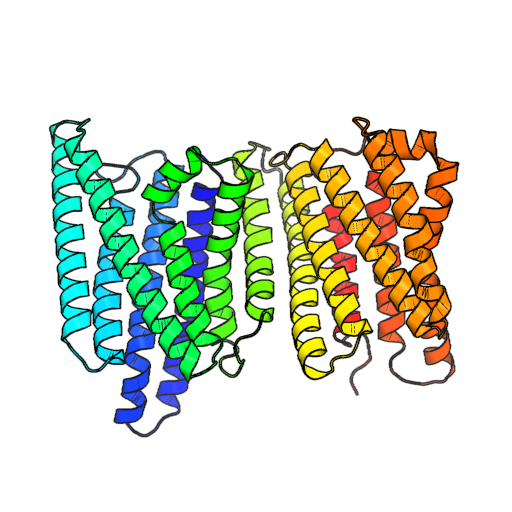.804 1.00 91.12 174 TYR A N 1
ATOM 1368 C CA . TYR A 1 174 ? 7.380 -8.917 3.603 1.00 91.12 174 TYR A CA 1
ATOM 1369 C C . TYR A 1 174 ? 8.379 -7.985 2.902 1.00 91.12 174 TYR A C 1
ATOM 1371 O O . TYR A 1 174 ? 8.446 -7.975 1.680 1.00 91.12 174 TYR A O 1
ATOM 1379 N N . GLY A 1 175 ? 9.210 -7.262 3.658 1.00 90.25 175 GLY A N 1
ATOM 1380 C CA . GLY A 1 175 ? 10.323 -6.481 3.117 1.00 90.25 175 GLY A CA 1
ATOM 1381 C C . GLY A 1 175 ? 11.267 -7.303 2.247 1.00 90.25 175 GLY A C 1
ATOM 1382 O O . GLY A 1 175 ? 11.622 -6.867 1.159 1.00 90.25 175 GLY A O 1
ATOM 1383 N N . MET A 1 176 ? 11.613 -8.519 2.675 1.00 91.69 176 MET A N 1
ATOM 1384 C CA . MET A 1 176 ? 12.447 -9.420 1.871 1.00 91.69 176 MET A CA 1
ATOM 1385 C C . MET A 1 176 ? 11.727 -9.865 0.590 1.00 91.69 176 MET A C 1
ATOM 1387 O O . MET A 1 176 ? 12.347 -9.941 -0.464 1.00 91.69 176 MET A O 1
ATOM 1391 N N . ILE A 1 177 ? 10.408 -10.092 0.644 1.00 86.50 177 ILE A N 1
ATOM 1392 C CA . ILE A 1 177 ? 9.602 -10.390 -0.553 1.00 86.50 177 ILE A CA 1
ATOM 1393 C C . ILE A 1 177 ? 9.628 -9.206 -1.529 1.00 86.50 177 ILE A C 1
ATOM 1395 O O . ILE A 1 177 ? 9.824 -9.414 -2.722 1.00 86.50 177 ILE A O 1
ATOM 1399 N N . THR A 1 178 ? 9.495 -7.970 -1.037 1.00 87.00 178 THR A N 1
ATOM 1400 C CA . THR A 1 178 ? 9.652 -6.761 -1.861 1.00 87.00 178 THR A CA 1
ATOM 1401 C C . THR A 1 178 ? 10.999 -6.737 -2.578 1.00 87.00 178 THR A C 1
ATOM 1403 O O . THR A 1 178 ? 11.042 -6.456 -3.773 1.00 87.00 178 THR A O 1
ATOM 1406 N N . GLN A 1 179 ? 12.088 -7.038 -1.869 1.00 87.56 179 GLN A N 1
ATOM 1407 C CA . GLN A 1 179 ? 13.434 -7.039 -2.445 1.00 87.56 179 GLN A CA 1
ATOM 1408 C C . GLN A 1 179 ? 13.599 -8.123 -3.508 1.00 87.56 179 GLN A C 1
ATOM 1410 O O . GLN A 1 179 ? 14.159 -7.848 -4.563 1.00 87.56 179 GLN A O 1
ATOM 1415 N N . ILE A 1 180 ? 13.042 -9.319 -3.274 1.00 85.62 180 ILE A N 1
ATOM 1416 C CA . ILE A 1 180 ? 13.013 -10.392 -4.277 1.00 85.62 180 ILE A CA 1
ATOM 1417 C C . ILE A 1 180 ? 12.311 -9.901 -5.540 1.00 85.62 180 ILE A C 1
ATOM 1419 O O . ILE A 1 180 ? 12.870 -10.036 -6.620 1.00 85.62 180 ILE A O 1
ATOM 1423 N N . VAL A 1 181 ? 11.121 -9.301 -5.411 1.00 79.75 181 VAL A N 1
ATOM 1424 C CA . VAL A 1 181 ? 10.345 -8.788 -6.555 1.00 79.75 181 VAL A CA 1
ATOM 1425 C C . VAL A 1 181 ? 11.085 -7.677 -7.309 1.00 79.75 181 VAL A C 1
ATOM 1427 O O . VAL A 1 181 ? 10.900 -7.540 -8.515 1.00 79.75 181 VAL A O 1
ATOM 1430 N N . ALA A 1 182 ? 11.941 -6.917 -6.622 1.00 74.94 182 ALA A N 1
ATOM 1431 C CA . ALA A 1 182 ? 12.755 -5.857 -7.208 1.00 74.94 182 ALA A CA 1
ATOM 1432 C C . ALA A 1 182 ? 14.030 -6.358 -7.924 1.00 74.94 182 ALA A C 1
ATOM 1434 O O . ALA A 1 182 ? 14.723 -5.540 -8.536 1.00 74.94 182 ALA A O 1
ATOM 1435 N N . LEU A 1 183 ? 14.344 -7.663 -7.875 1.00 76.44 183 LEU A N 1
ATOM 1436 C CA . LEU A 1 183 ? 15.510 -8.238 -8.555 1.00 76.44 183 LEU A CA 1
ATOM 1437 C C . LEU A 1 183 ? 15.404 -8.095 -10.090 1.00 76.44 183 LEU A C 1
ATOM 1439 O O . LEU A 1 183 ? 14.376 -8.455 -10.665 1.00 76.44 183 LEU A O 1
ATOM 1443 N N . PRO A 1 184 ? 16.478 -7.688 -10.798 1.00 65.81 184 PRO A N 1
ATOM 1444 C CA . PRO A 1 184 ? 16.448 -7.456 -12.240 1.00 65.81 184 PRO A CA 1
ATOM 1445 C C . PRO A 1 184 ? 16.140 -8.705 -13.064 1.00 65.81 184 PRO A C 1
ATOM 1447 O O . PRO A 1 184 ? 15.539 -8.596 -14.130 1.00 65.81 184 PRO A O 1
ATOM 1450 N N . LEU A 1 185 ? 16.485 -9.899 -12.566 1.00 65.88 185 LEU A N 1
ATOM 1451 C CA . LEU A 1 185 ? 16.062 -11.159 -13.182 1.00 65.88 185 LEU A CA 1
ATOM 1452 C C . LEU A 1 185 ? 14.533 -11.240 -13.295 1.00 65.88 185 LEU A C 1
ATOM 1454 O O . LEU A 1 185 ? 14.017 -11.672 -14.321 1.00 65.88 185 LEU A O 1
ATOM 1458 N N . LEU A 1 186 ? 13.795 -10.789 -12.275 1.00 62.66 186 LEU A N 1
ATOM 1459 C CA . LEU A 1 186 ? 12.340 -10.750 -12.351 1.00 62.66 186 LEU A CA 1
ATOM 1460 C C . LEU A 1 186 ? 11.842 -9.647 -13.280 1.00 62.66 186 LEU A C 1
ATOM 1462 O O . LEU A 1 186 ? 10.797 -9.862 -13.869 1.00 62.66 186 LEU A O 1
ATOM 1466 N N . ASN A 1 187 ? 12.579 -8.557 -13.516 1.00 58.03 187 ASN A N 1
ATOM 1467 C CA . ASN A 1 187 ? 12.211 -7.576 -14.550 1.00 58.03 187 ASN A CA 1
ATOM 1468 C C . ASN A 1 187 ? 12.268 -8.201 -15.960 1.00 58.03 187 ASN A C 1
ATOM 1470 O O . ASN A 1 187 ? 11.374 -7.983 -16.775 1.00 58.03 187 ASN A O 1
ATOM 1474 N N . GLN A 1 188 ? 13.264 -9.058 -16.227 1.00 61.44 188 GLN A N 1
ATOM 1475 C CA . GLN A 1 188 ? 13.369 -9.797 -17.496 1.00 61.44 188 GLN A CA 1
ATOM 1476 C C . GLN A 1 188 ? 12.263 -10.848 -17.672 1.00 61.44 188 GLN A C 1
ATOM 1478 O O . GLN A 1 188 ? 11.847 -11.117 -18.793 1.00 61.44 188 GLN A O 1
ATOM 1483 N N . VAL A 1 189 ? 11.772 -11.440 -16.579 1.00 57.31 189 VAL A N 1
ATOM 1484 C CA . VAL A 1 189 ? 10.640 -12.382 -16.616 1.00 57.31 189 VAL A CA 1
ATOM 1485 C C . VAL A 1 189 ? 9.293 -11.633 -16.609 1.00 57.31 189 VAL A C 1
ATOM 1487 O O . VAL A 1 189 ? 8.327 -12.088 -17.212 1.00 57.31 189 VAL A O 1
ATOM 1490 N N . GLN A 1 190 ? 9.214 -10.452 -15.990 1.00 55.94 190 GLN A N 1
ATOM 1491 C CA . GLN A 1 190 ? 8.025 -9.591 -15.949 1.00 55.94 190 GLN A CA 1
ATOM 1492 C C . GLN A 1 190 ? 7.632 -9.063 -17.325 1.00 55.94 190 GLN A C 1
ATOM 1494 O O . GLN A 1 190 ? 6.439 -8.951 -17.597 1.00 55.94 190 GLN A O 1
ATOM 1499 N N . SER A 1 191 ? 8.592 -8.814 -18.215 1.00 55.78 191 SER A N 1
ATOM 1500 C CA . SER A 1 191 ? 8.295 -8.464 -19.610 1.00 55.78 191 SER A CA 1
ATOM 1501 C C . SER A 1 191 ? 7.684 -9.628 -20.408 1.00 55.78 191 SER A C 1
ATOM 1503 O O . SER A 1 191 ? 7.055 -9.399 -21.439 1.00 55.78 191 SER A O 1
ATOM 1505 N N . MET A 1 192 ? 7.807 -10.873 -19.924 1.00 55.72 192 MET A N 1
ATOM 1506 C CA . MET A 1 192 ? 7.153 -12.054 -20.508 1.00 55.72 192 MET A CA 1
ATOM 1507 C C . MET A 1 192 ? 5.729 -12.277 -19.978 1.00 55.72 192 MET A C 1
ATOM 1509 O O . MET A 1 192 ? 4.975 -13.065 -20.553 1.00 55.72 192 MET A O 1
ATOM 1513 N N . PHE A 1 193 ? 5.353 -11.629 -18.873 1.00 62.78 193 PHE A N 1
ATOM 1514 C CA . PHE A 1 193 ? 4.034 -11.782 -18.272 1.00 62.78 193 PHE A CA 1
ATOM 1515 C C . PHE A 1 193 ? 3.031 -10.758 -18.812 1.00 62.78 193 PHE A C 1
ATOM 1517 O O . PHE A 1 193 ? 3.375 -9.646 -19.204 1.00 62.78 193 PHE A O 1
ATOM 1524 N N . HIS A 1 194 ? 1.747 -11.132 -18.798 1.00 66.31 194 HIS A N 1
ATOM 1525 C CA . HIS A 1 194 ? 0.653 -10.220 -19.128 1.00 66.31 194 HIS A CA 1
ATOM 1526 C C . HIS A 1 194 ? 0.702 -8.981 -18.219 1.00 66.31 194 HIS A C 1
ATOM 1528 O O . HIS A 1 194 ? 0.906 -9.119 -17.012 1.00 66.31 194 HIS A O 1
ATOM 1534 N N . PHE A 1 195 ? 0.438 -7.794 -18.777 1.00 67.25 195 PHE A N 1
ATOM 1535 C CA . PHE A 1 195 ? 0.541 -6.486 -18.108 1.00 67.25 195 PHE A CA 1
ATOM 1536 C C . PHE A 1 195 ? 0.015 -6.471 -16.656 1.00 67.25 195 PHE A C 1
ATOM 1538 O O . PHE A 1 195 ? 0.693 -5.999 -15.746 1.00 67.25 195 PHE A O 1
ATOM 1545 N N . TRP A 1 196 ? -1.165 -7.054 -16.415 1.00 64.44 196 TRP A N 1
ATOM 1546 C CA . TRP A 1 196 ? -1.796 -7.144 -15.090 1.00 64.44 196 TRP A CA 1
ATOM 1547 C C . TRP A 1 196 ? -0.973 -7.882 -14.025 1.00 64.44 196 TRP A C 1
ATOM 1549 O O . TRP A 1 196 ? -1.019 -7.515 -12.848 1.00 64.44 196 TRP A O 1
ATOM 1559 N N . LEU A 1 197 ? -0.220 -8.914 -14.408 1.00 67.88 197 LEU A N 1
ATOM 1560 C CA . LEU A 1 197 ? 0.610 -9.674 -13.476 1.00 67.88 197 LEU A CA 1
ATOM 1561 C C . LEU A 1 197 ? 1.842 -8.852 -13.068 1.00 67.88 197 LEU A C 1
ATOM 1563 O O . LEU A 1 197 ? 2.130 -8.723 -11.879 1.00 67.88 197 LEU A O 1
ATOM 1567 N N . SER A 1 198 ? 2.506 -8.222 -14.038 1.00 67.06 198 SER A N 1
ATOM 1568 C CA . SER A 1 198 ? 3.660 -7.339 -13.813 1.00 67.06 198 SER A CA 1
ATOM 1569 C C . SER A 1 198 ? 3.266 -6.113 -12.987 1.00 67.06 198 SER A C 1
ATOM 1571 O O . SER A 1 198 ? 3.932 -5.779 -12.008 1.00 67.06 198 SER A O 1
ATOM 1573 N N . PHE A 1 199 ? 2.105 -5.521 -13.281 1.00 71.00 199 PHE A N 1
ATOM 1574 C CA . PHE A 1 199 ? 1.515 -4.449 -12.480 1.00 71.00 199 PHE A CA 1
ATOM 1575 C C . PHE A 1 199 ? 1.288 -4.871 -11.018 1.00 71.00 199 PHE A C 1
ATOM 1577 O O . PHE A 1 199 ? 1.620 -4.132 -10.091 1.00 71.00 199 PHE A O 1
ATOM 1584 N N . SER A 1 200 ? 0.779 -6.086 -10.795 1.00 74.00 200 SER A N 1
ATOM 1585 C CA . SER A 1 200 ? 0.540 -6.622 -9.449 1.00 74.00 200 SER A CA 1
ATOM 1586 C C . SER A 1 200 ? 1.839 -6.830 -8.664 1.00 74.00 200 SER A C 1
ATOM 1588 O O . SER A 1 200 ? 1.880 -6.543 -7.467 1.00 74.00 200 SER A O 1
ATOM 1590 N N . PHE A 1 201 ? 2.916 -7.272 -9.320 1.00 76.62 201 PHE A N 1
ATOM 1591 C CA . PHE A 1 201 ? 4.229 -7.398 -8.684 1.00 76.62 201 PHE A CA 1
ATOM 1592 C C . PHE A 1 201 ? 4.786 -6.047 -8.233 1.00 76.62 201 PHE A C 1
ATOM 1594 O O . PHE A 1 201 ? 5.247 -5.934 -7.097 1.00 76.62 201 PHE A O 1
ATOM 1601 N N . VAL A 1 202 ? 4.665 -5.004 -9.059 1.00 78.94 202 VAL A N 1
ATOM 1602 C CA . VAL A 1 202 ? 5.087 -3.650 -8.669 1.00 78.94 202 VAL A CA 1
ATOM 1603 C C . VAL A 1 202 ? 4.296 -3.154 -7.456 1.00 78.94 202 VAL A C 1
ATOM 1605 O O . VAL A 1 202 ? 4.885 -2.620 -6.516 1.00 78.94 202 VAL A O 1
ATOM 1608 N N . VAL A 1 203 ? 2.976 -3.376 -7.426 1.00 81.75 203 VAL A N 1
ATOM 1609 C CA . VAL A 1 203 ? 2.133 -3.023 -6.268 1.00 81.75 203 VAL A CA 1
ATOM 1610 C C . VAL A 1 203 ? 2.646 -3.717 -5.003 1.00 81.75 203 VAL A C 1
ATOM 1612 O O . VAL A 1 203 ? 2.877 -3.053 -3.994 1.00 81.75 203 VAL A O 1
ATOM 1615 N N . ILE A 1 204 ? 2.867 -5.035 -5.066 1.00 83.56 204 ILE A N 1
ATOM 1616 C CA . ILE A 1 204 ? 3.371 -5.845 -3.947 1.00 83.56 204 ILE A CA 1
ATOM 1617 C C . ILE A 1 204 ? 4.729 -5.323 -3.469 1.00 83.56 204 ILE A C 1
ATOM 1619 O O . ILE A 1 204 ? 4.928 -5.129 -2.270 1.00 83.56 204 ILE A O 1
ATOM 1623 N N . ALA A 1 205 ? 5.649 -5.032 -4.391 1.00 84.31 205 ALA A N 1
ATOM 1624 C CA . ALA A 1 205 ? 6.960 -4.498 -4.044 1.00 84.31 205 ALA A CA 1
ATOM 1625 C C . ALA A 1 205 ? 6.833 -3.170 -3.280 1.00 84.31 205 ALA A C 1
ATOM 1627 O O . ALA A 1 205 ? 7.401 -3.015 -2.197 1.00 84.31 205 ALA A O 1
ATOM 1628 N N . LEU A 1 206 ? 6.011 -2.244 -3.771 1.00 87.56 206 LEU A N 1
ATOM 1629 C CA . LEU A 1 206 ? 5.826 -0.926 -3.164 1.00 87.56 206 LEU A CA 1
ATOM 1630 C C . LEU A 1 206 ? 5.212 -0.966 -1.758 1.00 87.56 206 LEU A C 1
ATOM 1632 O O . LEU A 1 206 ? 5.466 -0.067 -0.957 1.00 87.56 206 LEU A O 1
ATOM 1636 N N . MET A 1 207 ? 4.437 -1.997 -1.417 1.00 90.75 207 MET A N 1
ATOM 1637 C CA . MET A 1 207 ? 3.824 -2.112 -0.090 1.00 90.75 207 MET A CA 1
ATOM 1638 C C . MET A 1 207 ? 4.854 -2.319 1.032 1.00 90.75 207 MET A C 1
ATOM 1640 O O . MET A 1 207 ? 4.643 -1.836 2.148 1.00 90.75 207 MET A O 1
ATOM 1644 N N . GLY A 1 208 ? 5.963 -3.016 0.765 1.00 90.12 208 GLY A N 1
ATOM 1645 C CA . GLY A 1 208 ? 6.882 -3.486 1.808 1.00 90.12 208 GLY A CA 1
ATOM 1646 C C . GLY A 1 208 ? 7.486 -2.391 2.685 1.00 90.12 208 GLY A C 1
ATOM 1647 O O . GLY A 1 208 ? 7.336 -2.469 3.910 1.00 90.12 208 GLY A O 1
ATOM 1648 N N . PRO A 1 209 ? 8.098 -1.334 2.124 1.00 90.50 209 PRO A N 1
ATOM 1649 C CA . PRO A 1 209 ? 8.691 -0.278 2.936 1.00 90.50 209 PRO A CA 1
ATOM 1650 C C . PRO A 1 209 ? 7.666 0.441 3.822 1.00 90.50 209 PRO A C 1
ATOM 1652 O O . PRO A 1 209 ? 7.926 0.700 4.999 1.00 90.50 209 PRO A O 1
ATOM 1655 N N . ALA A 1 210 ? 6.461 0.692 3.300 1.00 89.62 210 ALA A N 1
ATOM 1656 C CA . ALA A 1 210 ? 5.377 1.285 4.076 1.00 89.62 210 ALA A CA 1
ATOM 1657 C C . ALA A 1 210 ? 4.937 0.366 5.226 1.00 89.62 210 ALA A C 1
ATOM 1659 O O . ALA A 1 210 ? 4.807 0.821 6.364 1.00 89.62 210 ALA A O 1
ATOM 1660 N N . MET A 1 211 ? 4.774 -0.935 4.966 1.00 92.19 211 MET A N 1
ATOM 1661 C CA . MET A 1 211 ? 4.435 -1.918 5.997 1.00 92.19 211 MET A CA 1
ATOM 1662 C C . MET A 1 211 ? 5.481 -1.953 7.118 1.00 92.19 211 MET A C 1
ATOM 1664 O O . MET A 1 211 ? 5.110 -1.942 8.292 1.00 92.19 211 MET A O 1
ATOM 1668 N N . ILE A 1 212 ? 6.777 -1.934 6.789 1.00 92.81 212 ILE A N 1
ATOM 1669 C CA . ILE A 1 212 ? 7.850 -1.878 7.794 1.00 92.81 212 ILE A CA 1
ATOM 1670 C C . ILE A 1 212 ? 7.738 -0.591 8.617 1.00 92.81 212 ILE A C 1
ATOM 1672 O O . ILE A 1 212 ? 7.670 -0.646 9.846 1.00 92.81 212 ILE A O 1
ATOM 1676 N N . ALA A 1 213 ? 7.655 0.572 7.965 1.00 90.38 213 ALA A N 1
ATOM 1677 C CA . ALA A 1 213 ? 7.566 1.851 8.665 1.00 90.38 213 ALA A CA 1
ATOM 1678 C C . ALA A 1 213 ? 6.369 1.892 9.635 1.00 90.38 213 ALA A C 1
ATOM 1680 O O . ALA A 1 213 ? 6.527 2.235 10.810 1.00 90.38 213 ALA A O 1
ATOM 1681 N N . PHE A 1 214 ? 5.182 1.469 9.189 1.00 88.25 214 PHE A N 1
ATOM 1682 C CA . PHE A 1 214 ? 3.983 1.435 10.029 1.00 88.25 214 PHE A CA 1
ATOM 1683 C C . PHE A 1 214 ? 4.085 0.436 11.184 1.00 88.25 214 PHE A C 1
ATOM 1685 O O . PHE A 1 214 ? 3.727 0.780 12.316 1.00 88.25 214 PHE A O 1
ATOM 1692 N N . ALA A 1 215 ? 4.595 -0.774 10.940 1.00 90.75 215 ALA A N 1
ATOM 1693 C CA . ALA A 1 215 ? 4.735 -1.785 11.983 1.00 90.75 215 ALA A CA 1
ATOM 1694 C C . ALA A 1 215 ? 5.672 -1.321 13.108 1.00 90.75 215 ALA A C 1
ATOM 1696 O O . ALA A 1 215 ? 5.381 -1.538 14.283 1.00 90.75 215 ALA A O 1
ATOM 1697 N N . PHE A 1 216 ? 6.757 -0.618 12.775 1.00 89.94 216 PHE A N 1
ATOM 1698 C CA . PHE A 1 216 ? 7.702 -0.094 13.766 1.00 89.94 216 PHE A CA 1
ATOM 1699 C C . PHE A 1 216 ? 7.234 1.200 14.451 1.00 89.94 216 PHE A C 1
ATOM 1701 O O . PHE A 1 216 ? 7.648 1.475 15.580 1.00 89.94 216 PHE A O 1
ATOM 1708 N N . LEU A 1 217 ? 6.313 1.956 13.841 1.00 87.25 217 LEU A N 1
ATOM 1709 C CA . LEU A 1 217 ? 5.588 3.043 14.512 1.00 87.25 217 LEU A CA 1
ATOM 1710 C C . LEU A 1 217 ? 4.525 2.520 15.496 1.00 87.25 217 LEU A C 1
ATOM 1712 O O . LEU A 1 217 ? 4.220 3.194 16.482 1.00 87.25 217 LEU A O 1
ATOM 1716 N N . ARG A 1 218 ? 3.971 1.322 15.259 1.00 84.19 218 ARG A N 1
ATOM 1717 C CA . ARG A 1 218 ? 2.984 0.650 16.128 1.00 84.19 218 ARG A CA 1
ATOM 1718 C C . ARG A 1 218 ? 3.409 -0.785 16.485 1.00 84.19 218 ARG A C 1
ATOM 1720 O O . ARG A 1 218 ? 2.710 -1.744 16.159 1.00 84.19 218 ARG A O 1
ATOM 1727 N N . PRO A 1 219 ? 4.511 -0.950 17.237 1.00 77.44 219 PRO A N 1
ATOM 1728 C CA . PRO A 1 219 ? 5.157 -2.248 17.469 1.00 77.44 219 PRO A CA 1
ATOM 1729 C C . PRO A 1 219 ? 4.326 -3.215 18.325 1.00 77.44 219 PRO A C 1
ATOM 1731 O O . PRO A 1 219 ? 4.607 -4.410 18.382 1.00 77.44 219 PRO A O 1
ATOM 1734 N N . THR A 1 220 ? 3.306 -2.715 19.024 1.00 79.50 220 THR A N 1
ATOM 1735 C CA . THR A 1 220 ? 2.389 -3.530 19.830 1.00 79.50 220 THR A CA 1
ATOM 1736 C C . THR A 1 220 ? 1.285 -4.181 19.002 1.00 79.50 220 THR A C 1
ATOM 1738 O O . THR A 1 220 ? 0.589 -5.054 19.519 1.00 79.50 220 THR A O 1
ATOM 1741 N N . GLN A 1 221 ? 1.124 -3.793 17.733 1.00 80.44 221 GLN A N 1
ATOM 1742 C CA . GLN A 1 221 ? 0.097 -4.338 16.859 1.00 80.44 221 GLN A CA 1
ATOM 1743 C C . GLN A 1 221 ? 0.396 -5.810 16.532 1.00 80.44 221 GLN A C 1
ATOM 1745 O O . GLN A 1 221 ? 1.500 -6.177 16.127 1.00 80.44 221 GLN A O 1
ATOM 1750 N N . ASN A 1 222 ? -0.600 -6.673 16.722 1.00 84.25 222 ASN A N 1
ATOM 1751 C CA . ASN A 1 222 ? -0.511 -8.064 16.283 1.00 84.25 222 ASN A CA 1
ATOM 1752 C C . ASN A 1 222 ? -0.647 -8.144 14.759 1.00 84.25 222 ASN A C 1
ATOM 1754 O O . ASN A 1 222 ? -1.152 -7.211 14.132 1.00 84.25 222 ASN A O 1
ATOM 1758 N N . VAL A 1 223 ? -0.253 -9.272 14.161 1.00 79.31 223 VAL A N 1
ATOM 1759 C CA . VAL A 1 223 ? -0.468 -9.516 12.723 1.00 79.31 223 VAL A CA 1
ATOM 1760 C C . VAL A 1 223 ? -1.933 -9.211 12.361 1.00 79.31 223 VAL A C 1
ATOM 1762 O O . VAL A 1 223 ? -2.877 -9.690 13.006 1.00 79.31 223 VAL A O 1
ATOM 1765 N N . SER A 1 224 ? -2.117 -8.319 11.387 1.00 80.12 224 SER A N 1
ATOM 1766 C CA . SER A 1 224 ? -3.410 -7.738 11.019 1.00 80.12 224 SER A CA 1
ATOM 1767 C C . SER A 1 224 ? -3.398 -7.345 9.543 1.00 80.12 224 SER A C 1
ATOM 1769 O O . SER A 1 224 ? -2.396 -6.813 9.064 1.00 80.12 224 SER A O 1
ATOM 1771 N N . LEU A 1 225 ? -4.519 -7.544 8.841 1.00 82.38 225 LEU A N 1
ATOM 1772 C CA . LEU A 1 225 ? -4.684 -7.097 7.450 1.00 82.38 225 LEU A CA 1
ATOM 1773 C C . LEU A 1 225 ? -4.649 -5.565 7.315 1.00 82.38 225 LEU A C 1
ATOM 1775 O O . LEU A 1 225 ? -4.428 -5.063 6.219 1.00 82.38 225 LEU A O 1
ATOM 1779 N N . GLU A 1 226 ? -4.782 -4.818 8.418 1.00 84.62 226 GLU A N 1
ATOM 1780 C CA . GLU A 1 226 ? -4.567 -3.361 8.437 1.00 84.62 226 GLU A CA 1
ATOM 1781 C C . GLU A 1 226 ? -3.219 -2.977 7.835 1.00 84.62 226 GLU A C 1
ATOM 1783 O O . GLU A 1 226 ? -3.119 -1.966 7.153 1.00 84.62 226 GLU A O 1
ATOM 1788 N N . LEU A 1 227 ? -2.190 -3.797 8.074 1.00 86.25 227 LEU A N 1
ATOM 1789 C CA . LEU A 1 227 ? -0.844 -3.536 7.589 1.00 86.25 227 LEU A CA 1
ATOM 1790 C C . LEU A 1 227 ? -0.792 -3.545 6.056 1.00 86.25 227 LEU A C 1
ATOM 1792 O O . LEU A 1 227 ? -0.177 -2.662 5.467 1.00 86.25 227 LEU A O 1
ATOM 1796 N N . LEU A 1 228 ? -1.496 -4.490 5.421 1.00 85.19 228 LEU A N 1
ATOM 1797 C CA . LEU A 1 228 ? -1.624 -4.543 3.964 1.00 85.19 228 LEU A CA 1
ATOM 1798 C C . LEU A 1 228 ? -2.381 -3.325 3.438 1.00 85.19 228 LEU A C 1
ATOM 1800 O O . LEU A 1 228 ? -1.970 -2.727 2.451 1.00 85.19 228 LEU A O 1
ATOM 1804 N N . GLY A 1 229 ? -3.455 -2.922 4.115 1.00 84.94 229 GLY A N 1
ATOM 1805 C CA . GLY A 1 229 ? -4.214 -1.742 3.718 1.00 84.94 229 GLY A CA 1
ATOM 1806 C C . GLY A 1 229 ? -3.383 -0.451 3.781 1.00 84.94 229 GLY A C 1
ATOM 1807 O O . GLY A 1 229 ? -3.414 0.329 2.832 1.00 84.94 229 GLY A O 1
ATOM 1808 N N . TYR A 1 230 ? -2.554 -0.271 4.819 1.00 84.25 230 TYR A N 1
ATOM 1809 C CA . TYR A 1 230 ? -1.602 0.847 4.886 1.00 84.25 230 TYR A CA 1
ATOM 1810 C C . TYR A 1 230 ? -0.495 0.754 3.823 1.00 84.25 230 TYR A C 1
ATOM 1812 O O . TYR A 1 230 ? -0.079 1.781 3.290 1.00 84.25 230 TYR A O 1
ATOM 1820 N N . GLY A 1 231 ? -0.039 -0.457 3.483 1.00 87.81 231 GLY A N 1
ATOM 1821 C CA . GLY A 1 231 ? 0.873 -0.681 2.358 1.00 87.81 231 GLY A CA 1
ATOM 1822 C C . GLY A 1 231 ? 0.260 -0.237 1.026 1.00 87.81 231 GLY A C 1
ATOM 1823 O O . GLY A 1 231 ? 0.882 0.510 0.273 1.00 87.81 231 GLY A O 1
ATOM 1824 N N . MET A 1 232 ? -0.995 -0.617 0.769 1.00 85.00 232 MET A N 1
ATOM 1825 C CA . MET A 1 232 ? -1.746 -0.205 -0.425 1.00 85.00 232 MET A CA 1
ATOM 1826 C C . MET A 1 232 ? -1.941 1.314 -0.495 1.00 85.00 232 MET A C 1
ATOM 1828 O O . MET A 1 232 ? -1.871 1.891 -1.583 1.00 85.00 232 MET A O 1
ATOM 1832 N N . SER A 1 233 ? -2.129 1.982 0.651 1.00 86.56 233 SER A N 1
ATOM 1833 C CA . SER A 1 233 ? -2.201 3.448 0.725 1.00 86.56 233 SER A CA 1
ATOM 1834 C C . SER A 1 233 ? -0.930 4.143 0.238 1.00 86.56 233 SER A C 1
ATOM 1836 O O . SER A 1 233 ? -1.012 5.279 -0.214 1.00 86.56 233 SER A O 1
ATOM 1838 N N . PHE A 1 234 ? 0.231 3.488 0.318 1.00 86.94 234 PHE A N 1
ATOM 1839 C CA . PHE A 1 234 ? 1.490 4.010 -0.215 1.00 86.94 234 PHE A CA 1
ATOM 1840 C C . PHE A 1 234 ? 1.728 3.591 -1.671 1.00 86.94 234 PHE A C 1
ATOM 1842 O O . PHE A 1 234 ? 2.112 4.425 -2.487 1.00 86.94 234 PHE A O 1
ATOM 1849 N N . ALA A 1 235 ? 1.459 2.329 -2.016 1.00 87.75 235 ALA A N 1
ATOM 1850 C CA . ALA A 1 235 ? 1.670 1.824 -3.372 1.00 87.75 235 ALA A CA 1
ATOM 1851 C C . ALA A 1 235 ? 0.810 2.563 -4.414 1.00 87.75 235 ALA A C 1
ATOM 1853 O O . ALA A 1 235 ? 1.291 2.890 -5.496 1.00 87.75 235 ALA A O 1
ATOM 1854 N N . SER A 1 236 ? -0.443 2.887 -4.077 1.00 83.06 236 SER A N 1
ATOM 1855 C CA . SER A 1 236 ? -1.389 3.471 -5.041 1.00 83.06 236 SER A CA 1
ATOM 1856 C C . SER A 1 236 ? -0.957 4.856 -5.569 1.00 83.06 236 SER A C 1
ATOM 1858 O O . SER A 1 236 ? -0.931 5.032 -6.788 1.00 83.06 236 SER A O 1
ATOM 1860 N N . PRO A 1 237 ? -0.558 5.836 -4.725 1.00 84.50 237 PRO A N 1
ATOM 1861 C CA . PRO A 1 237 ? 0.028 7.092 -5.202 1.00 84.50 237 PRO A CA 1
ATOM 1862 C C . PRO A 1 237 ? 1.266 6.906 -6.074 1.00 84.50 237 PRO A C 1
ATOM 1864 O O . PRO A 1 237 ? 1.402 7.573 -7.096 1.00 84.50 237 PRO A O 1
ATOM 1867 N N . VAL A 1 238 ? 2.164 5.996 -5.687 1.00 85.06 238 VAL A N 1
ATOM 1868 C CA . VAL A 1 238 ? 3.405 5.759 -6.431 1.00 85.06 238 VAL A CA 1
ATOM 1869 C C . VAL A 1 238 ? 3.112 5.257 -7.842 1.00 85.06 238 VAL A C 1
ATOM 1871 O O . VAL A 1 238 ? 3.754 5.709 -8.788 1.00 85.06 238 VAL A O 1
ATOM 1874 N N . LEU A 1 239 ? 2.118 4.384 -8.008 1.00 84.19 239 LEU A N 1
ATOM 1875 C CA . LEU A 1 239 ? 1.699 3.891 -9.323 1.00 84.19 239 LEU A CA 1
ATOM 1876 C C . LEU A 1 239 ? 1.143 5.010 -10.205 1.00 84.19 239 LEU A C 1
ATOM 1878 O O . LEU A 1 239 ? 1.459 5.066 -11.390 1.00 84.19 239 LEU A O 1
ATOM 1882 N N . ILE A 1 240 ? 0.367 5.927 -9.627 1.00 84.25 240 ILE A N 1
ATOM 1883 C CA . ILE A 1 240 ? -0.161 7.093 -10.346 1.00 84.25 240 ILE A CA 1
ATOM 1884 C C . ILE A 1 240 ? 0.980 7.996 -10.807 1.00 84.25 240 ILE A C 1
ATOM 1886 O O . ILE A 1 240 ? 1.040 8.344 -11.983 1.00 84.25 240 ILE A O 1
ATOM 1890 N N . PHE A 1 241 ? 1.913 8.337 -9.913 1.00 81.38 241 PHE A N 1
ATOM 1891 C CA . PHE A 1 241 ? 3.052 9.178 -10.276 1.00 81.38 241 PHE A CA 1
ATOM 1892 C C . PHE A 1 241 ? 3.947 8.505 -11.312 1.00 81.38 241 PHE A C 1
ATOM 1894 O O . PHE A 1 241 ? 4.274 9.129 -12.316 1.00 81.38 241 PHE A O 1
ATOM 1901 N N . SER A 1 242 ? 4.273 7.226 -11.122 1.00 77.81 242 SER A N 1
ATOM 1902 C CA . SER A 1 242 ? 5.052 6.448 -12.093 1.00 77.81 242 SER A CA 1
ATOM 1903 C C . SER A 1 242 ? 4.361 6.420 -13.457 1.00 77.81 242 SER A C 1
ATOM 1905 O O . SER A 1 242 ? 5.010 6.582 -14.487 1.00 77.81 242 SER A O 1
ATOM 1907 N N . GLY A 1 243 ? 3.031 6.306 -13.473 1.00 77.69 243 GLY A N 1
ATOM 1908 C CA . GLY A 1 243 ? 2.249 6.297 -14.700 1.00 77.69 243 GLY A CA 1
ATOM 1909 C C . GLY A 1 243 ? 2.286 7.605 -15.499 1.00 77.69 243 GLY A C 1
ATOM 1910 O O . GLY A 1 243 ? 2.299 7.570 -16.730 1.00 77.69 243 GLY A O 1
ATOM 1911 N N . ILE A 1 244 ? 2.365 8.756 -14.825 1.00 79.81 244 ILE A N 1
ATOM 1912 C CA . ILE A 1 244 ? 2.473 10.072 -15.487 1.00 79.81 244 ILE A CA 1
ATOM 1913 C C . ILE A 1 244 ? 3.788 10.180 -16.258 1.00 79.81 244 ILE A C 1
ATOM 1915 O O . ILE A 1 244 ? 3.806 10.667 -17.384 1.00 79.81 244 ILE A O 1
ATOM 1919 N N . PHE A 1 245 ? 4.882 9.684 -15.679 1.00 74.31 245 PHE A N 1
ATOM 1920 C CA . PHE A 1 245 ? 6.201 9.744 -16.308 1.00 74.31 245 PHE A CA 1
ATOM 1921 C C . PHE A 1 245 ? 6.315 8.845 -17.549 1.00 74.31 245 PHE A C 1
ATOM 1923 O O . PHE A 1 245 ? 7.054 9.174 -18.472 1.00 74.31 245 PHE A O 1
ATOM 1930 N N . ILE A 1 246 ? 5.588 7.725 -17.590 1.00 73.50 246 ILE A N 1
ATOM 1931 C CA . ILE A 1 246 ? 5.724 6.707 -18.651 1.00 73.50 246 ILE A CA 1
ATOM 1932 C C . ILE A 1 246 ? 4.828 6.975 -19.839 1.00 73.50 246 ILE A C 1
ATOM 1934 O O . ILE A 1 246 ? 5.226 6.749 -20.977 1.00 73.50 246 ILE A O 1
ATOM 1938 N N . THR A 1 247 ? 3.625 7.483 -19.589 1.00 72.69 247 THR A N 1
ATOM 1939 C CA . THR A 1 247 ? 2.673 7.794 -20.663 1.00 72.69 247 THR A CA 1
ATOM 1940 C C . THR A 1 247 ? 3.126 8.979 -21.512 1.00 72.69 247 THR A C 1
ATOM 1942 O O . THR A 1 247 ? 2.486 9.298 -22.508 1.00 72.69 247 THR A O 1
ATOM 1945 N N . GLY A 1 248 ? 4.231 9.641 -21.137 1.00 58.94 248 GLY A N 1
ATOM 1946 C CA . GLY A 1 248 ? 4.746 10.817 -21.833 1.00 58.94 248 GLY A CA 1
ATOM 1947 C C . GLY A 1 248 ? 3.783 11.999 -21.758 1.00 58.94 248 GLY A C 1
ATOM 1948 O O . GLY A 1 248 ? 3.959 12.977 -22.484 1.00 58.94 248 GLY A O 1
ATOM 1949 N N . THR A 1 249 ? 2.771 11.915 -20.888 1.00 65.69 249 THR A N 1
ATOM 1950 C CA . THR A 1 249 ? 1.835 13.000 -20.640 1.00 65.69 249 THR A CA 1
ATOM 1951 C C . THR A 1 249 ? 2.664 14.162 -20.098 1.00 65.69 249 THR A C 1
ATOM 1953 O O . THR A 1 249 ? 3.254 14.005 -19.025 1.00 65.69 249 THR A O 1
ATOM 1956 N N . PRO A 1 250 ? 2.785 15.297 -20.821 1.00 60.72 250 PRO A N 1
ATOM 1957 C CA . PRO A 1 250 ? 3.666 16.371 -20.396 1.00 60.72 250 PRO A CA 1
ATOM 1958 C C . PRO A 1 250 ? 3.264 16.756 -18.973 1.00 60.72 250 PRO A C 1
ATOM 1960 O O . PRO A 1 250 ? 2.075 17.020 -18.753 1.00 60.72 250 PRO A O 1
ATOM 1963 N N . PRO A 1 251 ? 4.202 16.735 -18.005 1.00 67.19 251 PRO A N 1
ATOM 1964 C CA . PRO A 1 251 ? 3.916 17.018 -16.607 1.00 67.19 251 PRO A CA 1
ATOM 1965 C C . PRO A 1 251 ? 3.638 18.513 -16.462 1.00 67.19 251 PRO A C 1
ATOM 1967 O O . PRO A 1 251 ? 4.450 19.296 -15.975 1.00 67.19 251 PRO A O 1
ATOM 1970 N N . THR A 1 252 ? 2.478 18.926 -16.956 1.00 77.56 252 THR A N 1
ATOM 1971 C CA . THR A 1 252 ? 1.938 20.249 -16.726 1.00 77.56 252 THR A CA 1
ATOM 1972 C C . THR A 1 252 ? 1.593 20.347 -15.240 1.00 77.56 252 THR A C 1
ATOM 1974 O O . THR A 1 252 ? 1.204 19.343 -14.624 1.00 77.56 252 THR A O 1
ATOM 1977 N N . PRO A 1 253 ? 1.730 21.537 -14.636 1.00 79.25 253 PRO A N 1
ATOM 1978 C CA . PRO A 1 253 ? 1.377 21.743 -13.235 1.00 79.25 253 PRO A CA 1
ATOM 1979 C C . PRO A 1 253 ? -0.029 21.232 -12.890 1.00 79.25 253 PRO A C 1
ATOM 1981 O O . PRO A 1 253 ? -0.224 20.665 -11.817 1.00 79.25 253 PRO A O 1
ATOM 1984 N N . ASP A 1 254 ? -0.977 21.349 -13.823 1.00 80.94 254 ASP A N 1
ATOM 1985 C CA . ASP A 1 254 ? -2.363 20.914 -13.649 1.00 80.94 254 ASP A CA 1
ATOM 1986 C C . ASP A 1 254 ? -2.486 19.396 -13.487 1.00 80.94 254 ASP A C 1
ATOM 1988 O O . ASP A 1 254 ? -3.166 18.924 -12.577 1.00 80.94 254 ASP A O 1
ATOM 1992 N N . ILE A 1 255 ? -1.791 18.609 -14.312 1.00 80.50 255 ILE A N 1
ATOM 1993 C CA . ILE A 1 255 ? -1.831 17.140 -14.244 1.00 80.50 255 ILE A CA 1
ATOM 1994 C C . ILE A 1 255 ? -1.184 16.648 -12.952 1.00 80.50 255 ILE A C 1
ATOM 1996 O O . ILE A 1 255 ? -1.736 15.773 -12.283 1.00 80.50 255 ILE A O 1
ATOM 2000 N N . ILE A 1 256 ? -0.059 17.252 -12.553 1.00 81.62 256 ILE A N 1
ATOM 2001 C CA . ILE A 1 256 ? 0.599 16.941 -11.277 1.00 81.62 256 ILE A CA 1
ATOM 2002 C C . ILE A 1 256 ? -0.325 17.281 -10.103 1.00 81.62 256 ILE A C 1
ATOM 2004 O O . ILE A 1 256 ? -0.443 16.485 -9.170 1.00 81.62 256 ILE A O 1
ATOM 2008 N N . LEU A 1 257 ? -0.997 18.435 -10.141 1.00 84.19 257 LEU A N 1
ATOM 2009 C CA . LEU A 1 257 ? -1.916 18.858 -9.088 1.00 84.19 257 LEU A CA 1
ATOM 2010 C C . LEU A 1 257 ? -3.123 17.919 -8.999 1.00 84.19 257 LEU A C 1
ATOM 2012 O O . LEU A 1 257 ? -3.468 17.465 -7.905 1.00 84.19 257 LEU A O 1
ATOM 2016 N N . ILE A 1 258 ? -3.741 17.591 -10.139 1.00 86.56 258 ILE A N 1
ATOM 2017 C CA . ILE A 1 258 ? -4.910 16.711 -10.174 1.00 86.56 258 ILE A CA 1
ATOM 2018 C C . ILE A 1 258 ? -4.536 15.315 -9.679 1.00 86.56 258 ILE A C 1
ATOM 2020 O O . ILE A 1 258 ? -5.225 14.758 -8.822 1.00 86.56 258 ILE A O 1
ATOM 2024 N N . ALA A 1 259 ? -3.425 14.766 -10.170 1.00 85.31 259 ALA A N 1
ATOM 2025 C CA . ALA A 1 259 ? -2.946 13.455 -9.768 1.00 85.31 259 ALA A CA 1
ATOM 2026 C C . ALA A 1 259 ? -2.512 13.412 -8.301 1.00 85.31 259 ALA A C 1
ATOM 2028 O O . ALA A 1 259 ? -2.854 12.470 -7.593 1.00 85.31 259 ALA A O 1
ATOM 2029 N N . GLY A 1 260 ? -1.808 14.436 -7.816 1.00 86.12 260 GLY A N 1
ATOM 2030 C CA . GLY A 1 260 ? -1.350 14.507 -6.432 1.00 86.12 260 GLY A CA 1
ATOM 2031 C C . GLY A 1 260 ? -2.508 14.593 -5.442 1.00 86.12 260 GLY A C 1
ATOM 2032 O O . GLY A 1 260 ? -2.555 13.831 -4.475 1.00 86.12 260 GLY A O 1
ATOM 2033 N N . ILE A 1 261 ? -3.487 15.464 -5.702 1.00 89.12 261 ILE A N 1
ATOM 2034 C CA . ILE A 1 261 ? -4.672 15.585 -4.846 1.00 89.12 261 ILE A CA 1
ATOM 2035 C C . ILE A 1 261 ? -5.573 14.345 -4.982 1.00 89.12 261 ILE A C 1
ATOM 2037 O O . ILE A 1 261 ? -6.051 13.830 -3.972 1.00 89.12 261 ILE A O 1
ATOM 2041 N N . GLY A 1 262 ? -5.770 13.810 -6.190 1.00 88.31 262 GLY A N 1
ATOM 2042 C CA . GLY A 1 262 ? -6.525 12.568 -6.396 1.00 88.31 262 GLY A CA 1
ATOM 2043 C C . GLY A 1 262 ? -5.891 11.372 -5.673 1.00 88.31 262 GLY A C 1
ATOM 2044 O O . GLY A 1 262 ? -6.576 10.620 -4.978 1.00 88.31 262 GLY A O 1
ATOM 2045 N N . ALA A 1 263 ? -4.560 11.260 -5.712 1.00 89.62 263 ALA A N 1
ATOM 2046 C CA . ALA A 1 263 ? -3.813 10.244 -4.979 1.00 89.62 263 ALA A CA 1
ATOM 2047 C C . ALA A 1 263 ? -3.995 10.375 -3.459 1.00 89.62 263 ALA A C 1
ATOM 2049 O O . ALA A 1 263 ? -4.167 9.358 -2.786 1.00 89.62 263 ALA A O 1
ATOM 2050 N N . LEU A 1 264 ? -4.053 11.600 -2.910 1.00 89.81 264 LEU A N 1
ATOM 2051 C CA . LEU A 1 264 ? -4.434 11.814 -1.505 1.00 89.81 264 LEU A CA 1
ATOM 2052 C C . LEU A 1 264 ? -5.832 11.260 -1.206 1.00 89.81 264 LEU A C 1
ATOM 2054 O O . LEU A 1 264 ? -6.032 10.662 -0.150 1.00 89.81 264 LEU A O 1
ATOM 2058 N N . GLY A 1 265 ? -6.784 11.394 -2.133 1.00 89.81 265 GLY A N 1
ATOM 2059 C CA . GLY A 1 265 ? -8.097 10.753 -2.035 1.00 89.81 265 GLY A CA 1
ATOM 2060 C C . GLY A 1 265 ? -7.998 9.235 -1.846 1.00 89.81 265 GLY A C 1
ATOM 2061 O O . GLY A 1 265 ? -8.634 8.684 -0.945 1.00 89.81 265 GLY A O 1
ATOM 2062 N N . ILE A 1 266 ? -7.132 8.566 -2.613 1.00 91.00 266 ILE A N 1
ATOM 2063 C CA . ILE A 1 266 ? -6.893 7.115 -2.508 1.00 91.00 266 ILE A CA 1
ATOM 2064 C C . ILE A 1 266 ? -6.239 6.759 -1.177 1.00 91.00 266 ILE A C 1
ATOM 2066 O O . ILE A 1 266 ? -6.671 5.805 -0.526 1.00 91.00 266 ILE A O 1
ATOM 2070 N N . VAL A 1 267 ? -5.232 7.526 -0.742 1.00 91.25 267 VAL A N 1
ATOM 2071 C CA . VAL A 1 267 ? -4.582 7.341 0.568 1.00 91.25 267 VAL A CA 1
ATOM 2072 C C . VAL A 1 267 ? -5.613 7.434 1.688 1.00 91.25 267 VAL A C 1
ATOM 2074 O O . VAL A 1 267 ? -5.659 6.577 2.569 1.00 91.25 267 VAL A O 1
ATOM 2077 N N . MET A 1 268 ? -6.487 8.438 1.635 1.00 91.12 268 MET A N 1
ATOM 2078 C CA . MET A 1 268 ? -7.530 8.637 2.636 1.00 91.12 268 MET A CA 1
ATOM 2079 C C . MET A 1 268 ? -8.566 7.510 2.605 1.00 91.12 268 MET A C 1
ATOM 2081 O O . MET A 1 268 ? -8.936 7.000 3.664 1.00 91.12 268 MET A O 1
ATOM 2085 N N . ALA A 1 269 ? -9.005 7.067 1.425 1.00 91.69 269 ALA A N 1
ATOM 2086 C CA . ALA A 1 269 ? -9.962 5.971 1.284 1.00 91.69 269 ALA A CA 1
ATOM 2087 C C . ALA A 1 269 ? -9.391 4.634 1.792 1.00 91.69 269 ALA A C 1
ATOM 2089 O O . ALA A 1 269 ? -9.969 4.007 2.680 1.00 91.69 269 ALA A O 1
ATOM 2090 N N . SER A 1 270 ? -8.214 4.233 1.308 1.00 91.12 270 SER A N 1
ATOM 2091 C CA . SER A 1 270 ? -7.530 2.995 1.720 1.00 91.12 270 SER A CA 1
ATOM 2092 C C . SER A 1 270 ? -7.104 3.013 3.197 1.00 91.12 270 SER A C 1
ATOM 2094 O O . SER A 1 270 ? -7.260 2.016 3.909 1.00 91.12 270 SER A O 1
ATOM 2096 N N . GLY A 1 271 ? -6.661 4.162 3.714 1.00 88.56 271 GLY A N 1
ATOM 2097 C CA . GLY A 1 271 ? -6.372 4.348 5.136 1.00 88.56 271 GLY A CA 1
ATOM 2098 C C . GLY A 1 271 ? -7.629 4.246 6.007 1.00 88.56 271 GLY A C 1
ATOM 2099 O O . GLY A 1 271 ? -7.598 3.633 7.076 1.00 88.56 271 GLY A O 1
ATOM 2100 N N . THR A 1 272 ? -8.762 4.780 5.535 1.00 91.50 272 THR A N 1
ATOM 2101 C CA . THR A 1 272 ? -10.067 4.648 6.210 1.00 91.50 272 THR A CA 1
ATOM 2102 C C . THR A 1 272 ? -10.538 3.197 6.223 1.00 91.50 272 THR A C 1
ATOM 2104 O O . THR A 1 272 ? -10.972 2.713 7.268 1.00 91.50 272 THR A O 1
ATOM 2107 N N . ALA A 1 273 ? -10.392 2.476 5.107 1.00 93.00 273 ALA A N 1
ATOM 2108 C CA . ALA A 1 273 ? -10.667 1.043 5.029 1.00 93.00 273 ALA A CA 1
ATOM 2109 C C . ALA A 1 273 ? -9.826 0.270 6.062 1.00 93.00 273 ALA A C 1
ATOM 2111 O O . ALA A 1 273 ? -10.370 -0.451 6.895 1.00 93.00 273 ALA A O 1
ATOM 2112 N N . SER A 1 274 ? -8.515 0.511 6.103 1.00 90.75 274 SER A N 1
ATOM 2113 C CA . SER A 1 274 ? -7.598 -0.116 7.069 1.00 90.75 274 SER A CA 1
ATOM 2114 C C . SER A 1 274 ? -8.016 0.141 8.520 1.00 90.75 274 SER A C 1
ATOM 2116 O O . SER A 1 274 ? -8.100 -0.783 9.328 1.00 90.75 274 SER A O 1
ATOM 2118 N N . TYR A 1 275 ? -8.362 1.387 8.850 1.00 89.38 275 TYR A N 1
ATOM 2119 C CA . TYR A 1 275 ? -8.873 1.752 10.172 1.00 89.38 275 TYR A CA 1
ATOM 2120 C C . TYR A 1 275 ? -10.177 1.018 10.528 1.00 89.38 275 TYR A C 1
ATOM 2122 O O . TYR A 1 275 ? -10.334 0.520 11.648 1.00 89.38 275 TYR A O 1
ATOM 2130 N N . LEU A 1 276 ? -11.111 0.931 9.577 1.00 91.50 276 LEU A N 1
ATOM 2131 C CA . LEU A 1 276 ? -12.385 0.236 9.752 1.00 91.50 276 LEU A CA 1
ATOM 2132 C C . LEU A 1 276 ? -12.197 -1.269 9.929 1.00 91.50 276 LEU A C 1
ATOM 2134 O O . LEU A 1 276 ? -12.912 -1.859 10.734 1.00 91.50 276 LEU A O 1
ATOM 2138 N N . TYR A 1 277 ? -11.215 -1.883 9.263 1.00 91.19 277 TYR A N 1
ATOM 2139 C CA . TYR A 1 277 ? -10.866 -3.282 9.506 1.00 91.19 277 TYR A CA 1
ATOM 2140 C C . TYR A 1 277 ? -10.427 -3.507 10.956 1.00 91.19 277 TYR A C 1
ATOM 2142 O O . TYR A 1 277 ? -10.936 -4.422 11.603 1.00 91.19 277 TYR A O 1
ATOM 2150 N N . GLY A 1 278 ? -9.536 -2.665 11.494 1.00 86.38 278 GLY A N 1
ATOM 2151 C CA . GLY A 1 278 ? -9.095 -2.778 12.891 1.00 86.38 278 GLY A CA 1
ATOM 2152 C C . GLY A 1 278 ? -10.268 -2.677 13.869 1.00 86.38 278 GLY A C 1
ATOM 2153 O O . GLY A 1 278 ? -10.479 -3.554 14.707 1.00 86.38 278 GLY A O 1
ATOM 2154 N N . ARG A 1 279 ? -11.128 -1.671 13.669 1.00 87.94 279 ARG A N 1
ATOM 2155 C CA . ARG A 1 279 ? -12.373 -1.482 14.435 1.00 87.94 279 ARG A CA 1
ATOM 2156 C C . ARG A 1 279 ? -13.342 -2.659 14.303 1.00 87.94 279 ARG A C 1
ATOM 2158 O O . ARG A 1 279 ? -13.952 -3.075 15.288 1.00 87.94 279 ARG A O 1
ATOM 2165 N N . TRP A 1 280 ? -13.528 -3.191 13.098 1.00 92.06 280 TRP A N 1
ATOM 2166 C CA . TRP A 1 280 ? -14.416 -4.325 12.845 1.00 92.06 280 TRP A CA 1
ATOM 2167 C C . TRP A 1 280 ? -13.878 -5.606 13.475 1.00 92.06 280 TRP A C 1
ATOM 2169 O O . TRP A 1 280 ? -14.649 -6.383 14.031 1.00 92.06 280 TRP A O 1
ATOM 2179 N N . ARG A 1 281 ? -12.561 -5.820 13.454 1.00 88.25 281 ARG A N 1
ATOM 2180 C CA . ARG A 1 281 ? -11.930 -6.968 14.107 1.00 88.25 281 ARG A CA 1
AT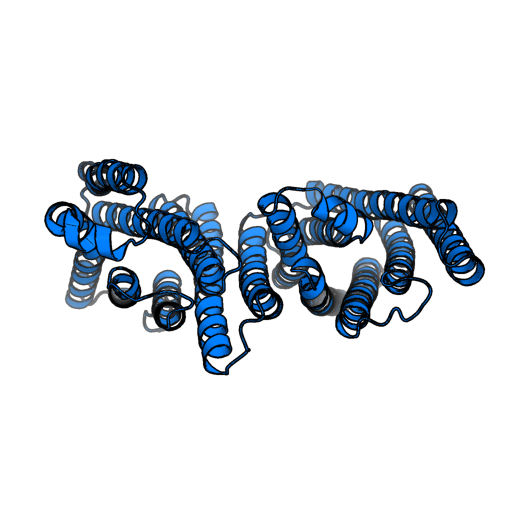OM 2181 C C . ARG A 1 281 ? -12.237 -7.001 15.604 1.00 88.25 281 ARG A C 1
ATOM 2183 O O . ARG A 1 281 ? -12.490 -8.088 16.116 1.00 88.25 281 ARG A O 1
ATOM 2190 N N . GLU A 1 282 ? -12.236 -5.846 16.264 1.00 86.62 282 GLU A N 1
ATOM 2191 C CA . GLU A 1 282 ? -12.535 -5.707 17.695 1.00 86.62 282 GLU A CA 1
ATOM 2192 C C . GLU A 1 282 ? -14.034 -5.806 17.997 1.00 86.62 282 GLU A C 1
ATOM 2194 O O . GLU A 1 282 ? -14.443 -6.517 18.908 1.00 86.62 282 GLU A O 1
ATOM 2199 N N . THR A 1 283 ? -14.866 -5.101 17.227 1.00 88.75 283 THR A N 1
ATOM 2200 C CA . THR A 1 283 ? -16.299 -4.944 17.540 1.00 88.75 283 THR A CA 1
ATOM 2201 C C . THR A 1 283 ? -17.197 -5.997 16.900 1.00 88.75 283 THR A C 1
ATOM 2203 O O . THR A 1 283 ? -18.326 -6.186 17.342 1.00 88.75 283 THR A O 1
ATOM 2206 N N . LYS A 1 284 ? -16.738 -6.637 15.817 1.00 88.75 284 LYS A N 1
ATOM 2207 C CA . LYS A 1 284 ? -17.497 -7.564 14.958 1.00 88.75 284 LYS A CA 1
ATOM 2208 C C . LYS A 1 284 ? -18.839 -7.015 14.456 1.00 88.75 284 LYS A C 1
ATOM 2210 O O . LYS A 1 284 ? -19.700 -7.768 14.010 1.00 88.75 284 LYS A O 1
ATOM 2215 N N . GLN A 1 285 ? -19.010 -5.692 14.462 1.00 86.44 285 GLN A N 1
ATOM 2216 C CA . GLN A 1 285 ? -20.236 -5.039 14.013 1.00 86.44 285 GLN A CA 1
ATOM 2217 C C . GLN A 1 285 ? -20.325 -5.030 12.484 1.00 86.44 285 GLN A C 1
ATOM 2219 O O . GLN A 1 285 ? -19.482 -4.436 11.811 1.00 86.44 285 GLN A O 1
ATOM 2224 N N . VAL A 1 286 ? -21.381 -5.639 11.936 1.00 87.31 286 VAL A N 1
ATOM 2225 C CA . VAL A 1 286 ? -21.618 -5.738 10.482 1.00 87.31 286 VAL A CA 1
ATOM 2226 C C . VAL A 1 286 ? -21.522 -4.382 9.761 1.00 87.31 286 VAL A C 1
ATOM 2228 O O . VAL A 1 286 ? -20.800 -4.323 8.769 1.00 87.31 286 VAL A O 1
ATOM 2231 N N . PRO A 1 287 ? -22.125 -3.271 10.242 1.00 85.94 287 PRO A N 1
ATOM 2232 C CA . PRO A 1 287 ? -22.016 -1.974 9.565 1.00 85.94 287 PRO A CA 1
ATOM 2233 C C . PRO A 1 287 ? -20.572 -1.479 9.411 1.00 85.94 287 PRO A C 1
ATOM 2235 O O . PRO A 1 287 ? -20.219 -0.928 8.374 1.00 85.94 287 PRO A O 1
ATOM 2238 N N . THR A 1 288 ? -19.717 -1.722 10.407 1.00 88.94 288 THR A N 1
ATOM 2239 C CA . THR A 1 288 ? -18.290 -1.369 10.355 1.00 88.94 288 THR A CA 1
ATOM 2240 C C . THR A 1 288 ? -17.555 -2.191 9.296 1.00 88.94 288 THR A C 1
ATOM 2242 O O . THR A 1 288 ? -16.738 -1.648 8.555 1.00 88.94 288 THR A O 1
ATOM 2245 N N . GLY A 1 289 ? -17.879 -3.484 9.182 1.00 90.19 289 GLY A N 1
ATOM 2246 C CA . GLY A 1 289 ? -17.344 -4.358 8.135 1.00 90.19 289 GLY A CA 1
ATOM 2247 C C . GLY A 1 289 ? -17.816 -3.962 6.732 1.00 90.19 289 GLY A C 1
ATOM 2248 O O . GLY A 1 289 ? -17.022 -3.952 5.798 1.00 90.19 289 GLY A O 1
ATOM 2249 N N . LEU A 1 290 ? -19.079 -3.556 6.579 1.00 91.69 290 LEU A N 1
ATOM 2250 C CA . LEU A 1 290 ? -19.595 -3.061 5.299 1.00 91.69 290 LEU A CA 1
ATOM 2251 C C . LEU A 1 290 ? -18.954 -1.723 4.907 1.00 91.69 290 LEU A C 1
ATOM 2253 O O . LEU A 1 290 ? -18.598 -1.547 3.747 1.00 91.69 290 LEU A O 1
ATOM 2257 N N . LEU A 1 291 ? -18.736 -0.806 5.858 1.00 92.00 291 LEU A N 1
ATOM 2258 C CA . LEU A 1 291 ? -17.992 0.431 5.595 1.00 92.00 291 LEU A CA 1
ATOM 2259 C C . LEU A 1 291 ? -16.556 0.138 5.140 1.00 92.00 291 LEU A C 1
ATOM 2261 O O . LEU A 1 291 ? -16.072 0.793 4.224 1.00 92.00 291 LEU A O 1
ATOM 2265 N N . LEU A 1 292 ? -15.877 -0.848 5.737 1.00 93.75 292 LEU A N 1
ATOM 2266 C CA . LEU A 1 292 ? -14.557 -1.287 5.266 1.00 93.75 292 LEU A CA 1
ATOM 2267 C C . LEU A 1 292 ? -14.601 -1.625 3.767 1.00 93.75 292 LEU A C 1
ATOM 2269 O O . LEU A 1 292 ? -13.775 -1.118 3.009 1.00 93.75 292 LEU A O 1
ATOM 2273 N N . VAL A 1 293 ? -15.577 -2.437 3.347 1.00 94.19 293 VAL A N 1
ATOM 2274 C CA . VAL A 1 293 ? -15.739 -2.828 1.939 1.00 94.19 293 VAL A CA 1
ATOM 2275 C C . VAL A 1 293 ? -16.009 -1.602 1.070 1.00 94.19 293 VAL A C 1
ATOM 2277 O O . VAL A 1 293 ? -15.328 -1.423 0.070 1.00 94.19 293 VAL A O 1
ATOM 2280 N N . VAL A 1 294 ? -16.907 -0.706 1.491 1.00 94.38 294 VAL A N 1
ATOM 2281 C CA . VAL A 1 294 ? -17.191 0.559 0.789 1.00 94.38 294 VAL A CA 1
ATOM 2282 C C . VAL A 1 294 ? -15.907 1.338 0.503 1.00 94.38 294 VAL A C 1
ATOM 2284 O O . VAL A 1 294 ? -15.659 1.700 -0.642 1.00 94.38 294 VAL A O 1
ATOM 2287 N N . PHE A 1 295 ? -15.073 1.593 1.515 1.00 94.19 295 PHE A N 1
ATOM 2288 C CA . PHE A 1 295 ? -13.865 2.402 1.328 1.00 94.19 295 PHE A CA 1
ATOM 2289 C C . PHE A 1 295 ? -12.780 1.686 0.526 1.00 94.19 295 PHE A C 1
ATOM 2291 O O . PHE A 1 295 ? -12.080 2.341 -0.244 1.00 94.19 295 PHE A O 1
ATOM 2298 N N . ALA A 1 296 ? -12.662 0.363 0.658 1.00 92.75 296 ALA A N 1
ATOM 2299 C CA . ALA A 1 296 ? -11.762 -0.426 -0.175 1.00 92.75 296 ALA A CA 1
ATOM 2300 C C . ALA A 1 296 ? -12.181 -0.353 -1.652 1.00 92.75 296 ALA A C 1
ATOM 2302 O O . ALA A 1 296 ? -11.359 -0.054 -2.516 1.00 92.75 296 ALA A O 1
ATOM 2303 N N . THR A 1 297 ? -13.471 -0.536 -1.937 1.00 93.50 297 THR A N 1
ATOM 2304 C CA . THR A 1 297 ? -14.014 -0.456 -3.293 1.00 93.50 297 THR A CA 1
ATOM 2305 C C . THR A 1 297 ? -13.895 0.956 -3.874 1.00 93.50 297 THR A C 1
ATOM 2307 O O . THR A 1 297 ? -13.489 1.104 -5.023 1.00 93.50 297 THR A O 1
ATOM 2310 N N . LEU A 1 298 ? -14.170 2.006 -3.088 1.00 92.19 298 LEU A N 1
ATOM 2311 C CA . LEU A 1 298 ? -13.975 3.393 -3.528 1.00 92.19 298 LEU A CA 1
ATOM 2312 C C . LEU A 1 298 ? -12.506 3.696 -3.840 1.00 92.19 298 LEU A C 1
ATOM 2314 O O . LEU A 1 298 ? -12.238 4.373 -4.828 1.00 92.19 298 LEU A O 1
ATOM 2318 N N . ALA A 1 299 ? -11.563 3.194 -3.033 1.00 91.81 299 ALA A N 1
ATOM 2319 C CA . ALA A 1 299 ? -10.133 3.370 -3.279 1.00 91.81 299 ALA A CA 1
ATOM 2320 C C . ALA A 1 299 ? -9.702 2.701 -4.594 1.00 91.81 299 ALA A C 1
ATOM 2322 O O . ALA A 1 299 ? -9.042 3.340 -5.411 1.00 91.81 299 ALA A O 1
ATOM 2323 N N . VAL A 1 300 ? -10.122 1.450 -4.822 1.00 89.94 300 VAL A N 1
ATOM 2324 C CA . VAL A 1 300 ? -9.819 0.704 -6.055 1.00 89.94 300 VAL A CA 1
ATOM 2325 C C . VAL A 1 300 ? -10.451 1.375 -7.272 1.00 89.94 300 VAL A C 1
ATOM 2327 O O . VAL A 1 300 ? -9.752 1.623 -8.249 1.00 89.94 300 VAL A O 1
ATOM 2330 N N . GLY A 1 301 ? -11.740 1.727 -7.209 1.00 89.88 301 GLY A N 1
ATOM 2331 C CA . GLY A 1 301 ? -12.430 2.404 -8.310 1.00 89.88 301 GLY A CA 1
ATOM 2332 C C . GLY A 1 301 ? -11.776 3.738 -8.669 1.00 89.88 301 GLY A C 1
ATOM 2333 O O . GLY A 1 301 ? -11.528 4.008 -9.840 1.00 89.88 301 GLY A O 1
ATOM 2334 N N . HIS A 1 302 ? -11.418 4.543 -7.664 1.00 89.62 302 HIS A N 1
ATOM 2335 C CA . HIS A 1 302 ? -10.731 5.814 -7.883 1.00 89.62 302 HIS A CA 1
ATOM 2336 C C . HIS A 1 302 ? -9.334 5.628 -8.490 1.00 89.62 302 HIS A C 1
ATOM 2338 O O . HIS A 1 302 ? -8.976 6.343 -9.420 1.00 89.62 302 HIS A O 1
ATOM 2344 N N . MET A 1 303 ? -8.570 4.640 -8.011 1.00 89.25 303 MET A N 1
ATOM 2345 C CA . MET A 1 303 ? -7.250 4.308 -8.552 1.00 89.25 303 MET A CA 1
ATOM 2346 C C . MET A 1 303 ? -7.327 3.865 -10.016 1.00 89.25 303 MET A C 1
ATOM 2348 O O . MET A 1 303 ? -6.625 4.423 -10.852 1.00 89.25 303 MET A O 1
ATOM 2352 N N . VAL A 1 304 ? -8.188 2.893 -10.337 1.00 88.50 304 VAL A N 1
ATOM 2353 C CA . VAL A 1 304 ? -8.349 2.368 -11.705 1.00 88.50 304 VAL A CA 1
ATOM 2354 C C . VAL A 1 304 ? -8.788 3.469 -12.667 1.00 88.50 304 VAL A C 1
ATOM 2356 O O . VAL A 1 304 ? -8.245 3.584 -13.766 1.00 88.50 304 VAL A O 1
ATOM 2359 N N . GLY A 1 305 ? -9.710 4.322 -12.223 1.00 87.00 305 GLY A N 1
ATOM 2360 C CA . GLY A 1 305 ? -10.126 5.506 -12.955 1.00 87.00 305 GLY A CA 1
ATOM 2361 C C . GLY A 1 305 ? -8.984 6.462 -13.274 1.00 87.00 305 GLY A C 1
ATOM 2362 O O . GLY A 1 305 ? -8.786 6.819 -14.431 1.00 87.00 305 GLY A O 1
ATOM 2363 N N . MET A 1 306 ? -8.181 6.829 -12.270 1.00 87.88 306 MET A N 1
ATOM 2364 C CA . MET A 1 306 ? -7.016 7.698 -12.471 1.00 87.88 306 MET A CA 1
ATOM 2365 C C . MET A 1 306 ? -5.978 7.072 -13.408 1.00 87.88 306 MET A C 1
ATOM 2367 O O . MET A 1 306 ? -5.443 7.765 -14.270 1.00 87.88 306 MET A O 1
ATOM 2371 N N . LEU A 1 307 ? -5.719 5.766 -13.282 1.00 86.88 307 LEU A N 1
ATOM 2372 C CA . LEU A 1 307 ? -4.809 5.042 -14.176 1.00 86.88 307 LEU A CA 1
ATOM 2373 C C . LEU A 1 307 ? -5.321 5.029 -15.625 1.00 86.88 307 LEU A C 1
ATOM 2375 O O . LEU A 1 307 ? -4.525 5.194 -16.547 1.00 86.88 307 LEU A O 1
ATOM 2379 N N . GLY A 1 308 ? -6.635 4.899 -15.833 1.00 84.81 308 GLY A N 1
ATOM 2380 C CA . GLY A 1 308 ? -7.257 5.058 -17.152 1.00 84.81 308 GLY A CA 1
ATOM 2381 C C . GLY A 1 308 ? -7.192 6.494 -17.674 1.00 84.81 308 GLY A C 1
ATOM 2382 O O . GLY A 1 308 ? -6.898 6.716 -18.843 1.00 84.81 308 GLY A O 1
ATOM 2383 N N . GLY A 1 309 ? -7.404 7.481 -16.800 1.00 82.31 309 GLY A N 1
ATOM 2384 C CA . GLY A 1 309 ? -7.345 8.903 -17.143 1.00 82.31 309 GLY A CA 1
ATOM 2385 C C . GLY A 1 309 ? -5.949 9.390 -17.543 1.00 82.31 309 GLY A C 1
ATOM 2386 O O . GLY A 1 309 ? -5.841 10.316 -18.343 1.00 82.31 309 GLY A O 1
ATOM 2387 N N . ILE A 1 310 ? -4.893 8.763 -17.016 1.00 83.12 310 ILE A N 1
ATOM 2388 C CA . ILE A 1 310 ? -3.489 9.036 -17.374 1.00 83.12 310 ILE A CA 1
ATOM 2389 C C . ILE A 1 310 ? -3.042 8.197 -18.587 1.00 83.12 310 ILE A C 1
ATOM 2391 O O . ILE A 1 310 ? -2.025 8.503 -19.196 1.00 83.12 310 ILE A O 1
ATOM 2395 N N . GLY A 1 311 ? -3.803 7.169 -18.977 1.00 78.38 311 GLY A N 1
ATOM 2396 C CA . GLY A 1 311 ? -3.499 6.327 -20.140 1.00 78.38 311 GLY A CA 1
ATOM 2397 C C . GLY A 1 311 ? -2.607 5.118 -19.845 1.00 78.38 311 GLY A C 1
ATOM 2398 O O . GLY A 1 311 ? -2.031 4.550 -20.765 1.00 78.38 311 GLY A O 1
ATOM 2399 N N . ILE A 1 312 ? -2.487 4.708 -18.576 1.00 80.56 312 ILE A N 1
ATOM 2400 C CA . ILE A 1 312 ? -1.814 3.453 -18.190 1.00 80.56 312 ILE A CA 1
ATOM 2401 C C . ILE A 1 312 ? -2.705 2.239 -18.449 1.00 80.56 312 ILE A C 1
ATOM 2403 O O . ILE A 1 312 ? -2.215 1.161 -18.772 1.00 80.56 312 ILE A O 1
ATOM 2407 N N . LEU A 1 313 ? -4.014 2.419 -18.294 1.00 81.19 313 LEU A N 1
ATOM 2408 C CA . LEU A 1 313 ? -5.026 1.416 -18.595 1.00 81.19 313 LEU A CA 1
ATOM 2409 C C . LEU A 1 313 ? -5.898 1.885 -19.764 1.00 81.19 313 LEU A C 1
ATOM 2411 O O . LEU A 1 313 ? -6.059 3.098 -19.939 1.00 81.19 313 LEU A O 1
ATOM 2415 N N . PRO A 1 314 ? -6.505 0.962 -20.533 1.00 81.31 314 PRO A N 1
ATOM 2416 C CA . PRO A 1 314 ? -7.492 1.325 -21.541 1.00 81.31 314 PRO A CA 1
ATOM 2417 C C . PRO A 1 314 ? -8.612 2.169 -20.921 1.00 81.31 314 PRO A C 1
ATOM 2419 O O . PRO A 1 314 ? -9.257 1.760 -19.954 1.00 81.31 314 PRO A O 1
ATOM 2422 N N . SER A 1 315 ? -8.842 3.363 -21.472 1.00 76.31 315 SER A N 1
ATOM 2423 C CA . SER A 1 315 ? -9.734 4.369 -20.881 1.00 76.31 315 SER A CA 1
ATOM 2424 C C . SER A 1 315 ? -11.161 3.853 -20.678 1.00 76.31 315 SER A C 1
ATOM 2426 O O . SER A 1 315 ? -11.754 4.090 -19.627 1.00 76.31 315 SER A O 1
ATOM 2428 N N . VAL A 1 316 ? -11.690 3.100 -21.646 1.00 77.06 316 VAL A N 1
ATOM 2429 C CA . VAL A 1 316 ? -13.035 2.511 -21.590 1.00 77.06 316 VAL A CA 1
ATOM 2430 C C . VAL A 1 316 ? -13.134 1.500 -20.444 1.00 77.06 316 VAL A C 1
ATOM 2432 O O . VAL A 1 316 ? -13.969 1.663 -19.556 1.00 77.06 316 VAL A O 1
ATOM 2435 N N . GLU A 1 317 ? -12.242 0.505 -20.396 1.00 79.19 317 GLU A N 1
ATOM 2436 C CA . GLU A 1 317 ? -12.239 -0.529 -19.348 1.00 79.19 317 GLU A CA 1
ATOM 2437 C C . GLU A 1 317 ? -12.101 0.074 -17.946 1.00 79.19 317 GLU A C 1
ATOM 2439 O O . GLU A 1 317 ? -12.806 -0.322 -17.011 1.00 79.19 317 GLU A O 1
ATOM 2444 N N . SER A 1 318 ? -11.230 1.075 -17.800 1.00 82.44 318 SER A N 1
ATOM 2445 C CA . SER A 1 318 ? -11.037 1.780 -16.537 1.00 82.44 318 SER A CA 1
ATOM 2446 C C . SER A 1 318 ? -12.268 2.551 -16.088 1.00 82.44 318 SER A C 1
ATOM 2448 O O . SER A 1 318 ? -12.609 2.500 -14.906 1.00 82.44 318 SER A O 1
ATOM 2450 N N . LEU A 1 319 ? -12.947 3.249 -17.001 1.00 78.75 319 LEU A N 1
ATOM 2451 C CA . LEU A 1 319 ? -14.154 4.005 -16.673 1.00 78.75 319 LEU A CA 1
ATOM 2452 C C . LEU A 1 319 ? -15.308 3.077 -16.271 1.00 78.75 319 LEU A C 1
ATOM 2454 O O . LEU A 1 319 ? -15.992 3.353 -15.285 1.00 78.75 319 LEU A O 1
ATOM 2458 N N . TYR A 1 320 ? -15.497 1.949 -16.965 1.00 80.06 320 TYR A N 1
ATOM 2459 C CA . TYR A 1 320 ? -16.498 0.952 -16.570 1.00 80.06 320 TYR A CA 1
ATOM 2460 C C . TYR A 1 320 ? -16.151 0.294 -15.234 1.00 80.06 320 TYR A C 1
ATOM 2462 O O . TYR A 1 320 ? -17.021 0.163 -14.372 1.00 80.06 320 TYR A O 1
ATOM 2470 N N . THR A 1 321 ? -14.886 -0.069 -15.015 1.00 85.38 321 THR A N 1
ATOM 2471 C CA . THR A 1 321 ? -14.441 -0.659 -13.744 1.00 85.38 321 THR A CA 1
ATOM 2472 C C . THR A 1 321 ? -14.630 0.320 -12.589 1.00 85.38 321 THR A C 1
ATOM 2474 O O . THR A 1 321 ? -15.176 -0.048 -11.548 1.00 85.38 321 THR A O 1
ATOM 2477 N N . GLU A 1 322 ? -14.241 1.582 -12.773 1.00 86.56 322 GLU A N 1
ATOM 2478 C CA . GLU A 1 322 ? -14.513 2.649 -11.814 1.00 86.56 322 GLU A CA 1
ATOM 2479 C C . GLU A 1 322 ? -16.012 2.752 -11.523 1.00 86.56 322 GLU A C 1
ATOM 2481 O O . GLU A 1 322 ? -16.410 2.741 -10.357 1.00 86.56 322 GLU A O 1
ATOM 2486 N N . PHE A 1 323 ? -16.844 2.834 -12.564 1.00 84.25 323 PHE A N 1
ATOM 2487 C CA . PHE A 1 323 ? -18.287 2.972 -12.424 1.00 84.25 323 PHE A CA 1
ATOM 2488 C C . PHE A 1 323 ? -18.895 1.810 -11.633 1.00 84.25 323 PHE A C 1
ATOM 2490 O O . PHE A 1 323 ? -19.674 2.046 -10.707 1.00 84.25 323 PHE A O 1
ATOM 2497 N N . VAL A 1 324 ? -18.510 0.568 -11.936 1.00 87.31 324 VAL A 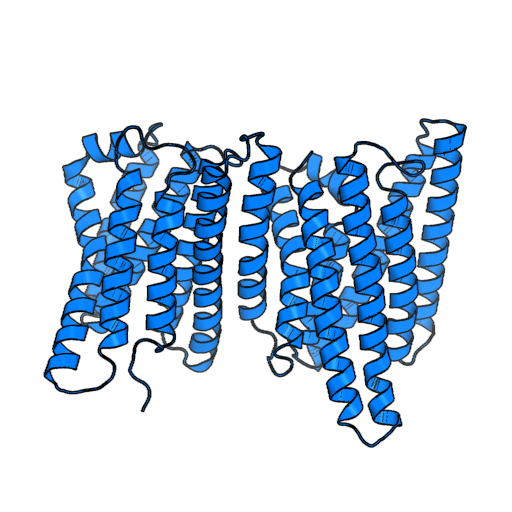N 1
ATOM 2498 C CA . VAL A 1 324 ? -18.961 -0.634 -11.220 1.00 87.31 324 VAL A CA 1
ATOM 2499 C C . VAL A 1 324 ? -18.567 -0.569 -9.746 1.00 87.31 324 VAL A C 1
ATOM 2501 O O . VAL A 1 324 ? -19.417 -0.740 -8.869 1.00 87.31 324 VAL A O 1
ATOM 2504 N N . MET A 1 325 ? -17.298 -0.267 -9.462 1.00 90.38 325 MET A N 1
ATOM 2505 C CA . MET A 1 325 ? -16.770 -0.191 -8.098 1.00 90.38 325 MET A CA 1
ATOM 2506 C C . MET A 1 325 ? -17.458 0.923 -7.296 1.00 90.38 325 MET A C 1
ATOM 2508 O O . MET A 1 325 ? -17.968 0.696 -6.196 1.00 90.38 325 MET A O 1
ATOM 2512 N N . THR A 1 326 ? -17.555 2.126 -7.856 1.00 87.88 326 THR A N 1
ATOM 2513 C CA . THR A 1 326 ? -18.228 3.254 -7.208 1.00 87.88 326 THR A CA 1
ATOM 2514 C C . THR A 1 326 ? -19.717 2.975 -6.991 1.00 87.88 326 THR A C 1
ATOM 2516 O O . THR A 1 326 ? -20.227 3.224 -5.897 1.00 87.88 326 THR A O 1
ATOM 2519 N N . SER A 1 327 ? -20.413 2.402 -7.974 1.00 88.06 327 SER A N 1
ATOM 2520 C CA . SER A 1 327 ? -21.840 2.069 -7.862 1.00 88.06 327 SER A CA 1
ATOM 2521 C C . SER A 1 327 ? -22.100 1.019 -6.786 1.00 88.06 327 SER A C 1
ATOM 2523 O O . SER A 1 327 ? -23.032 1.159 -5.988 1.00 88.06 327 SER A O 1
ATOM 2525 N N . PHE A 1 328 ? -21.247 -0.005 -6.709 1.00 91.19 328 PHE A N 1
ATOM 2526 C CA . PHE A 1 328 ? -21.298 -1.014 -5.656 1.00 91.19 328 PHE A CA 1
ATOM 2527 C C . PHE A 1 328 ? -21.102 -0.390 -4.269 1.00 91.19 328 PHE A C 1
ATOM 2529 O O . PHE A 1 328 ? -21.890 -0.643 -3.355 1.00 91.19 328 PHE A O 1
ATOM 2536 N N . ALA A 1 329 ? -20.106 0.486 -4.115 1.00 92.12 329 ALA A N 1
ATOM 2537 C CA . ALA A 1 329 ? -19.826 1.157 -2.850 1.00 92.12 329 ALA A CA 1
ATOM 2538 C C . ALA A 1 329 ? -20.966 2.087 -2.394 1.00 92.12 329 ALA A C 1
ATOM 2540 O O . ALA A 1 329 ? -21.361 2.060 -1.227 1.00 92.12 329 ALA A O 1
ATOM 2541 N N . LEU A 1 330 ? -21.536 2.884 -3.303 1.00 90.38 330 LEU A N 1
ATOM 2542 C CA . LEU A 1 330 ? -22.674 3.760 -2.997 1.00 90.38 330 LEU A CA 1
ATOM 2543 C C . LEU A 1 330 ? -23.931 2.956 -2.638 1.00 90.38 330 LEU A C 1
ATOM 2545 O O . LEU A 1 330 ? -24.657 3.316 -1.711 1.00 90.38 330 LEU A O 1
ATOM 2549 N N . THR A 1 331 ? -24.150 1.826 -3.309 1.00 90.75 331 THR A N 1
ATOM 2550 C CA . THR A 1 331 ? -25.260 0.911 -3.011 1.00 90.75 331 THR A CA 1
ATOM 2551 C C . THR A 1 331 ? -25.097 0.274 -1.634 1.00 90.75 331 THR A C 1
ATOM 2553 O O . THR A 1 331 ? -26.047 0.268 -0.851 1.00 90.75 331 THR A O 1
ATOM 2556 N N . LEU A 1 332 ? -23.885 -0.174 -1.281 1.00 91.88 332 LEU A N 1
ATOM 2557 C CA . LEU A 1 332 ? -23.563 -0.644 0.069 1.00 91.88 332 LEU A CA 1
ATOM 2558 C C . LEU A 1 332 ? -23.798 0.435 1.130 1.00 91.88 332 LEU A C 1
ATOM 2560 O O . LEU A 1 332 ? -24.351 0.139 2.187 1.00 91.88 332 LEU A O 1
ATOM 2564 N N . LEU A 1 333 ? -23.438 1.692 0.862 1.00 90.06 333 LEU A N 1
ATOM 2565 C CA . LEU A 1 333 ? -23.771 2.800 1.762 1.00 90.06 333 LEU A CA 1
ATOM 2566 C C . LEU A 1 333 ? -25.283 2.992 1.906 1.00 90.06 333 LEU A C 1
ATOM 2568 O O . LEU A 1 333 ? -25.752 3.247 3.014 1.00 90.06 333 LEU A O 1
ATOM 2572 N N . GLY A 1 334 ? -26.046 2.812 0.826 1.00 88.62 334 GLY A N 1
ATOM 2573 C CA . GLY A 1 334 ? -27.506 2.749 0.862 1.00 88.62 334 GLY A CA 1
ATOM 2574 C C . GLY A 1 334 ? -28.014 1.638 1.785 1.00 88.62 334 GLY A C 1
ATOM 2575 O O . GLY A 1 334 ? -28.828 1.905 2.667 1.00 88.62 334 GLY A O 1
ATOM 2576 N N . VAL A 1 335 ? -27.477 0.419 1.661 1.00 89.25 335 VAL A N 1
ATOM 2577 C CA . VAL A 1 335 ? -27.792 -0.717 2.551 1.00 89.25 335 VAL A CA 1
ATOM 2578 C C . VAL A 1 335 ? -27.520 -0.359 4.013 1.00 89.25 335 VAL A C 1
ATOM 2580 O O . VAL A 1 335 ? -28.397 -0.521 4.862 1.00 89.25 335 VAL A O 1
ATOM 2583 N N . ILE A 1 336 ? -26.336 0.183 4.311 1.00 88.69 336 ILE A N 1
ATOM 2584 C CA . ILE A 1 336 ? -25.941 0.586 5.669 1.00 88.69 336 ILE A CA 1
ATOM 2585 C C . ILE A 1 336 ? -26.891 1.659 6.213 1.00 88.69 336 ILE A C 1
ATOM 2587 O O . ILE A 1 336 ? -27.316 1.573 7.366 1.00 88.69 336 ILE A O 1
ATOM 2591 N N . ALA A 1 337 ? -27.260 2.644 5.395 1.00 85.62 337 ALA A N 1
ATOM 2592 C CA . ALA A 1 337 ? -28.176 3.708 5.786 1.00 85.62 337 ALA A CA 1
ATOM 2593 C C . ALA A 1 337 ? -29.592 3.178 6.081 1.00 85.62 337 ALA A C 1
ATOM 2595 O O . ALA A 1 337 ? -30.199 3.576 7.076 1.00 85.62 337 ALA A O 1
ATOM 2596 N N . ILE A 1 338 ? -30.103 2.241 5.275 1.00 85.81 338 ILE A N 1
ATOM 2597 C CA . ILE A 1 338 ? -31.404 1.587 5.494 1.00 85.81 338 ILE A CA 1
ATOM 2598 C C . ILE A 1 338 ? -31.376 0.735 6.773 1.00 85.81 338 ILE A C 1
ATOM 2600 O O . ILE A 1 338 ? -32.303 0.804 7.586 1.00 85.81 338 ILE A O 1
ATOM 2604 N N . MET A 1 339 ? -30.298 -0.028 6.991 1.00 83.94 339 MET A N 1
ATOM 2605 C CA . MET A 1 339 ? -30.104 -0.799 8.224 1.00 83.94 339 MET A CA 1
ATOM 2606 C C . MET A 1 339 ? -30.063 0.114 9.453 1.00 83.94 339 MET A C 1
ATOM 2608 O O . MET A 1 339 ? -30.699 -0.194 10.461 1.00 83.94 339 MET A O 1
ATOM 2612 N N . ALA A 1 340 ? -29.361 1.248 9.364 1.00 77.81 340 ALA A N 1
ATOM 2613 C CA . ALA A 1 340 ? -29.297 2.247 10.429 1.00 77.81 340 ALA A CA 1
ATOM 2614 C C . ALA A 1 340 ? -30.657 2.915 10.693 1.00 77.81 340 ALA A C 1
ATOM 2616 O O . ALA A 1 340 ? -30.957 3.269 11.831 1.00 77.81 340 ALA A O 1
ATOM 2617 N N . ALA A 1 341 ? -31.502 3.046 9.668 1.00 78.88 341 ALA A N 1
ATOM 2618 C CA . ALA A 1 341 ? -32.871 3.540 9.797 1.00 78.88 341 ALA A CA 1
ATOM 2619 C C . ALA A 1 341 ? -33.855 2.504 10.386 1.00 78.88 341 ALA A C 1
ATOM 2621 O O . ALA A 1 341 ? -34.993 2.862 10.680 1.00 78.88 341 ALA A O 1
ATOM 2622 N N . GLY A 1 342 ? -33.428 1.250 10.584 1.00 80.19 342 GLY A N 1
ATOM 2623 C CA . GLY A 1 342 ? -34.216 0.186 11.219 1.00 80.19 342 GLY A CA 1
ATOM 2624 C C . GLY A 1 342 ? -34.908 -0.783 10.252 1.00 80.19 342 GLY A C 1
ATOM 2625 O O . GLY A 1 342 ? -35.493 -1.767 10.697 1.00 80.19 342 GLY A O 1
ATOM 2626 N N . TYR A 1 343 ? -34.800 -0.579 8.937 1.00 82.38 343 TYR A N 1
ATOM 2627 C CA . TYR A 1 343 ? -35.512 -1.375 7.928 1.00 82.38 343 TYR A CA 1
ATOM 2628 C C . TYR A 1 343 ? -34.683 -2.572 7.434 1.00 82.38 343 TYR A C 1
ATOM 2630 O O . TYR A 1 343 ? -34.278 -2.641 6.275 1.00 82.38 343 TYR A O 1
ATOM 2638 N N . ARG A 1 344 ? -34.411 -3.540 8.317 1.00 77.38 344 ARG A N 1
ATOM 2639 C CA . ARG A 1 344 ? -33.509 -4.674 8.017 1.00 77.38 344 ARG A CA 1
ATOM 2640 C C . ARG A 1 344 ? -33.965 -5.554 6.846 1.00 77.38 344 ARG A C 1
ATOM 2642 O O . ARG A 1 344 ? -33.127 -5.999 6.080 1.00 77.38 344 ARG A O 1
ATOM 2649 N N . SER A 1 345 ? -35.265 -5.792 6.683 1.00 78.50 345 SER A N 1
ATOM 2650 C CA . SER A 1 345 ? -35.801 -6.607 5.580 1.00 78.50 345 SER A CA 1
ATOM 2651 C C . SER A 1 345 ? -35.700 -5.919 4.214 1.00 78.50 345 SER A C 1
ATOM 2653 O O . SER A 1 345 ? -35.574 -6.592 3.197 1.00 78.50 345 SER A O 1
ATOM 2655 N N . ALA A 1 346 ? -35.701 -4.584 4.182 1.00 83.81 346 ALA A N 1
ATOM 2656 C CA . ALA A 1 346 ? -35.606 -3.797 2.953 1.00 83.81 346 ALA A CA 1
ATOM 2657 C C . ALA A 1 346 ? -34.159 -3.438 2.573 1.00 83.81 346 ALA A C 1
ATOM 2659 O O . ALA A 1 346 ? -33.930 -2.817 1.537 1.00 83.81 346 ALA A O 1
ATOM 2660 N N . SER A 1 347 ? -33.161 -3.811 3.381 1.00 83.44 347 SER A N 1
ATOM 2661 C CA . SER A 1 347 ? -31.777 -3.375 3.167 1.00 83.44 347 SER A CA 1
ATOM 2662 C C . SER A 1 347 ? -31.142 -3.943 1.898 1.00 83.44 347 SER A C 1
ATOM 2664 O O . SER A 1 347 ? -30.168 -3.378 1.422 1.00 83.44 347 SER A O 1
ATOM 2666 N N . LEU A 1 348 ? -31.684 -5.024 1.327 1.00 86.12 348 LEU A N 1
ATOM 2667 C CA . LEU A 1 348 ? -31.219 -5.601 0.057 1.00 86.12 348 LEU A CA 1
ATOM 2668 C C . LEU A 1 348 ? -31.846 -4.949 -1.183 1.00 86.12 348 LEU A C 1
ATOM 2670 O O . LEU A 1 348 ? -31.371 -5.174 -2.293 1.00 86.12 348 LEU A O 1
ATOM 2674 N N . PHE A 1 349 ? -32.874 -4.113 -1.012 1.00 86.38 349 PHE A N 1
ATOM 2675 C CA . PHE A 1 349 ? -33.562 -3.453 -2.121 1.00 86.38 349 PHE A CA 1
ATOM 2676 C C . PHE A 1 349 ? -32.628 -2.650 -3.050 1.00 86.38 349 PHE A C 1
ATOM 2678 O O . PHE A 1 349 ? -32.768 -2.784 -4.266 1.00 86.38 349 PHE A O 1
ATOM 2685 N N . PRO A 1 350 ? -31.617 -1.906 -2.547 1.00 86.56 350 PRO A N 1
ATOM 2686 C CA . PRO A 1 350 ? -30.642 -1.238 -3.410 1.00 86.56 350 PRO A CA 1
ATOM 2687 C C . PRO A 1 350 ? -29.920 -2.185 -4.385 1.00 86.56 350 PRO A C 1
ATOM 2689 O O . PRO A 1 350 ? -29.692 -1.823 -5.536 1.00 86.56 350 PRO A O 1
ATOM 2692 N N . PHE A 1 351 ? -29.605 -3.416 -3.965 1.00 87.75 351 PHE A N 1
ATOM 2693 C CA . PHE A 1 351 ? -28.939 -4.400 -4.826 1.00 87.75 351 PHE A CA 1
ATOM 2694 C C . PHE A 1 351 ? -29.862 -5.006 -5.880 1.00 87.75 351 PHE A C 1
ATOM 2696 O O . PHE A 1 351 ? -29.406 -5.278 -6.989 1.00 87.75 351 PHE A O 1
ATOM 2703 N N . LEU A 1 352 ? -31.148 -5.181 -5.561 1.00 86.44 352 LEU A N 1
ATOM 2704 C CA . LEU A 1 352 ? -32.140 -5.685 -6.516 1.00 86.44 352 LEU A CA 1
ATOM 2705 C C . LEU A 1 352 ? -32.311 -4.753 -7.720 1.00 86.44 352 LEU A C 1
ATOM 2707 O O . LEU A 1 352 ? -32.631 -5.220 -8.806 1.00 86.44 352 LEU A O 1
ATOM 2711 N N . ILE A 1 353 ? -32.069 -3.454 -7.536 1.00 84.69 353 ILE A N 1
ATOM 2712 C CA . ILE A 1 353 ? -32.097 -2.467 -8.620 1.00 84.69 353 ILE A CA 1
ATOM 2713 C C . ILE A 1 353 ? -30.718 -2.334 -9.279 1.00 84.69 353 ILE A C 1
ATOM 2715 O O . ILE A 1 353 ? -30.640 -2.256 -10.503 1.00 84.69 353 ILE A O 1
ATOM 2719 N N . LEU A 1 354 ? -29.627 -2.337 -8.500 1.00 86.56 354 LEU A N 1
ATOM 2720 C CA . LEU A 1 354 ? -28.272 -2.191 -9.042 1.00 86.56 354 LEU A CA 1
ATOM 2721 C C . LEU A 1 354 ? -27.902 -3.328 -10.002 1.00 86.56 354 LEU A C 1
ATOM 2723 O O . LEU A 1 354 ? -27.419 -3.052 -11.095 1.00 86.56 354 LEU A O 1
ATOM 2727 N N . LEU A 1 355 ? -28.070 -4.592 -9.594 1.00 87.00 355 LEU A N 1
ATOM 2728 C CA . LEU A 1 355 ? -27.510 -5.731 -10.335 1.00 87.00 355 LEU A CA 1
ATOM 2729 C C . LEU A 1 355 ? -28.066 -5.857 -11.765 1.00 87.00 355 LEU A C 1
ATOM 2731 O O . LEU A 1 355 ? -27.253 -5.997 -12.681 1.00 87.00 355 LEU A O 1
ATOM 2735 N N . PRO A 1 356 ? -29.390 -5.752 -12.009 1.00 84.56 356 PRO A N 1
ATOM 2736 C CA . PRO A 1 356 ? -29.927 -5.796 -13.368 1.00 84.56 356 PRO A CA 1
ATOM 2737 C C . PRO A 1 356 ? -29.454 -4.624 -14.233 1.00 84.56 356 PRO A C 1
ATOM 2739 O O . PRO A 1 356 ? -29.109 -4.823 -15.394 1.00 84.56 356 PRO A O 1
ATOM 2742 N N . LEU A 1 357 ? -29.389 -3.413 -13.667 1.00 81.38 357 LEU A N 1
ATOM 2743 C CA . LEU A 1 357 ? -28.925 -2.222 -14.386 1.00 81.38 357 LEU A CA 1
ATOM 2744 C C . LEU A 1 357 ? -27.443 -2.318 -14.747 1.00 81.38 357 LEU A C 1
ATOM 2746 O O . LEU A 1 357 ? -27.045 -1.974 -15.854 1.00 81.38 357 LEU A O 1
ATOM 2750 N N . LEU A 1 358 ? -26.626 -2.822 -13.826 1.00 81.81 358 LEU A N 1
ATOM 2751 C CA . LEU A 1 358 ? -25.198 -3.002 -14.040 1.00 81.81 358 LEU A CA 1
ATOM 2752 C C . LEU A 1 358 ? -24.937 -4.088 -15.092 1.00 81.81 358 LEU A C 1
ATOM 2754 O O . LEU A 1 358 ? -24.117 -3.877 -15.980 1.00 81.81 358 LEU A O 1
ATOM 2758 N N . ALA A 1 359 ? -25.686 -5.196 -15.062 1.00 82.81 359 ALA A N 1
ATOM 2759 C CA . ALA A 1 359 ? -25.639 -6.215 -16.111 1.00 82.81 359 ALA A CA 1
ATOM 2760 C C . ALA A 1 359 ? -26.048 -5.648 -17.480 1.00 82.81 359 ALA A C 1
ATOM 2762 O O . ALA A 1 359 ? -25.365 -5.895 -18.470 1.00 82.81 359 ALA A O 1
ATOM 2763 N N . PHE A 1 360 ? -27.112 -4.842 -17.530 1.00 82.19 360 PHE A N 1
ATOM 2764 C CA . PHE A 1 360 ? -27.550 -4.169 -18.751 1.00 82.19 360 PHE A CA 1
ATOM 2765 C C . PHE A 1 360 ? -26.467 -3.235 -19.316 1.00 82.19 360 PHE A C 1
ATOM 2767 O O . PHE A 1 360 ? -26.140 -3.317 -20.498 1.00 82.19 360 PHE A O 1
ATOM 2774 N N . PHE A 1 361 ? -25.855 -2.392 -18.478 1.00 75.44 361 PHE A N 1
ATOM 2775 C CA . PHE A 1 361 ? -24.796 -1.479 -18.919 1.00 75.44 361 PHE A CA 1
ATOM 2776 C C . PHE A 1 361 ? -23.529 -2.205 -19.379 1.00 75.44 361 PHE A C 1
ATOM 2778 O O . PHE A 1 361 ? -22.932 -1.803 -20.376 1.00 75.44 361 PHE A O 1
ATOM 2785 N N . LEU A 1 362 ? -23.150 -3.298 -18.710 1.00 76.00 362 LEU A N 1
ATOM 2786 C CA . LEU A 1 362 ? -22.018 -4.125 -19.131 1.00 76.00 362 LEU A CA 1
ATOM 2787 C C . LEU A 1 362 ? -22.283 -4.870 -20.447 1.00 76.00 362 LEU A C 1
ATOM 2789 O O . LEU A 1 362 ? -21.346 -5.082 -21.206 1.00 76.00 362 LEU A O 1
ATOM 2793 N N . GLN A 1 363 ? -23.530 -5.256 -20.736 1.00 79.38 363 GLN A N 1
ATOM 2794 C CA . GLN A 1 363 ? -23.881 -5.923 -21.996 1.00 79.38 363 GLN A CA 1
ATOM 2795 C C . GLN A 1 363 ? -23.855 -4.983 -23.202 1.00 79.38 363 GLN A C 1
ATOM 2797 O O . GLN A 1 363 ? -23.527 -5.420 -24.300 1.00 79.38 363 GLN A O 1
ATOM 2802 N N . GLN A 1 364 ? -24.217 -3.712 -23.016 1.00 73.38 364 GLN A N 1
ATOM 2803 C CA . GLN A 1 364 ? -24.213 -2.738 -24.108 1.00 73.38 364 GLN A CA 1
ATOM 2804 C C . GLN A 1 364 ? -22.787 -2.290 -24.470 1.00 73.38 364 GLN A C 1
ATOM 2806 O O . GLN A 1 364 ? -22.535 -1.996 -25.634 1.00 73.38 364 GLN A O 1
ATOM 2811 N N . TYR A 1 365 ? -21.884 -2.218 -23.480 1.00 66.62 365 TYR A N 1
ATOM 2812 C CA . TYR A 1 365 ? -20.455 -1.877 -23.602 1.00 66.62 365 TYR A CA 1
ATOM 2813 C C . TYR A 1 365 ? -20.089 -0.796 -24.649 1.00 66.62 365 TYR A C 1
ATOM 2815 O O . TYR A 1 365 ? -19.135 -0.988 -25.402 1.00 66.62 365 TYR A O 1
ATOM 2823 N N . PRO A 1 366 ? -20.803 0.342 -24.770 1.00 63.44 366 PRO A N 1
ATOM 2824 C CA . PRO A 1 366 ? -20.407 1.346 -25.751 1.00 63.44 366 PRO A CA 1
ATOM 2825 C C . PRO A 1 366 ? -19.161 2.112 -25.305 1.00 63.44 366 PRO A C 1
ATOM 2827 O O . PRO A 1 366 ? -18.882 2.252 -24.109 1.00 63.44 366 PRO A O 1
ATOM 2830 N N . ASP A 1 367 ? -18.490 2.706 -26.288 1.00 63.38 367 ASP A N 1
ATOM 2831 C CA . ASP A 1 367 ? -17.228 3.440 -26.145 1.00 63.38 367 ASP A CA 1
ATOM 2832 C C . ASP A 1 367 ? -17.307 4.667 -25.212 1.00 63.38 367 ASP A C 1
ATOM 2834 O O . ASP A 1 367 ? -16.278 5.218 -24.820 1.00 63.38 367 ASP A O 1
ATOM 2838 N N . ASN A 1 368 ? -18.513 5.116 -24.830 1.00 68.12 368 ASN A N 1
ATOM 2839 C CA . ASN A 1 368 ? -18.711 6.276 -23.962 1.00 68.12 368 ASN A CA 1
ATOM 2840 C C . ASN A 1 368 ? -19.872 6.096 -22.963 1.00 68.12 368 ASN A C 1
ATOM 2842 O O . ASN A 1 368 ? -21.044 6.044 -23.344 1.00 68.12 368 ASN A O 1
ATOM 2846 N N . LEU A 1 369 ? -19.556 6.114 -21.663 1.00 68.12 369 LEU A N 1
ATOM 2847 C CA . LEU A 1 369 ? -20.541 6.088 -20.572 1.00 68.12 369 LEU A CA 1
ATOM 2848 C C . LEU A 1 369 ? -21.553 7.236 -20.664 1.00 68.12 369 LEU A C 1
ATOM 2850 O O . LEU A 1 369 ? -22.733 7.039 -20.404 1.00 68.12 369 LEU A O 1
ATOM 2854 N N . ALA A 1 370 ? -21.158 8.427 -21.099 1.00 70.75 370 ALA A N 1
ATOM 2855 C CA . ALA A 1 370 ? -22.093 9.542 -21.208 1.00 70.75 370 ALA A CA 1
ATOM 2856 C C . ALA A 1 370 ? -23.194 9.317 -22.266 1.00 70.75 370 ALA A C 1
ATOM 2858 O O . ALA A 1 370 ? -24.326 9.793 -22.125 1.00 70.75 370 ALA A O 1
ATOM 2859 N N . GLN A 1 371 ? -22.892 8.549 -23.316 1.00 71.81 371 GLN A N 1
ATOM 2860 C CA . GLN A 1 371 ? -23.877 8.153 -24.321 1.00 71.81 371 GLN A CA 1
ATOM 2861 C C . GLN A 1 371 ? -24.884 7.151 -23.741 1.00 71.81 371 GLN A C 1
ATOM 2863 O O . GLN A 1 371 ? -26.084 7.284 -23.962 1.00 71.81 371 GLN A O 1
ATOM 2868 N N . VAL A 1 372 ? -24.417 6.213 -22.914 1.00 69.94 372 VAL A N 1
ATOM 2869 C CA . VAL A 1 372 ? -25.280 5.281 -22.170 1.00 69.94 372 VAL A CA 1
ATOM 2870 C C . VAL A 1 372 ? -26.242 6.038 -21.267 1.00 69.94 372 VAL A C 1
ATOM 2872 O O . VAL A 1 372 ? -27.442 5.770 -21.251 1.00 69.94 372 VAL A O 1
ATOM 2875 N N . PHE A 1 373 ? -25.717 7.006 -20.518 1.00 71.50 373 PHE A N 1
ATOM 2876 C CA . PHE A 1 373 ? -26.500 7.755 -19.546 1.00 71.50 373 PHE A CA 1
ATOM 2877 C C . PHE A 1 373 ? -27.572 8.628 -20.204 1.00 71.50 373 PHE A C 1
ATOM 2879 O O . PHE A 1 373 ? -28.687 8.723 -19.689 1.00 71.50 373 PHE A O 1
ATOM 2886 N N . SER A 1 374 ? -27.258 9.225 -21.354 1.00 74.00 374 SER A N 1
ATOM 2887 C CA . SER A 1 374 ? -28.219 10.025 -22.120 1.00 74.00 374 SER A CA 1
ATOM 2888 C C . SER A 1 374 ? -29.267 9.166 -22.838 1.00 74.00 374 SER A C 1
ATOM 2890 O O . SER A 1 374 ? -30.445 9.514 -22.813 1.00 74.00 374 SER A O 1
ATOM 2892 N N . GLN A 1 375 ? -28.883 8.023 -23.416 1.00 77.81 375 GLN A N 1
ATOM 2893 C CA . GLN A 1 375 ? -29.809 7.130 -24.128 1.00 77.81 375 GLN A CA 1
ATOM 2894 C C . GLN A 1 375 ? -30.742 6.350 -23.190 1.00 77.81 375 GLN A C 1
ATOM 2896 O O . GLN A 1 375 ? -31.902 6.117 -23.524 1.00 77.81 375 GLN A O 1
ATOM 2901 N N . TYR A 1 376 ? -30.267 5.976 -21.999 1.00 77.44 376 TYR A N 1
ATOM 2902 C CA . TYR A 1 376 ? -30.998 5.132 -21.048 1.00 77.44 376 TYR A CA 1
ATOM 2903 C C . TYR A 1 376 ? -31.384 5.875 -19.763 1.00 77.44 376 TYR A C 1
ATOM 2905 O O . TYR A 1 376 ? -31.475 5.276 -18.691 1.00 77.44 376 TYR A O 1
ATOM 2913 N N . MET A 1 377 ? -31.653 7.181 -19.853 1.00 74.25 377 MET A N 1
ATOM 2914 C CA . MET A 1 377 ? -31.921 8.051 -18.698 1.00 74.25 377 MET A CA 1
ATOM 2915 C C . MET A 1 377 ? -33.039 7.529 -17.770 1.00 74.25 377 MET A C 1
ATOM 2917 O O . MET A 1 377 ? -32.927 7.627 -16.547 1.00 74.25 377 MET A O 1
ATOM 2921 N N . LEU A 1 378 ? -34.083 6.909 -18.335 1.00 77.88 378 LEU A N 1
ATOM 2922 C CA . LEU A 1 378 ? -35.175 6.263 -17.587 1.00 77.88 378 LEU A CA 1
ATOM 2923 C C . LEU A 1 378 ? -34.687 5.139 -16.655 1.00 77.88 378 LEU A C 1
ATOM 2925 O O . LEU A 1 378 ? -35.231 4.964 -15.568 1.00 77.88 378 LEU A O 1
ATOM 2929 N N . TRP A 1 379 ? -33.638 4.418 -17.049 1.00 75.06 379 TRP A N 1
ATOM 2930 C CA . TRP A 1 379 ? -33.018 3.338 -16.276 1.00 75.06 379 TRP A CA 1
ATOM 2931 C C . TRP A 1 379 ? -31.952 3.851 -15.299 1.00 75.06 379 TRP A C 1
ATOM 2933 O O . TRP A 1 379 ? -31.727 3.259 -14.246 1.00 75.06 379 TRP A O 1
ATOM 2943 N N . VAL A 1 380 ? -31.338 4.994 -15.607 1.00 75.56 380 VAL A N 1
ATOM 2944 C CA . VAL A 1 380 ? -30.370 5.680 -14.740 1.00 75.56 380 VAL A CA 1
ATOM 2945 C C . VAL A 1 380 ? -31.044 6.376 -13.554 1.00 75.56 380 VAL A C 1
ATOM 2947 O O . VAL A 1 380 ? -30.478 6.419 -12.462 1.00 75.56 380 VAL A O 1
ATOM 2950 N N . ALA A 1 381 ? -32.248 6.927 -13.724 1.00 81.19 381 ALA A N 1
ATOM 2951 C CA . ALA A 1 381 ? -32.916 7.687 -12.665 1.00 81.19 381 ALA A CA 1
ATOM 2952 C C . ALA A 1 381 ? -33.119 6.885 -11.352 1.00 81.19 381 ALA A C 1
ATOM 2954 O O . ALA A 1 381 ? -32.777 7.410 -10.287 1.00 81.19 381 ALA A O 1
ATOM 2955 N N . PRO A 1 382 ? -33.569 5.611 -11.378 1.00 81.31 382 PRO A N 1
ATOM 2956 C CA . PRO A 1 382 ? -33.611 4.760 -10.185 1.00 81.31 382 PRO A CA 1
ATOM 2957 C C . PRO A 1 382 ? -32.241 4.552 -9.523 1.00 81.31 382 PRO A C 1
ATOM 2959 O O . PRO A 1 382 ? -32.143 4.563 -8.295 1.00 81.31 382 PRO A O 1
ATOM 2962 N N . LEU A 1 383 ? -31.173 4.409 -10.316 1.00 80.38 383 LEU A N 1
ATOM 2963 C CA . LEU A 1 383 ? -29.802 4.265 -9.817 1.00 80.38 383 LEU A CA 1
ATOM 2964 C C . LEU A 1 383 ? -29.352 5.527 -9.064 1.00 80.38 383 LEU A C 1
ATOM 2966 O O . LEU A 1 383 ? -28.854 5.448 -7.941 1.00 80.38 383 LEU A O 1
ATOM 2970 N N . MET A 1 384 ? -29.598 6.704 -9.643 1.00 83.88 384 MET A N 1
ATOM 2971 C CA . MET A 1 384 ? -29.268 7.986 -9.014 1.00 83.88 384 MET A CA 1
ATOM 2972 C C . MET A 1 384 ? -30.066 8.213 -7.727 1.00 83.88 384 MET A C 1
ATOM 2974 O O . MET A 1 384 ? -29.522 8.721 -6.744 1.00 83.88 384 MET A O 1
ATOM 2978 N N . ALA A 1 385 ? -31.329 7.781 -7.688 1.00 84.00 385 ALA A N 1
ATOM 2979 C CA . ALA A 1 385 ? -32.135 7.818 -6.472 1.00 84.00 385 ALA A CA 1
ATOM 2980 C C . ALA A 1 385 ? -31.533 6.941 -5.358 1.00 84.00 385 ALA A C 1
ATOM 2982 O O . ALA A 1 385 ? -31.481 7.366 -4.202 1.00 84.00 385 ALA A O 1
ATOM 2983 N N . ILE A 1 386 ? -31.014 5.754 -5.694 1.00 85.12 386 ILE A N 1
ATOM 2984 C CA . ILE A 1 386 ? -30.318 4.875 -4.740 1.00 85.12 386 ILE A CA 1
ATOM 2985 C C . ILE A 1 386 ? -29.027 5.516 -4.235 1.00 85.12 386 ILE A C 1
ATOM 2987 O O . ILE A 1 386 ? -28.755 5.463 -3.037 1.00 85.12 386 ILE A O 1
ATOM 2991 N N . PHE A 1 387 ? -28.251 6.154 -5.111 1.00 87.19 387 PHE A N 1
ATOM 2992 C CA . PHE A 1 387 ? -27.022 6.843 -4.713 1.00 87.19 387 PHE A CA 1
ATOM 2993 C C . PHE A 1 387 ? -27.304 8.031 -3.785 1.00 87.19 387 PHE A C 1
ATOM 2995 O O . PHE A 1 387 ? -26.556 8.264 -2.835 1.00 87.19 387 PHE A O 1
ATOM 3002 N N . ALA A 1 388 ? -28.409 8.748 -4.003 1.00 88.56 388 ALA A N 1
ATOM 3003 C CA . ALA A 1 388 ? -28.823 9.867 -3.161 1.00 88.56 388 ALA A CA 1
ATOM 3004 C C . ALA A 1 388 ? -29.490 9.438 -1.839 1.00 88.56 388 ALA A C 1
ATOM 3006 O O . ALA A 1 388 ? -29.460 10.186 -0.858 1.00 88.56 388 ALA A O 1
ATOM 3007 N N . LEU A 1 389 ? -30.066 8.234 -1.771 1.00 88.62 389 LEU A N 1
ATOM 3008 C CA . LEU A 1 389 ? -30.741 7.707 -0.582 1.00 88.62 389 LEU A CA 1
ATOM 3009 C C . LEU A 1 389 ? -29.915 7.817 0.719 1.00 88.62 389 LEU A C 1
ATOM 3011 O O . LEU A 1 389 ? -30.448 8.347 1.703 1.00 88.62 389 LEU A O 1
ATOM 3015 N N . PRO A 1 390 ? -28.640 7.376 0.782 1.00 88.88 390 PRO A N 1
ATOM 3016 C CA . PRO A 1 390 ? -27.849 7.502 2.001 1.00 88.88 390 PRO A CA 1
ATOM 3017 C C . PRO A 1 390 ? -27.632 8.963 2.422 1.00 88.88 390 PRO A C 1
ATOM 3019 O O . PRO A 1 390 ? -27.634 9.231 3.623 1.00 88.88 390 PRO A O 1
ATOM 3022 N N . ILE A 1 391 ? -27.540 9.921 1.488 1.00 92.06 391 ILE A N 1
ATOM 3023 C CA . ILE A 1 391 ? -27.444 11.358 1.819 1.00 92.06 391 ILE A CA 1
ATOM 3024 C C . ILE A 1 391 ? -28.668 11.787 2.634 1.00 92.06 391 ILE A C 1
ATOM 3026 O O . ILE A 1 391 ? -28.533 12.385 3.704 1.00 92.06 391 ILE A O 1
ATOM 3030 N N . VAL A 1 392 ? -29.868 11.449 2.154 1.00 91.31 392 VAL A N 1
ATOM 3031 C CA . VAL A 1 392 ? -31.129 11.837 2.801 1.00 91.31 392 VAL A CA 1
ATOM 3032 C C . VAL A 1 392 ? -31.266 11.179 4.173 1.00 91.31 392 VAL A C 1
ATOM 3034 O O . VAL A 1 392 ? -31.631 11.843 5.146 1.00 91.31 392 VAL A O 1
ATOM 3037 N N . LEU A 1 393 ? -30.966 9.882 4.273 1.00 89.94 393 LEU A N 1
ATOM 3038 C CA . LEU A 1 393 ? -31.099 9.133 5.522 1.00 89.94 393 LEU A CA 1
ATOM 3039 C C . LEU A 1 393 ? -30.107 9.618 6.585 1.00 89.94 393 LEU A C 1
ATOM 3041 O O . LEU A 1 393 ? -30.528 9.951 7.696 1.00 89.94 393 LEU A O 1
ATOM 3045 N N . PHE A 1 394 ? -28.820 9.743 6.252 1.00 89.62 394 PHE A N 1
ATOM 3046 C CA . PHE A 1 394 ? -27.823 10.259 7.192 1.00 89.62 394 PHE A CA 1
ATOM 3047 C C . PHE A 1 394 ? -28.076 11.730 7.550 1.00 89.62 394 PHE A C 1
ATOM 3049 O O . PHE A 1 394 ? -27.981 12.095 8.722 1.00 89.62 394 PHE A O 1
ATOM 3056 N N . GLY A 1 395 ? -28.503 12.561 6.593 1.00 90.44 395 GLY A N 1
ATOM 3057 C CA . GLY A 1 395 ? -28.890 13.949 6.854 1.00 90.44 395 GLY A CA 1
ATOM 3058 C C . GLY A 1 395 ? -30.058 14.060 7.842 1.00 90.44 395 GLY A C 1
ATOM 3059 O O . GLY A 1 395 ? -29.997 14.832 8.801 1.00 90.44 395 GLY A O 1
ATOM 3060 N N . ARG A 1 396 ? -31.099 13.230 7.684 1.00 90.19 396 ARG A N 1
ATOM 3061 C CA . ARG A 1 396 ? -32.229 13.170 8.629 1.00 90.19 396 ARG A CA 1
ATOM 3062 C C . ARG A 1 396 ? -31.797 12.721 10.024 1.00 90.19 396 ARG A C 1
ATOM 3064 O O . ARG A 1 396 ? -32.265 13.294 11.008 1.00 90.19 396 ARG A O 1
ATOM 3071 N N . VAL A 1 397 ? -30.908 11.731 10.119 1.00 87.38 397 VAL A N 1
ATOM 3072 C CA . VAL A 1 397 ? -30.349 11.276 11.404 1.00 87.38 397 VAL A CA 1
ATOM 3073 C C . VAL A 1 397 ? -29.567 12.404 12.079 1.00 87.38 397 VAL A C 1
ATOM 3075 O O . VAL A 1 397 ? -29.782 12.667 13.260 1.00 87.38 397 VAL A O 1
ATOM 3078 N N . ALA A 1 398 ? -28.733 13.133 11.335 1.00 89.00 398 ALA A N 1
ATOM 3079 C CA . ALA A 1 398 ? -27.975 14.267 11.861 1.00 89.00 398 ALA A CA 1
ATOM 3080 C C . ALA A 1 398 ? -28.885 15.369 12.422 1.00 89.00 398 ALA A C 1
ATOM 3082 O O . ALA A 1 398 ? -28.663 15.855 13.531 1.00 89.00 398 ALA A O 1
ATOM 3083 N N . ILE A 1 399 ? -29.947 15.725 11.690 1.00 90.00 399 ILE A N 1
ATOM 3084 C CA . ILE A 1 399 ? -30.937 16.711 12.143 1.00 90.00 399 ILE A CA 1
ATOM 3085 C C . ILE A 1 399 ? -31.652 16.220 13.404 1.00 90.00 399 ILE A C 1
ATOM 3087 O O . ILE A 1 399 ? -31.847 17.006 14.329 1.00 90.00 399 ILE A O 1
ATOM 3091 N N . ARG A 1 400 ? -32.032 14.938 13.467 1.00 88.00 400 ARG A N 1
ATOM 3092 C CA . ARG A 1 400 ? -32.708 14.357 14.636 1.00 88.00 400 ARG A CA 1
ATOM 3093 C C . ARG A 1 400 ? -31.831 14.427 15.889 1.00 88.00 400 ARG A C 1
ATOM 3095 O O . ARG A 1 400 ? -32.308 14.926 16.899 1.00 88.00 400 ARG A O 1
ATOM 3102 N N . ILE A 1 401 ? -30.569 14.000 15.797 1.00 86.50 401 ILE A N 1
ATOM 3103 C CA . ILE A 1 401 ? -29.610 14.033 16.918 1.00 86.50 401 ILE A CA 1
ATOM 3104 C C . ILE A 1 401 ? -29.334 15.479 17.352 1.00 86.50 401 ILE A C 1
ATOM 3106 O O . ILE A 1 401 ? -29.297 15.789 18.538 1.00 86.50 401 ILE A O 1
ATOM 3110 N N . LYS A 1 402 ? -29.206 16.408 16.393 1.00 87.38 402 LYS A N 1
ATOM 3111 C CA . LYS A 1 402 ? -29.033 17.831 16.712 1.00 87.38 402 LYS A CA 1
ATOM 3112 C C . LYS A 1 402 ? -30.254 18.405 17.440 1.00 87.38 402 LYS A C 1
ATOM 3114 O O . LYS A 1 402 ? -30.090 19.192 18.365 1.00 87.38 402 LYS A O 1
ATOM 3119 N N . LYS A 1 403 ? -31.470 18.017 17.036 1.00 89.94 403 LYS A N 1
ATOM 3120 C CA . LYS A 1 403 ? -32.725 18.452 17.671 1.00 89.94 403 LYS A CA 1
ATOM 3121 C C . LYS A 1 403 ? -32.926 17.865 19.069 1.00 89.94 403 LYS A C 1
ATOM 3123 O O . LYS A 1 403 ? -33.522 18.541 19.896 1.00 89.94 403 LYS A O 1
ATOM 3128 N N . SER A 1 404 ? -32.434 16.657 19.345 1.00 86.00 404 SER A N 1
ATOM 3129 C CA . SER A 1 404 ? -32.491 16.061 20.688 1.00 86.00 404 SER A CA 1
ATOM 3130 C C . SER A 1 404 ? -31.447 16.632 21.656 1.00 86.00 404 SER A C 1
ATOM 3132 O O . SER A 1 404 ? -31.440 16.258 22.824 1.00 86.00 404 SER A O 1
ATOM 3134 N N . GLY A 1 405 ? -30.567 17.534 21.202 1.00 80.88 405 GLY A N 1
ATOM 3135 C CA . GLY A 1 405 ? -29.489 18.094 22.025 1.00 80.88 405 GLY A CA 1
ATOM 3136 C C . GLY A 1 405 ? -28.373 17.091 22.338 1.00 80.88 405 GLY A C 1
ATOM 3137 O O . GLY A 1 405 ? -27.474 17.388 23.125 1.00 80.88 405 GLY A O 1
ATOM 3138 N N . GLU A 1 406 ? -28.407 15.911 21.720 1.00 81.56 406 GLU A N 1
ATOM 3139 C CA . GLU A 1 406 ? -27.404 14.873 21.906 1.00 81.56 406 GLU A CA 1
ATOM 3140 C C . GLU A 1 406 ? -26.133 15.178 21.100 1.00 81.56 406 GLU A C 1
ATOM 3142 O O . GLU A 1 406 ? -26.146 15.788 20.026 1.00 81.56 406 GLU A O 1
ATOM 3147 N N . ARG A 1 407 ? -24.985 14.734 21.621 1.00 78.56 407 ARG A N 1
ATOM 3148 C CA . ARG A 1 407 ? -23.705 14.827 20.905 1.00 78.56 407 ARG A CA 1
ATOM 3149 C C . ARG A 1 407 ? -23.615 13.722 19.852 1.00 78.56 407 ARG A C 1
ATOM 3151 O O . ARG A 1 407 ? -24.168 12.645 20.029 1.00 78.56 407 ARG A O 1
ATOM 3158 N N . GLY A 1 408 ? -22.857 13.965 18.782 1.00 81.44 408 GLY A N 1
ATOM 3159 C CA . GLY A 1 408 ? -22.613 12.962 17.736 1.00 81.44 408 GLY A CA 1
ATOM 3160 C C . GLY A 1 408 ? -23.303 13.237 16.401 1.00 81.44 408 GLY A C 1
ATOM 3161 O O . GLY A 1 408 ? -23.150 12.446 15.474 1.00 81.44 408 GLY A O 1
ATOM 3162 N N . ALA A 1 409 ? -24.035 14.352 16.266 1.00 83.38 409 ALA A N 1
ATOM 3163 C CA . ALA A 1 409 ? -24.664 14.751 15.002 1.00 83.38 409 ALA A CA 1
ATOM 3164 C C . ALA A 1 409 ? -23.642 15.025 13.879 1.00 83.38 409 ALA A C 1
ATOM 3166 O O . ALA A 1 409 ? -23.986 14.925 12.698 1.00 83.38 409 ALA A O 1
ATOM 3167 N N . GLY A 1 410 ? -22.386 15.335 14.234 1.00 85.38 410 GLY A N 1
ATOM 3168 C CA . GLY A 1 410 ? -21.313 15.628 13.285 1.00 85.38 410 GLY A CA 1
ATOM 3169 C C . GLY A 1 410 ? -20.954 14.434 12.401 1.00 85.38 410 GLY A C 1
ATOM 3170 O O . GLY A 1 410 ? -20.632 14.619 11.231 1.00 85.38 410 GLY A O 1
ATOM 3171 N N . ARG A 1 411 ? -21.081 13.200 12.906 1.00 87.38 411 ARG A N 1
ATOM 3172 C CA . ARG A 1 411 ? -20.771 11.982 12.135 1.00 87.38 411 ARG A CA 1
ATOM 3173 C C . ARG A 1 411 ? -21.758 11.708 10.997 1.00 87.38 411 ARG A C 1
ATOM 3175 O O . ARG A 1 411 ? -21.317 11.685 9.850 1.00 87.38 411 ARG A O 1
ATOM 3182 N N . PRO A 1 412 ? -23.072 11.526 11.242 1.00 88.19 412 PRO A N 1
ATOM 3183 C CA . PRO A 1 412 ? -24.027 11.314 10.158 1.00 88.19 412 PRO A CA 1
ATOM 3184 C C . PRO A 1 412 ? -24.117 12.542 9.240 1.00 88.19 412 PRO A C 1
ATOM 3186 O O . PRO A 1 412 ? -24.226 12.381 8.029 1.00 88.19 412 PRO A O 1
ATOM 3189 N N . GLY A 1 413 ? -23.981 13.761 9.778 1.00 89.81 413 GLY A N 1
ATOM 3190 C CA . GLY A 1 413 ? -23.955 14.980 8.965 1.00 89.81 413 GLY A CA 1
ATOM 3191 C C . GLY A 1 413 ? -22.747 15.032 8.028 1.00 89.81 413 GLY A C 1
ATOM 3192 O O . GLY A 1 413 ? -22.898 15.317 6.843 1.00 89.81 413 GLY A O 1
ATOM 3193 N N . GLY A 1 414 ? -21.562 14.683 8.534 1.00 91.62 414 GLY A N 1
ATOM 3194 C CA . GLY A 1 414 ? -20.338 14.598 7.743 1.00 91.62 414 GLY A CA 1
ATOM 3195 C C . GLY A 1 414 ? -20.397 13.520 6.663 1.00 91.62 414 GLY A C 1
ATOM 3196 O O . GLY A 1 414 ? -19.999 13.783 5.535 1.00 91.62 414 GLY A O 1
ATOM 3197 N N . ILE A 1 415 ? -20.950 12.338 6.963 1.00 91.62 415 ILE A N 1
ATOM 3198 C CA . ILE A 1 415 ? -21.144 11.268 5.965 1.00 91.62 415 ILE A CA 1
ATOM 3199 C C . ILE A 1 415 ? -22.093 11.730 4.850 1.00 91.62 415 ILE A C 1
ATOM 3201 O O . ILE A 1 415 ? -21.791 11.527 3.676 1.00 91.62 415 ILE A O 1
ATOM 3205 N N . ALA A 1 416 ? -23.209 12.381 5.195 1.00 91.81 416 ALA A N 1
ATOM 3206 C CA . ALA A 1 416 ? -24.147 12.916 4.207 1.00 91.81 416 ALA A CA 1
ATOM 3207 C C . ALA A 1 416 ? -23.498 13.992 3.321 1.00 91.81 416 ALA A C 1
ATOM 3209 O O . ALA A 1 416 ? -23.650 13.960 2.102 1.00 91.81 416 ALA A O 1
ATOM 3210 N N . LEU A 1 417 ? -22.740 14.913 3.925 1.00 93.25 417 LEU A N 1
ATOM 3211 C CA . LEU A 1 417 ? -22.028 15.971 3.209 1.00 93.25 417 LEU A CA 1
ATOM 3212 C C . LEU A 1 417 ? -20.942 15.407 2.283 1.00 93.25 417 LEU A C 1
ATOM 3214 O O . LEU A 1 417 ? -20.836 15.821 1.131 1.00 93.25 417 LEU A O 1
ATOM 3218 N N . ALA A 1 418 ? -20.160 14.441 2.765 1.00 92.50 418 ALA A N 1
ATOM 3219 C CA . ALA A 1 418 ? -19.141 13.768 1.970 1.00 92.50 418 ALA A CA 1
ATOM 3220 C C . ALA A 1 418 ? -19.752 13.033 0.771 1.00 92.50 418 ALA A C 1
ATOM 3222 O O . ALA A 1 418 ? -19.231 13.141 -0.333 1.00 92.50 418 ALA A O 1
ATOM 3223 N N . LEU A 1 419 ? -20.878 12.337 0.964 1.00 92.19 419 LEU A N 1
ATOM 3224 C CA . LEU A 1 419 ? -21.604 11.678 -0.123 1.00 92.19 419 LEU A CA 1
ATOM 3225 C C . LEU A 1 419 ? -22.150 12.669 -1.149 1.00 92.19 419 LEU A C 1
ATOM 3227 O O . LEU A 1 419 ? -22.052 12.412 -2.347 1.00 92.19 419 LEU A O 1
ATOM 3231 N N . LEU A 1 420 ? -22.695 13.797 -0.687 1.00 92.25 420 LEU A N 1
ATOM 3232 C CA . LEU A 1 420 ? -23.190 14.853 -1.563 1.00 92.25 420 LEU A CA 1
ATOM 3233 C C . LEU A 1 420 ? -22.072 15.384 -2.460 1.00 92.25 420 LEU A C 1
ATOM 3235 O O . LEU A 1 420 ? -22.239 15.416 -3.678 1.00 92.25 420 LEU A O 1
ATOM 3239 N N . PHE A 1 421 ? -20.927 15.747 -1.878 1.00 90.69 421 PHE A N 1
ATOM 3240 C CA . PHE A 1 421 ? -19.771 16.187 -2.656 1.00 90.69 421 PHE A CA 1
ATOM 3241 C C . PHE A 1 421 ? -19.271 15.087 -3.591 1.00 90.69 421 PHE A C 1
ATOM 3243 O O . PHE A 1 421 ? -19.069 15.344 -4.775 1.00 90.69 421 PHE A O 1
ATOM 3250 N N . TYR A 1 422 ? -19.141 13.855 -3.097 1.00 89.94 422 TYR A N 1
ATOM 3251 C CA . TYR A 1 422 ? -18.634 12.743 -3.892 1.00 89.94 422 TYR A CA 1
ATOM 3252 C C . TYR A 1 422 ? -19.497 12.508 -5.136 1.00 89.94 422 TYR A C 1
ATOM 3254 O O . TYR A 1 422 ? -18.969 12.477 -6.244 1.00 89.94 422 TYR A O 1
ATOM 3262 N N . ILE A 1 423 ? -20.820 12.409 -4.975 1.00 87.44 423 ILE A N 1
ATOM 3263 C CA . ILE A 1 423 ? -21.750 12.184 -6.090 1.00 87.44 423 ILE A CA 1
ATOM 3264 C C . ILE A 1 423 ? -21.773 13.386 -7.036 1.00 87.44 423 ILE A C 1
ATOM 3266 O O . ILE A 1 423 ? -21.735 13.188 -8.244 1.00 87.44 423 ILE A O 1
ATOM 3270 N N . THR A 1 424 ? -21.774 14.615 -6.512 1.00 85.81 424 THR A N 1
ATOM 3271 C CA . THR A 1 424 ? -21.818 15.838 -7.336 1.00 85.81 424 THR A CA 1
ATOM 3272 C C . THR A 1 424 ? -20.575 15.988 -8.209 1.00 85.81 424 THR A C 1
ATOM 3274 O O . THR A 1 424 ? -20.672 16.345 -9.377 1.00 85.81 424 THR A O 1
ATOM 3277 N N . PHE A 1 425 ? -19.389 15.708 -7.669 1.00 82.69 425 PHE A N 1
ATOM 3278 C CA . PHE A 1 425 ? -18.158 15.821 -8.449 1.00 82.69 425 PHE A CA 1
ATOM 3279 C C . PHE A 1 425 ? -17.939 14.616 -9.359 1.00 82.69 425 PHE A C 1
ATOM 3281 O O . PHE A 1 425 ? -17.320 14.761 -10.412 1.00 82.69 425 PHE A O 1
ATOM 3288 N N . ARG A 1 426 ? -18.472 13.439 -9.008 1.00 77.44 426 ARG A N 1
ATOM 3289 C CA . ARG A 1 426 ? -18.362 12.234 -9.841 1.00 77.44 426 ARG A CA 1
ATOM 3290 C C . ARG A 1 426 ? -19.418 12.114 -10.928 1.00 77.44 426 ARG A C 1
ATOM 3292 O O . ARG A 1 426 ? -19.146 11.478 -11.937 1.00 77.44 426 ARG A O 1
ATOM 3299 N N . SER A 1 427 ? -20.568 12.762 -10.796 1.00 69.50 427 SER A N 1
ATOM 3300 C CA . SER A 1 427 ? -21.553 12.821 -11.880 1.00 69.50 427 SER A CA 1
ATOM 3301 C C . SER A 1 427 ? -21.034 13.578 -13.108 1.00 69.50 427 SER A C 1
ATOM 3303 O O . SER A 1 427 ? -21.576 13.400 -14.194 1.00 69.50 427 SER A O 1
ATOM 3305 N N . SER A 1 428 ? -19.943 14.348 -12.983 1.00 63.75 428 SER A N 1
ATOM 3306 C CA . SER A 1 428 ? -19.262 14.970 -14.128 1.00 63.75 428 SER A CA 1
ATOM 3307 C C . SER A 1 428 ? -18.765 13.954 -15.167 1.00 63.75 428 SER A C 1
ATOM 3309 O O . SER A 1 428 ? -18.803 14.248 -16.354 1.00 63.75 428 SER A O 1
ATOM 3311 N N . PHE A 1 429 ? -18.406 12.730 -14.762 1.00 63.44 429 PHE A N 1
ATOM 3312 C CA . PHE A 1 429 ? -18.009 11.656 -15.686 1.00 63.44 429 PHE A CA 1
ATOM 3313 C C . PHE A 1 429 ? -19.184 11.076 -16.493 1.00 63.44 429 PHE A C 1
ATOM 3315 O O . PHE A 1 429 ? -18.975 10.319 -17.434 1.00 63.44 429 PHE A O 1
ATOM 3322 N N . MET A 1 430 ? -20.423 11.434 -16.140 1.00 62.00 430 MET A N 1
ATOM 3323 C CA . MET A 1 430 ? -21.630 11.072 -16.891 1.00 62.00 430 MET A CA 1
ATOM 3324 C C . MET A 1 430 ? -21.947 12.094 -17.999 1.00 62.00 430 MET A C 1
ATOM 3326 O O . MET A 1 430 ? -22.913 11.912 -18.738 1.00 62.00 430 MET A O 1
ATOM 3330 N N . VAL A 1 431 ? -21.163 13.176 -18.114 1.00 60.88 431 VAL A N 1
ATOM 3331 C CA . VAL A 1 431 ? -21.356 14.246 -19.102 1.00 60.88 431 VAL A CA 1
ATOM 3332 C C . VAL A 1 431 ? -20.552 13.945 -20.378 1.00 60.88 431 VAL A C 1
ATOM 3334 O O . VAL A 1 431 ? -19.360 13.640 -20.285 1.00 60.88 431 VAL A O 1
ATOM 3337 N N . PRO A 1 432 ? -21.156 14.045 -21.582 1.00 54.44 432 PRO A N 1
ATOM 3338 C CA . PRO A 1 432 ? -20.441 13.811 -22.835 1.00 54.44 432 PRO A CA 1
ATOM 3339 C C . PRO A 1 432 ? -19.256 14.766 -23.005 1.00 54.44 432 PRO A C 1
ATOM 3341 O O . PRO A 1 432 ? -19.371 15.956 -22.728 1.00 54.44 432 PRO A O 1
ATOM 334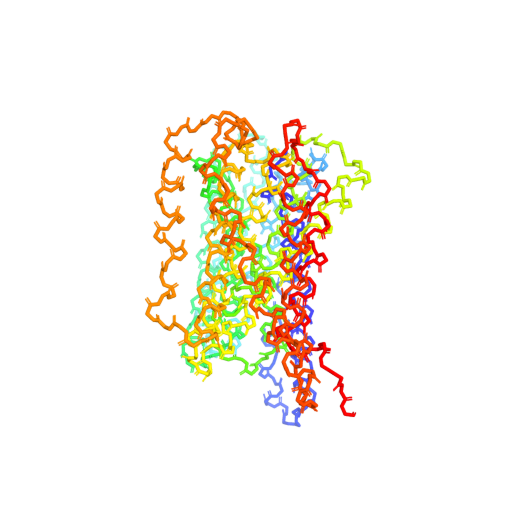4 N N . GLY A 1 433 ? -18.123 14.249 -23.489 1.00 56.59 433 GLY A N 1
ATOM 3345 C CA . GLY A 1 433 ? -16.909 15.040 -23.730 1.00 56.59 433 GLY A CA 1
ATOM 3346 C C . GLY A 1 433 ? -15.959 15.147 -22.534 1.00 56.59 433 GLY A C 1
ATOM 3347 O O . GLY A 1 433 ? -14.880 15.716 -22.674 1.00 56.59 433 GLY A O 1
ATOM 3348 N N . VAL A 1 434 ? -16.309 14.568 -21.380 1.00 56.88 434 VAL A N 1
ATOM 3349 C CA . VAL A 1 434 ? -15.394 14.434 -20.239 1.00 56.88 434 VAL A CA 1
ATOM 3350 C C . VAL A 1 434 ? -14.557 13.164 -20.413 1.00 56.88 434 VAL A C 1
ATOM 3352 O O . VAL A 1 434 ? -15.066 12.054 -20.285 1.00 56.88 434 VAL A O 1
ATOM 3355 N N . GLY A 1 435 ? -13.268 13.325 -20.718 1.00 60.19 435 GLY A N 1
ATOM 3356 C CA . GLY A 1 435 ? -12.297 12.235 -20.861 1.00 60.19 435 GLY A CA 1
ATOM 3357 C C . GLY A 1 435 ? -10.935 12.596 -20.259 1.00 60.19 435 GLY A C 1
ATOM 3358 O O . GLY A 1 435 ? -10.671 13.761 -19.963 1.00 60.19 435 GLY A O 1
ATOM 3359 N N . GLY A 1 436 ? -10.073 11.596 -20.063 1.00 69.88 436 GLY A N 1
ATOM 3360 C CA . GLY A 1 436 ? -8.745 11.774 -19.461 1.00 69.88 436 GLY A CA 1
ATOM 3361 C C . GLY A 1 436 ? -8.769 12.033 -17.947 1.00 69.88 436 GLY A C 1
ATOM 3362 O O . GLY A 1 436 ? -9.767 11.791 -17.261 1.00 69.88 436 GLY A O 1
ATOM 3363 N N . LEU A 1 437 ? -7.644 12.507 -17.400 1.00 76.69 437 LEU A N 1
ATOM 3364 C CA . LEU A 1 437 ? -7.502 12.843 -15.981 1.00 76.69 437 LEU A CA 1
ATOM 3365 C C . LEU A 1 437 ? -8.284 14.128 -15.640 1.00 76.69 437 LEU A C 1
ATOM 3367 O O . LEU A 1 437 ? -7.751 15.235 -15.637 1.00 76.69 437 LEU A O 1
ATOM 3371 N N . HIS A 1 438 ? -9.575 13.976 -15.351 1.00 81.56 438 HIS A N 1
ATOM 3372 C CA . HIS A 1 438 ? -10.479 15.085 -15.050 1.00 81.56 438 HIS A CA 1
ATOM 3373 C C . HIS A 1 438 ? -10.264 15.679 -13.642 1.00 81.56 438 HIS A C 1
ATOM 3375 O O . HIS A 1 438 ? -10.004 14.958 -12.675 1.00 81.56 438 HIS A O 1
ATOM 3381 N N . VAL A 1 439 ? -10.492 16.990 -13.483 1.00 83.88 439 VAL A N 1
ATOM 3382 C CA . VAL A 1 439 ? -10.357 17.705 -12.193 1.00 83.88 439 VAL A CA 1
ATOM 3383 C C . VAL A 1 439 ? -11.237 17.115 -11.081 1.00 83.88 439 VAL A C 1
ATOM 3385 O O . VAL A 1 439 ? -10.912 17.214 -9.898 1.00 83.88 439 VAL A O 1
ATOM 3388 N N . GLY A 1 440 ? -12.326 16.432 -11.453 1.00 84.81 440 GLY A N 1
ATOM 3389 C CA . GLY A 1 440 ? -13.190 15.704 -10.527 1.00 84.81 440 GLY A CA 1
ATOM 3390 C C . GLY A 1 440 ? -12.431 14.708 -9.643 1.00 84.81 440 GLY A C 1
ATOM 3391 O O . GLY A 1 440 ? -12.793 14.563 -8.476 1.00 84.81 440 GLY A O 1
ATOM 3392 N N . TYR A 1 441 ? -11.342 14.093 -10.132 1.00 86.19 441 TYR A N 1
ATOM 3393 C CA . TYR A 1 441 ? -10.508 13.208 -9.309 1.00 86.19 441 TYR A CA 1
ATOM 3394 C C . TYR A 1 441 ? -9.916 13.952 -8.102 1.00 86.19 441 TYR A C 1
ATOM 3396 O O . TYR A 1 441 ? -10.085 13.522 -6.961 1.00 86.19 441 TYR A O 1
ATOM 3404 N N . ALA A 1 442 ? -9.340 15.134 -8.321 1.00 86.94 442 ALA A N 1
ATOM 3405 C CA . ALA A 1 442 ? -8.798 15.966 -7.250 1.00 86.94 442 ALA A CA 1
ATOM 3406 C C . ALA A 1 442 ? -9.878 16.457 -6.283 1.00 86.94 442 ALA A C 1
ATOM 3408 O O . ALA A 1 442 ? -9.731 16.356 -5.066 1.00 86.94 442 ALA A O 1
ATOM 3409 N N . ILE A 1 443 ? -11.001 16.953 -6.804 1.00 86.44 443 ILE A N 1
ATOM 3410 C CA . ILE A 1 443 ? -12.039 17.542 -5.950 1.00 86.44 443 ILE A CA 1
ATOM 3411 C C . ILE A 1 443 ? -12.679 16.474 -5.045 1.00 86.44 443 ILE A C 1
ATOM 3413 O O . ILE A 1 443 ? -12.987 16.739 -3.880 1.00 86.44 443 ILE A O 1
ATOM 3417 N N . THR A 1 444 ? -12.807 15.226 -5.511 1.00 87.50 444 THR A N 1
ATOM 3418 C CA . THR A 1 444 ? -13.327 14.137 -4.662 1.00 87.50 444 THR A CA 1
ATOM 3419 C C . THR A 1 444 ? -12.443 13.795 -3.462 1.00 87.50 444 THR A C 1
ATOM 3421 O O . THR A 1 444 ? -12.959 13.247 -2.485 1.00 87.50 444 THR A O 1
ATOM 3424 N N . ALA A 1 445 ? -11.164 14.189 -3.446 1.00 87.31 445 ALA A N 1
ATOM 3425 C CA . ALA A 1 445 ? -10.318 14.052 -2.262 1.00 87.31 445 ALA A CA 1
ATOM 3426 C C . ALA A 1 445 ? -10.908 14.790 -1.049 1.00 87.31 445 ALA A C 1
ATOM 3428 O O . ALA A 1 445 ? -10.857 14.274 0.068 1.00 87.31 445 ALA A O 1
ATOM 3429 N N . VAL A 1 446 ? -11.571 15.935 -1.264 1.00 89.06 446 VAL A N 1
ATOM 3430 C CA . VAL A 1 446 ? -12.297 16.668 -0.210 1.00 89.06 446 VAL A CA 1
ATOM 3431 C C . VAL A 1 446 ? -13.375 15.786 0.421 1.00 89.06 446 VAL A C 1
ATOM 3433 O O . VAL A 1 446 ? -13.523 15.754 1.643 1.00 89.06 446 VAL A O 1
ATOM 3436 N N . SER A 1 447 ? -14.082 15.001 -0.394 1.00 92.06 447 SER A N 1
ATOM 3437 C CA . SER A 1 447 ? -15.105 14.070 0.095 1.00 92.06 447 SER A CA 1
ATOM 3438 C C . SER A 1 447 ? -14.484 12.986 0.975 1.00 92.06 447 SER A C 1
ATOM 3440 O O . SER A 1 447 ? -14.993 12.712 2.060 1.00 92.06 447 SER A O 1
ATOM 3442 N N . PHE A 1 448 ? -13.346 12.415 0.566 1.00 92.69 448 PHE A N 1
ATOM 3443 C CA . PHE A 1 448 ? -12.621 11.421 1.365 1.00 92.69 448 PHE A CA 1
ATOM 3444 C C . PHE A 1 448 ? -12.067 11.986 2.677 1.00 92.69 448 PHE A C 1
ATOM 3446 O O . PHE A 1 448 ? -12.113 11.301 3.700 1.00 92.69 448 PHE A O 1
ATOM 3453 N N . VAL A 1 449 ? -11.618 13.244 2.691 1.00 92.00 449 VAL A N 1
ATOM 3454 C CA . VAL A 1 449 ? -11.217 13.933 3.927 1.00 92.00 449 VAL A CA 1
ATOM 3455 C C . VAL A 1 449 ? -12.405 14.069 4.881 1.00 92.00 449 VAL A C 1
ATOM 3457 O O . VAL A 1 449 ? -12.290 13.712 6.055 1.00 92.00 449 VAL A O 1
ATOM 3460 N N . ILE A 1 450 ? -13.564 14.524 4.392 1.00 93.12 450 ILE A N 1
ATOM 3461 C CA . ILE A 1 450 ? -14.773 14.662 5.217 1.00 93.12 450 ILE A CA 1
ATOM 3462 C C . ILE A 1 450 ? -15.238 13.289 5.725 1.00 93.12 450 ILE A C 1
ATOM 3464 O O . ILE A 1 450 ? -15.536 13.156 6.914 1.00 93.12 450 ILE A O 1
ATOM 3468 N N . PHE A 1 451 ? -15.237 12.255 4.874 1.00 93.38 451 PHE A N 1
ATOM 3469 C CA . PHE A 1 451 ? -15.537 10.880 5.284 1.00 93.38 451 PHE A CA 1
ATOM 3470 C C . PHE A 1 451 ? -14.632 10.417 6.421 1.00 93.38 451 PHE A C 1
ATOM 3472 O O . PHE A 1 451 ? -15.122 9.920 7.436 1.00 93.38 451 PHE A O 1
ATOM 3479 N N . TRP A 1 452 ? -13.321 10.603 6.278 1.00 91.25 452 TRP A N 1
ATOM 3480 C CA . TRP A 1 452 ? -12.361 10.201 7.295 1.00 91.25 452 TRP A CA 1
ATOM 3481 C C . TRP A 1 452 ? -12.595 10.934 8.619 1.00 91.25 452 TRP A C 1
ATOM 3483 O O . TRP A 1 452 ? -12.622 10.302 9.679 1.00 91.25 452 TRP A O 1
ATOM 3493 N N . LEU A 1 453 ? -12.831 12.251 8.582 1.00 91.88 453 LEU A N 1
ATOM 3494 C CA . LEU A 1 453 ? -13.148 13.036 9.778 1.00 91.88 453 LEU A CA 1
ATOM 3495 C C . LEU A 1 453 ? -14.445 12.554 10.447 1.00 91.88 453 LEU A C 1
ATOM 3497 O O . LEU A 1 453 ? -14.497 12.439 11.675 1.00 91.88 453 LEU A O 1
ATOM 3501 N N . ALA A 1 454 ? -15.474 12.238 9.658 1.00 90.75 454 ALA A N 1
ATOM 3502 C CA . ALA A 1 454 ? -16.756 11.751 10.156 1.00 90.75 454 ALA A CA 1
ATOM 3503 C C . ALA A 1 454 ? -16.635 10.361 10.804 1.00 90.75 454 ALA A C 1
ATOM 3505 O O . ALA A 1 454 ? -17.105 10.150 11.922 1.00 90.75 454 ALA A O 1
ATOM 3506 N N . ILE A 1 455 ? -15.950 9.426 10.141 1.00 90.06 455 ILE A N 1
ATOM 3507 C CA . ILE A 1 455 ? -15.790 8.034 10.592 1.00 90.06 455 ILE A CA 1
ATOM 3508 C C . ILE A 1 455 ? -14.897 7.939 11.823 1.00 90.06 455 ILE A C 1
ATOM 3510 O O . ILE A 1 455 ? -15.188 7.186 12.752 1.00 90.06 455 ILE A O 1
ATOM 3514 N N . THR A 1 456 ? -13.829 8.735 11.869 1.00 86.44 456 THR A N 1
ATOM 3515 C CA . THR A 1 456 ? -12.942 8.792 13.039 1.00 86.44 456 THR A CA 1
ATOM 3516 C C . THR A 1 456 ? -13.533 9.598 14.200 1.00 86.44 456 THR A C 1
ATOM 3518 O O . THR A 1 456 ? -12.935 9.642 15.275 1.00 86.44 456 THR A O 1
ATOM 3521 N N . GLY A 1 457 ? -14.710 10.211 14.017 1.00 83.38 457 GLY A N 1
ATOM 3522 C CA . GLY A 1 457 ? -15.405 10.989 15.042 1.00 83.38 457 GLY A CA 1
ATOM 3523 C C . GLY A 1 457 ? -14.738 12.327 15.365 1.00 83.38 457 GLY A C 1
ATOM 3524 O O . GLY A 1 457 ? -14.968 12.874 16.438 1.00 83.38 457 GLY A O 1
ATOM 3525 N N . ARG A 1 458 ? -13.899 12.849 14.463 1.00 86.75 458 ARG A N 1
ATOM 3526 C CA . ARG A 1 458 ? -13.185 14.125 14.633 1.00 86.75 458 ARG A CA 1
ATOM 3527 C C . ARG A 1 458 ? 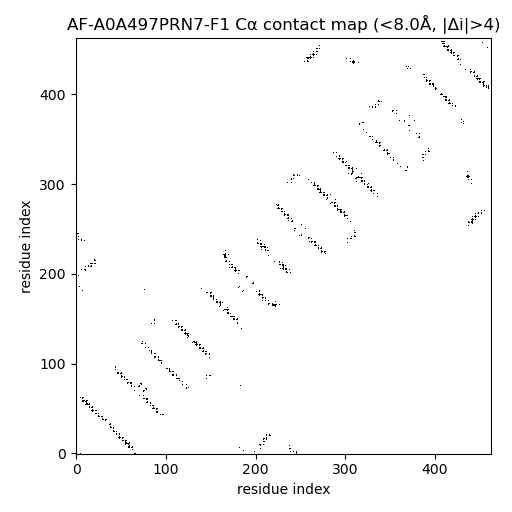-14.050 15.355 14.346 1.00 86.75 458 ARG A C 1
ATOM 3529 O O . ARG A 1 458 ? -13.634 16.454 14.688 1.00 86.75 458 ARG A O 1
ATOM 3536 N N . LEU A 1 459 ? -15.220 15.170 13.731 1.00 85.75 459 LEU A N 1
ATOM 3537 C CA . LEU A 1 459 ? -16.206 16.235 13.498 1.00 85.75 459 LEU A CA 1
ATOM 3538 C C . LEU A 1 459 ? -17.062 16.556 14.728 1.00 85.75 459 LEU A C 1
ATOM 3540 O O . LEU A 1 459 ? -17.763 17.564 14.736 1.00 85.75 459 LEU A O 1
ATOM 3544 N N . ASP A 1 460 ? -17.032 15.708 15.755 1.00 80.31 460 ASP A N 1
ATOM 3545 C CA . ASP A 1 460 ? -17.737 15.997 16.996 1.00 80.31 460 ASP A CA 1
ATOM 3546 C C . ASP A 1 460 ? -16.863 16.915 17.873 1.00 80.31 460 ASP A C 1
ATOM 3548 O O . ASP A 1 460 ? -15.666 16.645 18.027 1.00 80.31 460 ASP A O 1
ATOM 3552 N N . PRO A 1 461 ? -17.418 17.991 18.463 1.00 66.06 461 PRO A N 1
ATOM 3553 C CA . PRO A 1 461 ? -16.647 18.899 19.304 1.00 66.06 461 PRO A CA 1
ATOM 3554 C C . PRO A 1 461 ? -16.022 18.147 20.486 1.00 66.06 461 PRO A C 1
ATOM 3556 O O . PRO A 1 461 ? -16.702 17.410 21.212 1.00 66.06 461 PRO A O 1
ATOM 3559 N N . LYS A 1 462 ? -14.706 18.332 20.669 1.00 60.81 462 LYS A N 1
ATOM 3560 C CA . LYS A 1 462 ? -13.989 17.842 21.852 1.00 60.81 462 LYS A CA 1
ATOM 3561 C C . LYS A 1 462 ? -14.467 18.623 23.079 1.00 60.81 462 LYS A C 1
ATOM 3563 O O . LYS A 1 462 ? -14.807 19.796 22.958 1.00 60.81 462 LYS A O 1
ATOM 3568 N N . LYS A 1 463 ? -14.563 17.922 24.213 1.00 51.78 463 LYS A N 1
ATOM 3569 C CA . LYS A 1 463 ? -14.929 18.510 25.508 1.00 51.78 463 LYS A CA 1
ATOM 3570 C C . LYS A 1 463 ? -14.015 19.666 25.874 1.00 51.78 463 LYS A C 1
ATOM 3572 O O . LYS A 1 463 ? -12.798 19.515 25.625 1.00 51.78 463 LYS A O 1
#

Nearest PDB structures (foldseek):
  8u58-assembly1_C  TM=2.182E-01  e=1.265E-01  Homo sapiens
  8qkd-assembly1_A  TM=2.698E-01  e=1.177E+00  synthetic construct
  8vdp-assembly1_A  TM=1.694E-01  e=3.444E+00  Mus musculus

Secondary structure (DSSP, 8-state):
--HHHHHHHHHHHHHHHHHHHHHHHHHHHHHT---HHHHHTTHHHHHHHHHHHHHHHHHHHHHHHHHHT--SSSSTTHHHHHHHHHHHHHHHHHHHHHHS-SHHHHHHHHHHHHHHHHHHHHHHHHHHHSS-HHHHHHHHHHHHHHHHHHHHHHHHHHHHHHHH-BHHHHHHHHHHHHHHHT-HHHHHHHTTS-HHHHHHHHHHHHHHHHHHHHHHHSTTPBS-THHHHHHHHHHHHHHHHHHHHHTT----HHHHHHHHHHHHHHHHHHHHHHHHHHHHHHH--HHHHHHHHHHHHHHHHHHHHHHHHHTSS-HHHHHHHHHHHHHHHHHHHHHHHHHHTT-GGGTTHHHHHHHHHHHHHHHH--S-HHHHHHHTHHHHHHHHHHHHHHHHHHHHHHHHHHHTT-TTTHHHHHHHHHHHHHHHHHGGGGSTT--SS-THHHHHHHHHHHHHHHHTTTTSPP-

Radius of gyration: 25.37 Å; Cα contacts (8 Å, |Δi|>4): 679; chains: 1; bounding box: 72×45×58 Å

pLDDT: mean 83.97, std 8.53, range [51.78, 95.75]

Solvent-accessible surface area (backbone atoms only — not comparable to full-atom values): 22062 Å² total; per-residue (Å²): 126,53,63,67,48,52,41,26,39,53,44,8,54,34,20,37,52,18,17,50,32,40,35,52,45,33,51,55,55,34,70,75,40,87,52,69,71,70,30,55,71,36,51,40,50,42,48,46,20,50,23,36,33,39,39,11,52,21,29,35,49,33,27,50,25,62,68,70,71,44,56,88,48,76,41,62,54,48,63,33,52,55,24,46,41,55,20,50,42,42,48,19,53,28,46,26,67,72,67,75,46,60,70,68,24,50,51,46,36,52,49,33,50,51,26,49,52,33,40,53,53,18,40,54,40,28,68,74,59,71,70,48,73,67,25,53,49,26,46,52,51,25,48,51,49,50,43,52,49,38,49,52,54,19,49,53,25,42,54,52,18,69,76,67,42,29,26,41,36,44,19,52,17,42,34,30,52,17,52,50,60,67,34,68,66,47,54,66,53,35,74,74,43,61,68,72,60,38,52,48,47,48,42,55,29,41,18,15,28,44,23,32,27,52,17,44,74,43,60,85,41,53,69,54,72,40,46,56,28,47,4,50,30,51,21,54,40,53,52,53,55,33,37,41,69,57,57,63,53,76,86,42,72,64,58,52,50,30,50,54,39,24,28,49,20,32,29,40,21,20,40,45,15,19,52,27,44,55,52,18,72,75,66,67,43,64,66,41,47,52,49,20,51,27,25,42,32,39,21,50,14,53,49,42,29,49,36,11,22,55,58,76,38,62,48,57,64,17,48,53,49,16,50,53,28,40,51,52,23,38,34,51,44,26,24,47,35,33,43,74,72,65,43,63,90,60,26,58,52,52,53,70,56,45,53,60,51,50,53,51,54,62,72,66,62,64,91,44,64,20,58,52,49,68,76,40,40,83,69,44,51,64,54,53,50,40,54,47,43,27,32,56,49,25,39,52,51,14,52,51,33,52,71,70,71,46,86,60,26,32,29,36,34,27,44,16,50,17,47,50,48,36,51,61,40,53,52,51,60,50,38,77,92,61,70,56,72,47,65,41,50,23,58,34,18,57,20,29,52,36,35,44,34,15,74,72,50,66,55,37,84,78,133

Foldseek 3Di:
DDLLLLLLLLLLVLLLLLLVLLLVLLVVVLVVDPDPVVSLVSVLSNLLSVLSNLLSVLSNQLSVCVVVVHCPALDSCLSSLVSLLVSLLSVLVSVCSVVVDNPVSVVSNVLSVQLVVLSVVLRVCCVVPVDDPSSVVSLLVSLVSSLVSLQVSLVVLVVVCVVPQWLQSNLSSLQSVLSNLSRVNVVVVLVVDDPVVSLVSSLSNQLNSQLSSVSSVVGVDGDFCLSVLSSNLRSLLSSLVSLLVPLPVPPDPVLCLLSVLLSLLLSLLSNQLSVLRVVCVVPVDPLSPLSSLLSVLQSVLSSLQSCLLSPVDVVLVSPLSSVLSNLVSLLSLLLSLCVVVVNPVCSCVSVVLPVVLNVVCVVVSDPALLVVCVVPVVSCVVSVVSSLNLLVSLLVVLVVCVVVVHWLSLQSNLLSVLSVQLCVLVCVSNHPPDGHSDSSSSSNSVSSVSNSCSSVVVRTDDD

Mean predicted aligned error: 7.9 Å

Sequence (463 aa):
MEIYEIAQFFIGSGSIVAAGAVAAYSRRRAAGVADPELRKAFRPLILFAVALTVFGVGSIVTFLELWTNVPWFADFYYVYYMFIIAETLILSVVASMIMKQYSFPIVMFLMGLVSGYLLVQAGFLVIRYRVSSTAQFYFAFSSIVELILLGSVALLFVYIAYDTRRSTSISLAYGMITQIVALPLLNQVQSMFHFWLSFSFVVIALMGPAMIAFAFLRPTQNVSLELLGYGMSFASPVLIFSGIFITGTPPTPDIILIAGIGALGIVMASGTASYLYGRWRETKQVPTGLLLVVFATLAVGHMVGMLGGIGILPSVESLYTEFVMTSFALTLLGVIAIMAAGYRSASLFPFLILLPLLAFFLQQYPDNLAQVFSQYMLWVAPLMAIFALPIVLFGRVAIRIKKSGERGAGRPGGIALALLFYITFRSSFMVPGVGGLHVGYAITAVSFVIFWLAITGRLDPKK